Protein AF-A0A4Q3UTW7-F1 (afdb_monomer_lite)

Radius of gyration: 34.54 Å; chains: 1; bounding box: 124×55×108 Å

pLDDT: mean 86.39, std 7.94, range [43.75, 96.5]

Secondary structure (DSSP, 8-state):
-HHHHHGGGGHHHHHHHHTTS-SSSS-HHHHHHHHHHHTTTHHHHHHHHHHHHHHHHHHHHHTT--TTTTT-HHHHHHHHHHHH-S-HHHHHHHHHHHHHHHHHHHHHHHHHHHHHHHHHHHHHHHS----HHHHHHHHHHHHHHHHHTTTHHHHHHHHHHHHHHHHHHHHHHHHIIIIITTTTSSPSS----GGGS-S--HHHHHHHHHHHHHHHHHHTTTT-HHHHHTHHHHHHHHHHHHHHHHHHHTTTTTS-SS---GGGTT-S-EE-TTT--EE-GGGEEEETTTTEEEEHHHHHH--TTTTTT-TTTSHHHHHHHHHHHHS-HHHHHHHHSHHHHHHHHHHHHHHHHHHHHHHHHHHHHHH-GGGHHHHHHHHHHHHHHHHHHHHHHHHHHHHHHHHHHHHHHHHHHHHHHHHHHHHHHHHHHHHHHHHHHHHHHHHHHHHHHHHHHHHHHHS-----

Foldseek 3Di:
DLLVLLCVLCQVVLVVVLVPQDPDDDDPVVSVVVNCCSHVVVCVVVVVVVVVLVVLLVQLVVVPNDNVCSNPQLSSQLSVLVVVDVDSVVSNVCSVVVVVVVVVVVVVSQLQVQLVVVQVVVCLVVLDRPDSVVRSVVSVVVVVVCVVVVCVVVCVVVSNLSSQLSLLQVLLVVLCVPPCVVVVLADPDAQDFPLWAFPDDCLRVVLSVVLSVVLVCQLVAVPHDVSVVCSSVSSNVSSNPSNVVVSVVCSSPRRTLDDQDPVLVPDQWDAAPPPRDTDRSSQWDQQPVVNGIHGSSCVSSDPPSVSVSRVCRYPVNVVVVVCVVPDDPVLVVVLPDLVNVLVVQLVVVLVVLCVVLVVVLVVVCVVDVPCSVVSVVVSVVVSVVVSVVSSVVSNVVSVVVVVVVVVVVVVVVVVVVVVVVVVVVVVVVVVVVVVVVVVVVVVVVVVVVVVVVVVVVPPDDDDD

Sequence (464 aa):
SAVILALMTQIGEQVDFLRFLPAEGAPKWRQKVGIFLAGAGWVVVGAPKLIAGSFLAFLALSSGVSPEHASEPGYMYSVAFGYMIPNEFIALMLMAVFVVISQLKINVMNAYAGSLAWSNFFSRLTHSHPGRVVWLLFNVAIALLLMELGIYRLLEETLGIFSIIAMAWLCSISADLFINKPLGLSPPGIEFKRAHLYDINPVGVGSMLLSAVIALAAHFGAFGEMAAALAPYIALVVCLIASPAIAWATKGKYYLARKPRKQWASRTSVTCSICEHPFEPEDMAWCPAYAAPICSLCCSLDARCHDMCKPHAHFRAQTHAVASSVLPQWAIEKLQTRLGRYGMSMGIATAILGGILGLIYYFASRSAPDTSDVVGGTLLVVFFVFAVAAGIMTWFLVLAHDSRLVAEEESTRQNTLLLKEIDAHGKTDDELQRAKEKAEAANQAKSRYVVGLSHELRTPLNAV

Structure (mmCIF, N/CA/C/O backbone):
data_AF-A0A4Q3UTW7-F1
#
_entry.id   AF-A0A4Q3UTW7-F1
#
loop_
_atom_site.group_PDB
_atom_site.id
_atom_site.type_symbol
_atom_site.label_atom_id
_atom_site.label_alt_id
_atom_site.label_comp_id
_atom_site.label_asym_id
_atom_site.label_entity_id
_atom_site.label_seq_id
_atom_site.pdbx_PDB_ins_code
_atom_site.Cartn_x
_atom_site.Cartn_y
_atom_site.Cartn_z
_atom_site.occupancy
_atom_site.B_iso_or_equiv
_atom_site.auth_seq_id
_atom_site.auth_comp_id
_atom_site.auth_asym_id
_atom_site.auth_atom_id
_atom_site.pdbx_PDB_model_num
ATOM 1 N N . SER A 1 1 ? -15.527 -4.181 18.780 1.00 56.38 1 SER A N 1
ATOM 2 C CA . SER A 1 1 ? -14.225 -4.722 18.318 1.00 56.38 1 SER A CA 1
ATOM 3 C C . SER A 1 1 ? -13.722 -4.022 17.058 1.00 56.38 1 SER A C 1
ATOM 5 O O . SER A 1 1 ? -12.558 -3.643 17.040 1.00 56.38 1 SER A O 1
ATOM 7 N N . ALA A 1 2 ? -14.571 -3.801 16.043 1.00 59.66 2 ALA A N 1
ATOM 8 C CA . ALA A 1 2 ? -14.196 -3.170 14.768 1.00 59.66 2 ALA A CA 1
ATOM 9 C C . ALA A 1 2 ? -13.449 -1.829 14.917 1.00 59.66 2 ALA A C 1
ATOM 11 O O . ALA A 1 2 ? -12.419 -1.644 14.280 1.00 59.66 2 ALA A O 1
ATOM 12 N N . VAL A 1 3 ? -13.889 -0.947 15.826 1.00 65.19 3 VAL A N 1
ATOM 13 C CA . VAL A 1 3 ? -13.220 0.344 16.091 1.00 65.19 3 VAL A CA 1
ATOM 14 C C . VAL A 1 3 ? -11.781 0.158 16.592 1.00 65.19 3 VAL A C 1
ATOM 16 O O . VAL A 1 3 ? -10.864 0.787 16.078 1.00 65.19 3 VAL A O 1
ATOM 19 N N . ILE A 1 4 ? -11.549 -0.752 17.544 1.00 72.94 4 ILE A N 1
ATOM 20 C CA . ILE A 1 4 ? -10.199 -1.031 18.069 1.00 72.94 4 ILE A CA 1
ATOM 21 C C . ILE A 1 4 ? -9.314 -1.653 16.979 1.00 72.94 4 ILE A C 1
ATOM 23 O O . ILE A 1 4 ? -8.144 -1.305 16.860 1.00 72.94 4 ILE A O 1
ATOM 27 N N . LEU A 1 5 ? -9.872 -2.546 16.159 1.00 73.31 5 LEU A N 1
ATOM 28 C CA . LEU A 1 5 ? -9.140 -3.182 15.061 1.00 73.31 5 LEU A CA 1
ATOM 29 C C . LEU A 1 5 ? -8.820 -2.200 13.926 1.00 73.31 5 LEU A C 1
ATOM 31 O O . LEU A 1 5 ? -7.749 -2.292 13.334 1.00 73.31 5 LEU A O 1
ATOM 35 N N . ALA A 1 6 ? -9.683 -1.218 13.656 1.00 68.50 6 ALA A N 1
ATOM 36 C CA . ALA A 1 6 ? -9.398 -0.150 12.698 1.00 68.50 6 ALA A CA 1
ATOM 37 C C . ALA A 1 6 ? -8.159 0.672 13.106 1.00 68.50 6 ALA A C 1
ATOM 39 O O . ALA A 1 6 ? -7.335 1.020 12.254 1.00 68.50 6 ALA A O 1
ATOM 40 N N . LEU A 1 7 ? -7.975 0.904 14.412 1.00 73.31 7 LEU A N 1
ATOM 41 C CA . LEU A 1 7 ? -6.806 1.602 14.963 1.00 73.31 7 LEU A CA 1
ATOM 42 C C . LEU A 1 7 ? -5.500 0.805 14.829 1.00 73.31 7 LEU A C 1
ATOM 44 O O . LEU A 1 7 ? -4.423 1.376 14.961 1.00 73.31 7 LEU A O 1
ATOM 48 N N . MET A 1 8 ? -5.552 -0.489 14.501 1.00 74.88 8 MET A N 1
ATOM 49 C CA . MET A 1 8 ? -4.350 -1.303 14.280 1.00 74.88 8 MET A CA 1
ATOM 50 C C . MET A 1 8 ? -3.506 -0.801 13.094 1.00 74.88 8 MET A C 1
ATOM 52 O O . MET A 1 8 ? -2.302 -1.041 13.039 1.00 74.88 8 MET A O 1
ATOM 56 N N . THR A 1 9 ? -4.100 -0.041 12.168 1.00 74.44 9 THR A N 1
ATOM 57 C CA . THR A 1 9 ? -3.371 0.636 11.078 1.00 74.44 9 THR A CA 1
ATOM 58 C C . THR A 1 9 ? -2.312 1.627 11.572 1.00 74.44 9 THR A C 1
ATOM 60 O O . THR A 1 9 ? -1.331 1.866 10.867 1.00 74.44 9 THR A O 1
ATOM 63 N N . GLN A 1 10 ? -2.423 2.105 12.817 1.00 74.44 10 GLN A N 1
ATOM 64 C CA . GLN A 1 10 ? -1.425 2.963 13.467 1.00 74.44 10 GLN A CA 1
ATOM 65 C C . GLN A 1 10 ? -0.072 2.268 13.692 1.00 74.44 10 GLN A C 1
ATOM 67 O O . GLN A 1 10 ? 0.929 2.938 13.940 1.00 74.44 10 GLN A O 1
ATOM 72 N N . ILE A 1 11 ? 0.010 0.938 13.544 1.00 75.06 11 ILE A N 1
ATOM 73 C CA . ILE A 1 11 ? 1.292 0.214 13.554 1.00 75.06 11 ILE A CA 1
ATOM 74 C C . ILE A 1 11 ? 2.254 0.781 12.495 1.00 75.06 11 ILE A C 1
ATOM 76 O O . ILE A 1 11 ? 3.463 0.803 12.721 1.00 75.06 11 ILE A O 1
ATOM 80 N N . GLY A 1 12 ? 1.743 1.293 11.367 1.00 71.69 12 GLY A N 1
ATOM 81 C CA . GLY A 1 12 ? 2.574 1.941 10.347 1.00 71.69 12 GLY A CA 1
ATOM 82 C C . GLY A 1 12 ? 3.384 3.126 10.888 1.00 71.69 12 GLY A C 1
ATOM 83 O O . GLY A 1 12 ? 4.560 3.260 10.556 1.00 71.69 12 GLY A O 1
ATOM 84 N N . GLU A 1 13 ? 2.798 3.928 11.781 1.00 72.88 13 GLU A N 1
ATOM 85 C CA . GLU A 1 13 ? 3.479 5.061 12.425 1.00 72.88 13 GLU A CA 1
ATOM 86 C C . GLU A 1 13 ? 4.561 4.586 13.404 1.00 72.88 13 GLU A C 1
ATOM 88 O O . GLU A 1 13 ? 5.642 5.167 13.485 1.00 72.88 13 GLU A O 1
ATOM 93 N N . GLN A 1 14 ? 4.310 3.482 14.116 1.00 76.12 14 GLN A N 1
ATOM 94 C CA . GLN A 1 14 ? 5.282 2.894 15.046 1.00 76.12 14 GLN A CA 1
ATOM 95 C C . GLN A 1 14 ? 6.554 2.430 14.329 1.00 76.12 14 GLN A C 1
ATOM 97 O O . GLN A 1 14 ? 7.662 2.595 14.845 1.00 76.12 14 GLN A O 1
ATOM 102 N N . VAL A 1 15 ? 6.411 1.897 13.112 1.00 77.31 15 VAL A N 1
ATOM 103 C CA . VAL A 1 15 ? 7.550 1.470 12.289 1.00 77.31 15 VAL A CA 1
ATOM 104 C C . VAL A 1 15 ? 8.461 2.644 11.923 1.00 77.31 15 VAL A C 1
ATOM 106 O O . VAL A 1 15 ? 9.679 2.466 11.884 1.00 77.31 15 VAL A O 1
ATOM 109 N N . ASP A 1 16 ? 7.919 3.845 11.711 1.00 78.00 16 ASP A N 1
ATOM 110 C CA . ASP A 1 16 ? 8.741 5.028 11.436 1.00 78.00 16 ASP A CA 1
ATOM 111 C C . ASP A 1 16 ? 9.604 5.418 12.647 1.00 78.00 16 ASP A C 1
ATOM 113 O O . ASP A 1 16 ? 10.769 5.775 12.472 1.00 78.00 16 ASP A O 1
ATOM 117 N N . PHE A 1 17 ? 9.098 5.267 13.876 1.00 77.75 17 PHE A N 1
ATOM 118 C CA . PHE A 1 17 ? 9.904 5.496 15.082 1.00 77.75 17 PHE A CA 1
ATOM 119 C C . PHE A 1 17 ? 11.021 4.464 15.251 1.00 77.75 17 PHE A C 1
ATOM 121 O O . PHE A 1 17 ? 12.125 4.813 15.677 1.00 77.75 17 PHE A O 1
ATOM 128 N N . LEU A 1 18 ? 10.767 3.205 14.878 1.00 82.25 18 LEU A N 1
ATOM 129 C CA . LEU A 1 18 ? 11.770 2.138 14.944 1.00 82.25 18 LEU A CA 1
ATOM 130 C C . LEU A 1 18 ? 12.993 2.419 14.056 1.00 82.25 18 LEU A C 1
ATOM 132 O O . LEU A 1 18 ? 14.077 1.934 14.372 1.00 82.25 18 LEU A O 1
ATOM 136 N N . ARG A 1 19 ? 12.861 3.235 12.999 1.00 81.38 19 ARG A N 1
ATOM 137 C CA . ARG A 1 19 ? 13.988 3.616 12.122 1.00 81.38 19 ARG A CA 1
ATOM 138 C C . ARG A 1 19 ? 15.050 4.465 12.816 1.00 81.38 19 ARG A C 1
ATOM 140 O O . ARG A 1 19 ? 16.181 4.509 12.347 1.00 81.38 19 ARG A O 1
ATOM 147 N N . PHE A 1 20 ? 14.701 5.135 13.912 1.00 83.19 20 PHE A N 1
ATOM 148 C CA . PHE A 1 20 ? 15.641 5.961 14.672 1.00 83.19 20 PHE A CA 1
ATOM 149 C C . PHE A 1 20 ? 16.400 5.174 15.748 1.00 83.19 20 PHE A C 1
ATOM 151 O O . PHE A 1 20 ? 17.265 5.736 16.420 1.00 83.19 20 PHE A O 1
ATOM 158 N N . LEU A 1 21 ? 16.094 3.884 15.939 1.00 83.19 21 LEU A N 1
ATOM 159 C CA . LEU A 1 21 ? 16.861 3.039 16.847 1.00 83.19 21 LEU A CA 1
ATOM 160 C C . LEU A 1 21 ? 18.226 2.708 16.220 1.00 83.19 21 LEU A C 1
ATOM 162 O O . LEU A 1 21 ? 18.273 2.246 15.080 1.00 83.19 21 LEU A O 1
ATOM 166 N N . PRO A 1 22 ? 19.339 2.894 16.951 1.00 76.50 22 PRO A N 1
ATOM 167 C CA . PRO A 1 22 ? 20.664 2.593 16.428 1.00 76.50 22 PRO A CA 1
ATOM 168 C C . PRO A 1 22 ? 20.802 1.096 16.126 1.00 76.50 22 PRO A C 1
ATOM 170 O O . PRO A 1 22 ? 20.462 0.244 16.955 1.00 76.50 22 PRO A O 1
ATOM 173 N N . ALA A 1 23 ? 21.321 0.783 14.937 1.00 71.31 23 ALA A N 1
ATOM 174 C CA . ALA A 1 23 ? 21.563 -0.591 14.504 1.00 71.31 23 ALA A CA 1
ATOM 175 C C . ALA A 1 23 ? 22.698 -1.258 15.304 1.00 71.31 23 ALA A C 1
ATOM 177 O O . ALA A 1 23 ? 22.602 -2.438 15.647 1.00 71.31 23 ALA A O 1
ATOM 178 N N . GLU A 1 24 ? 23.732 -0.487 15.661 1.00 73.44 24 GLU A N 1
ATOM 179 C CA . GLU A 1 24 ? 24.951 -0.956 16.327 1.00 73.44 24 GLU A CA 1
ATOM 180 C C . GLU A 1 24 ? 25.329 -0.079 17.538 1.00 73.44 24 GLU A C 1
ATOM 182 O O . GLU A 1 24 ? 24.841 1.037 17.708 1.00 73.44 24 GLU A O 1
ATOM 187 N N . GLY A 1 25 ? 26.197 -0.594 18.418 1.00 72.38 25 GLY A N 1
ATOM 188 C CA . GLY A 1 25 ? 26.784 0.167 19.535 1.00 72.38 25 GLY A CA 1
ATOM 189 C C . GLY A 1 25 ? 26.020 0.133 20.866 1.00 72.38 25 GLY A C 1
ATOM 190 O O . GLY A 1 25 ? 26.586 0.484 21.901 1.00 72.38 25 GLY A O 1
ATOM 191 N N . ALA A 1 26 ? 24.771 -0.344 20.896 1.00 78.50 26 ALA A N 1
ATOM 192 C CA . ALA A 1 26 ? 24.019 -0.536 22.139 1.00 78.50 26 ALA A CA 1
ATOM 193 C C . ALA A 1 26 ? 24.147 -1.978 22.680 1.00 78.50 26 ALA A C 1
ATOM 195 O O . ALA A 1 26 ? 24.137 -2.937 21.905 1.00 78.50 26 ALA A O 1
ATOM 196 N N . PRO A 1 27 ? 24.202 -2.189 24.011 1.00 86.38 27 PRO A N 1
ATOM 197 C CA . PRO A 1 27 ? 24.138 -3.534 24.574 1.00 86.38 27 PRO A CA 1
ATOM 198 C C . PRO A 1 27 ? 22.805 -4.208 24.209 1.00 86.38 27 PRO A C 1
ATOM 200 O O . PRO A 1 27 ? 21.742 -3.588 24.294 1.00 86.38 27 PRO A O 1
ATOM 203 N N . LYS A 1 28 ? 22.853 -5.501 23.852 1.00 84.94 28 LYS A N 1
ATOM 204 C CA . LYS A 1 28 ? 21.721 -6.273 23.287 1.00 84.94 28 LYS A CA 1
ATOM 205 C C . LYS A 1 28 ? 20.406 -6.134 24.063 1.00 84.94 28 LYS A C 1
ATOM 207 O O . LYS A 1 28 ? 19.337 -6.135 23.462 1.00 84.94 28 LYS A O 1
ATOM 212 N N . TRP A 1 29 ? 20.456 -6.024 25.392 1.00 87.38 29 TRP A N 1
ATOM 213 C CA . TRP A 1 29 ? 19.252 -5.866 26.212 1.00 87.38 29 TRP A CA 1
ATOM 214 C C . TRP A 1 29 ? 18.600 -4.485 26.038 1.00 87.38 29 TRP A C 1
ATOM 216 O O . TRP A 1 29 ? 17.381 -4.420 25.927 1.00 87.38 29 TRP A O 1
ATOM 226 N N . ARG A 1 30 ? 19.385 -3.399 25.928 1.00 86.44 30 ARG A N 1
ATOM 227 C CA . ARG A 1 30 ? 18.859 -2.047 25.666 1.00 86.44 30 ARG A CA 1
ATOM 228 C C . ARG A 1 30 ? 18.216 -1.969 24.292 1.00 86.44 30 ARG A C 1
ATOM 230 O O . ARG A 1 30 ? 17.159 -1.370 24.161 1.00 86.44 30 ARG A O 1
ATOM 237 N N . GLN A 1 31 ? 18.815 -2.621 23.296 1.00 85.06 31 GLN A N 1
ATOM 238 C CA . GLN A 1 31 ? 18.241 -2.698 21.955 1.00 85.06 31 GLN A CA 1
ATOM 239 C C . GLN A 1 31 ? 16.907 -3.457 21.964 1.00 85.06 31 GLN A C 1
ATOM 241 O O . GLN A 1 31 ? 15.917 -2.955 21.443 1.00 85.06 31 GLN A O 1
ATOM 246 N N . LYS A 1 32 ? 16.838 -4.620 22.629 1.00 86.00 32 LYS A N 1
ATOM 247 C CA . LYS A 1 32 ? 15.587 -5.385 22.776 1.00 86.00 32 LYS A CA 1
ATOM 248 C C . LYS A 1 32 ? 14.500 -4.603 23.515 1.00 86.00 32 LYS A C 1
ATOM 250 O O . LYS A 1 32 ? 13.356 -4.610 23.077 1.00 86.00 32 LYS A O 1
ATOM 255 N N . VAL A 1 33 ? 14.854 -3.920 24.606 1.00 88.00 33 VAL A N 1
ATOM 256 C CA . VAL A 1 33 ? 13.918 -3.071 25.361 1.00 88.00 33 VAL A CA 1
ATOM 257 C C . VAL A 1 33 ? 13.462 -1.882 24.516 1.00 88.00 33 VAL A C 1
ATOM 259 O O . VAL A 1 33 ? 12.273 -1.595 24.492 1.00 88.00 33 VAL A O 1
ATOM 262 N N . GLY A 1 34 ? 14.366 -1.235 23.775 1.00 86.62 34 GLY A N 1
ATOM 263 C CA . GLY A 1 34 ? 14.030 -0.142 22.860 1.00 86.62 34 GLY A CA 1
ATOM 264 C C . GLY A 1 34 ? 13.066 -0.577 21.756 1.00 86.62 34 GLY A C 1
ATOM 265 O O . GLY A 1 34 ? 12.046 0.073 21.556 1.00 86.62 34 GLY A O 1
ATOM 266 N N . ILE A 1 35 ? 13.331 -1.717 21.106 1.00 86.50 35 ILE A N 1
ATOM 267 C CA . ILE A 1 35 ? 12.437 -2.308 20.096 1.00 86.50 35 ILE A CA 1
ATOM 268 C C . ILE A 1 35 ? 11.077 -2.652 20.712 1.00 86.50 35 ILE A C 1
ATOM 270 O O . ILE A 1 35 ? 10.043 -2.366 20.112 1.00 86.50 35 ILE A O 1
ATOM 274 N N . PHE A 1 36 ? 11.060 -3.243 21.911 1.00 87.44 36 PHE A N 1
ATOM 275 C CA . PHE A 1 36 ? 9.814 -3.558 22.602 1.00 87.44 36 PHE A CA 1
ATOM 276 C C . PHE A 1 36 ? 9.022 -2.286 22.914 1.00 87.44 36 PHE A C 1
ATOM 278 O O . PHE A 1 36 ? 7.883 -2.187 22.483 1.00 87.44 36 PHE A O 1
ATOM 285 N N . LEU A 1 37 ? 9.613 -1.296 23.589 1.00 85.25 37 LEU A N 1
ATOM 286 C CA . LEU A 1 37 ? 8.929 -0.058 23.984 1.00 85.25 37 LEU A CA 1
ATOM 287 C C . LEU A 1 37 ? 8.445 0.775 22.789 1.00 85.25 37 LEU A C 1
ATOM 289 O O . LEU A 1 37 ? 7.366 1.356 22.862 1.00 85.25 37 LEU A O 1
ATOM 293 N N . ALA A 1 38 ? 9.215 0.826 21.698 1.00 82.56 38 ALA A N 1
ATOM 294 C CA . ALA A 1 38 ? 8.828 1.543 20.482 1.00 82.56 38 ALA A CA 1
ATOM 295 C C . ALA A 1 38 ? 7.795 0.778 19.628 1.00 82.56 38 ALA A C 1
ATOM 297 O O . ALA A 1 38 ? 7.028 1.407 18.904 1.00 82.56 38 ALA A O 1
ATOM 298 N N . GLY A 1 39 ? 7.764 -0.556 19.722 1.00 83.12 39 GLY A N 1
ATOM 299 C CA . GLY A 1 39 ? 6.796 -1.426 19.051 1.00 83.12 39 GLY A CA 1
ATOM 300 C C . GLY A 1 39 ? 5.681 -1.904 19.986 1.00 83.12 39 GLY A C 1
ATOM 301 O O . GLY A 1 39 ? 4.901 -1.114 20.509 1.00 83.12 39 GLY A O 1
ATOM 302 N N . ALA A 1 40 ? 5.600 -3.220 20.215 1.00 81.31 40 ALA A N 1
ATOM 303 C CA . ALA A 1 40 ? 4.495 -3.870 20.938 1.00 81.31 40 ALA A CA 1
ATOM 304 C C . ALA A 1 40 ? 4.290 -3.391 22.393 1.00 81.31 40 ALA A C 1
ATOM 306 O O . ALA A 1 40 ? 3.188 -3.478 22.934 1.00 81.31 40 ALA A O 1
ATOM 307 N N . GLY A 1 41 ? 5.330 -2.857 23.029 1.00 84.25 41 GLY A N 1
ATOM 308 C CA . GLY A 1 41 ? 5.304 -2.299 24.378 1.00 84.25 41 GLY A CA 1
ATOM 309 C C . GLY A 1 41 ? 4.406 -1.070 24.519 1.00 84.25 41 GLY A C 1
ATOM 310 O O . GLY A 1 41 ? 3.987 -0.765 25.634 1.00 84.25 41 GLY A O 1
ATOM 311 N N . TRP A 1 42 ? 4.005 -0.427 23.416 1.00 82.62 42 TRP A N 1
ATOM 312 C CA . TRP A 1 42 ? 2.984 0.627 23.435 1.00 82.62 42 TRP A CA 1
ATOM 313 C C . TRP A 1 42 ? 1.663 0.180 24.067 1.00 82.62 42 TRP A C 1
ATOM 315 O O . TRP A 1 42 ? 0.963 1.004 24.654 1.00 82.62 42 TRP A O 1
ATOM 325 N N . VAL A 1 43 ? 1.336 -1.117 24.013 1.00 83.75 43 VAL A N 1
ATOM 326 C CA . VAL A 1 43 ? 0.146 -1.684 24.670 1.00 83.75 43 VAL A CA 1
ATOM 327 C C . VAL A 1 43 ? 0.163 -1.431 26.182 1.00 83.75 43 VAL A C 1
ATOM 329 O O . VAL A 1 43 ? -0.889 -1.170 26.763 1.00 83.75 43 VAL A O 1
ATOM 332 N N . VAL A 1 44 ? 1.345 -1.420 26.809 1.00 87.00 44 VAL A N 1
ATOM 333 C CA . VAL A 1 44 ? 1.510 -1.176 28.253 1.00 87.00 44 VAL A CA 1
ATOM 334 C C . VAL A 1 44 ? 1.056 0.233 28.642 1.00 87.00 44 VAL A C 1
ATOM 336 O O . VAL A 1 44 ? 0.527 0.423 29.731 1.00 87.00 44 VAL A O 1
ATOM 339 N N . VAL A 1 45 ? 1.213 1.215 27.750 1.00 85.69 45 VAL A N 1
ATOM 340 C CA . VAL A 1 45 ? 0.748 2.597 27.964 1.00 85.69 45 VAL A CA 1
ATOM 341 C C . VAL A 1 45 ? -0.676 2.790 27.430 1.00 85.69 45 VAL A C 1
ATOM 343 O O . VAL A 1 45 ? -1.488 3.491 28.034 1.00 85.69 45 VAL A O 1
ATOM 346 N N . GLY A 1 46 ? -1.000 2.148 26.307 1.00 85.44 46 GLY A N 1
ATOM 347 C CA . GLY A 1 46 ? -2.293 2.257 25.639 1.00 85.44 46 GLY A CA 1
ATOM 348 C C . GLY A 1 46 ? -3.448 1.669 26.449 1.00 85.44 46 GLY A C 1
ATOM 349 O O . GLY A 1 46 ? -4.492 2.308 26.554 1.00 85.44 46 GLY A O 1
ATOM 350 N N . ALA A 1 47 ? -3.267 0.496 27.064 1.00 87.81 47 ALA A N 1
ATOM 351 C CA . ALA A 1 47 ? -4.330 -0.155 27.829 1.00 87.81 47 ALA A CA 1
ATOM 352 C C . ALA A 1 47 ? -4.777 0.671 29.055 1.00 87.81 47 ALA A C 1
ATOM 354 O O . ALA A 1 47 ? -5.974 0.944 29.161 1.00 87.81 47 ALA A O 1
ATOM 355 N N . PRO A 1 48 ? -3.876 1.181 29.923 1.00 91.88 48 PRO A N 1
ATOM 356 C CA . PRO A 1 48 ? -4.260 2.108 30.987 1.00 91.88 48 PRO A CA 1
ATOM 357 C C . PRO A 1 48 ? -4.944 3.374 30.470 1.00 91.88 48 PRO A C 1
ATOM 359 O O . PRO A 1 48 ? -5.906 3.832 31.077 1.00 91.88 48 PRO A O 1
ATOM 362 N N . LYS A 1 49 ? -4.499 3.923 29.331 1.00 88.81 49 LYS A N 1
ATOM 363 C CA . LYS A 1 49 ? -5.126 5.107 28.726 1.00 88.81 49 LYS A CA 1
ATOM 364 C C . LYS A 1 49 ? -6.565 4.829 28.279 1.00 88.81 49 LYS A C 1
ATOM 366 O O . LYS A 1 49 ? -7.431 5.673 28.490 1.00 88.81 49 LYS A O 1
ATOM 371 N N . LEU A 1 50 ? -6.831 3.659 27.694 1.00 87.81 50 LEU A N 1
ATOM 372 C CA . LEU A 1 50 ? -8.187 3.242 27.317 1.00 87.81 50 LEU A CA 1
ATOM 373 C C . LEU A 1 50 ? -9.082 3.040 28.544 1.00 87.81 50 LEU A C 1
ATOM 375 O O . LEU A 1 50 ? -10.235 3.470 28.535 1.00 87.81 50 LEU A O 1
ATOM 379 N N . ILE A 1 51 ? -8.546 2.443 29.612 1.00 91.19 51 ILE A N 1
ATOM 380 C CA . ILE A 1 51 ? -9.264 2.287 30.884 1.00 91.19 51 ILE A CA 1
ATOM 381 C C . ILE A 1 51 ? -9.574 3.663 31.487 1.00 91.19 51 ILE A C 1
ATOM 383 O O . ILE A 1 51 ? -10.713 3.916 31.865 1.00 91.19 51 ILE A O 1
ATOM 387 N N . ALA A 1 52 ? -8.598 4.574 31.515 1.00 91.69 52 ALA A N 1
ATOM 388 C CA . ALA A 1 52 ? -8.782 5.935 32.009 1.00 91.69 52 ALA A CA 1
ATOM 389 C C . ALA A 1 52 ? -9.818 6.713 31.182 1.00 91.69 52 ALA A C 1
ATOM 391 O O . ALA A 1 52 ? -10.676 7.373 31.754 1.00 91.69 52 ALA A O 1
ATOM 392 N N . GLY A 1 53 ? -9.793 6.595 29.851 1.00 90.69 53 GLY A N 1
ATOM 393 C CA . GLY A 1 53 ? -10.815 7.188 28.984 1.00 90.69 53 GLY A CA 1
ATOM 394 C C . GLY A 1 53 ? -12.211 6.615 29.242 1.00 90.69 53 GLY A C 1
ATOM 395 O O . GLY A 1 53 ? -13.176 7.365 29.337 1.00 90.69 53 GLY A O 1
ATOM 396 N N . SER A 1 54 ? -12.313 5.298 29.444 1.00 91.00 54 SER A N 1
ATOM 397 C CA . SER A 1 54 ? -13.580 4.635 29.793 1.00 91.00 54 SER A CA 1
ATOM 398 C C . SER A 1 54 ? -14.104 5.098 31.157 1.00 91.00 54 SER A C 1
ATOM 400 O O . SER A 1 54 ? -15.299 5.329 31.323 1.00 91.00 54 SER A O 1
ATOM 402 N N . PHE A 1 55 ? -13.204 5.288 32.123 1.00 93.56 55 PHE A N 1
ATOM 403 C CA . PHE A 1 55 ? -13.530 5.853 33.428 1.00 93.56 55 PHE A CA 1
ATOM 404 C C . PHE A 1 55 ? -14.009 7.308 33.323 1.00 93.56 55 PHE A C 1
ATOM 406 O O . PHE A 1 55 ? -15.003 7.659 33.947 1.00 93.56 55 PHE A O 1
ATOM 413 N N . LEU A 1 56 ? -13.358 8.143 32.507 1.00 93.19 56 LEU A N 1
ATOM 414 C CA . LEU A 1 56 ? -13.781 9.528 32.271 1.00 93.19 56 LEU A CA 1
ATOM 415 C C . LEU A 1 56 ? -15.152 9.613 31.588 1.00 93.19 56 LEU A C 1
ATOM 417 O O . LEU A 1 56 ? -15.960 10.462 31.955 1.00 93.19 56 LEU A O 1
ATOM 421 N N . ALA A 1 57 ? -15.439 8.711 30.646 1.00 92.19 57 ALA A N 1
ATOM 422 C CA . ALA A 1 57 ? -16.761 8.598 30.031 1.00 92.19 57 ALA A CA 1
ATOM 423 C C . ALA A 1 57 ? -17.835 8.249 31.074 1.00 92.19 57 ALA A C 1
ATOM 425 O O . ALA A 1 57 ? -18.886 8.885 31.136 1.00 92.19 57 ALA A O 1
ATOM 426 N N . PHE A 1 58 ? -17.549 7.268 31.937 1.00 93.88 58 PHE A N 1
ATOM 427 C CA . PHE A 1 58 ? -18.432 6.903 33.044 1.00 93.88 58 PHE A CA 1
ATOM 428 C C . PHE A 1 58 ? -18.634 8.066 34.024 1.00 93.88 58 PHE A C 1
ATOM 430 O O . PHE A 1 58 ? -19.761 8.322 34.443 1.00 93.88 58 PHE A O 1
ATOM 437 N N . LEU A 1 59 ? -17.565 8.798 34.349 1.00 93.69 59 LEU A N 1
ATOM 438 C CA . LEU A 1 59 ? -17.635 9.974 35.209 1.00 93.69 59 LEU A CA 1
ATOM 439 C C . LEU A 1 59 ? -18.561 11.035 34.603 1.00 93.69 59 LEU A C 1
ATOM 441 O O . LEU A 1 59 ? -19.479 11.482 35.284 1.00 93.69 59 LEU A O 1
ATOM 445 N N . ALA A 1 60 ? -18.388 11.370 33.322 1.00 93.75 60 ALA A N 1
ATOM 446 C CA . ALA A 1 60 ? -19.239 12.334 32.627 1.00 93.75 60 ALA A CA 1
ATOM 447 C C . ALA A 1 60 ? -20.726 11.932 32.669 1.00 93.75 60 ALA A C 1
ATOM 449 O O . ALA A 1 60 ? -21.573 12.753 33.027 1.00 93.75 60 ALA A O 1
ATOM 450 N N . LEU A 1 61 ? -21.037 10.658 32.394 1.00 94.38 61 LEU A N 1
ATOM 451 C CA . LEU A 1 61 ? -22.399 10.118 32.510 1.00 94.38 61 LEU A CA 1
ATOM 452 C C . LEU A 1 61 ? -22.951 10.262 33.932 1.00 94.38 61 LEU A C 1
ATOM 454 O O . LEU A 1 61 ? -24.078 10.714 34.125 1.00 94.38 61 LEU A O 1
ATOM 458 N N . SER A 1 62 ? -22.149 9.899 34.937 1.00 93.25 62 SER A N 1
ATOM 459 C CA . SER A 1 62 ? -22.555 9.971 36.345 1.00 93.25 62 SER A CA 1
ATOM 460 C C . SER A 1 62 ? -22.784 11.405 36.832 1.00 93.25 62 SER A C 1
ATOM 462 O O . SER A 1 62 ? -23.596 11.628 37.726 1.00 93.25 62 SER A O 1
ATOM 464 N N . SER A 1 63 ? -22.117 12.381 36.210 1.00 90.62 63 SER A N 1
ATOM 465 C CA . SER A 1 63 ? -22.285 13.813 36.473 1.00 90.62 63 SER A CA 1
ATOM 466 C C . SER A 1 63 ? -23.439 14.451 35.683 1.00 90.62 63 SER A C 1
ATOM 468 O O . SER A 1 63 ? -23.615 15.665 35.750 1.00 90.62 63 SER A O 1
ATOM 470 N N . GLY A 1 64 ? -24.236 13.659 34.955 1.00 90.88 64 GLY A N 1
ATOM 471 C CA . GLY A 1 64 ? -25.438 14.125 34.256 1.00 90.88 64 GLY A CA 1
ATOM 472 C C . GLY A 1 64 ? -25.225 14.563 32.805 1.00 90.88 64 GLY A C 1
ATOM 473 O O . GLY A 1 64 ? -26.143 15.123 32.207 1.00 90.88 64 GLY A O 1
ATOM 474 N N . VAL A 1 65 ? -24.053 14.306 32.210 1.00 92.00 65 VAL A N 1
ATOM 475 C CA . VAL A 1 65 ? -23.843 14.512 30.768 1.00 92.00 65 VAL A CA 1
ATOM 476 C C . VAL A 1 65 ? -24.637 13.458 29.994 1.00 92.00 65 VAL A C 1
ATOM 478 O O . VAL A 1 65 ? -24.588 12.269 30.308 1.00 92.00 65 VAL A O 1
ATOM 481 N N . SER A 1 66 ? -25.369 13.885 28.963 1.00 91.81 66 SER A N 1
ATOM 482 C CA . SER A 1 66 ? -26.142 12.972 28.112 1.00 91.81 66 SER A CA 1
ATOM 483 C C . SER A 1 66 ? -25.246 11.906 27.455 1.00 91.81 66 SER A C 1
ATOM 485 O O . SER A 1 66 ? -24.117 12.240 27.084 1.00 91.81 66 SER A O 1
ATOM 487 N N . PRO A 1 67 ? -25.741 10.677 27.212 1.00 87.69 67 PRO A N 1
ATOM 488 C CA . PRO A 1 67 ? -24.963 9.622 26.560 1.00 87.69 67 PRO A CA 1
ATOM 489 C C . PRO A 1 67 ? -24.363 10.002 25.205 1.00 87.69 67 PRO A C 1
ATOM 491 O O . PRO A 1 67 ? -23.275 9.541 24.880 1.00 87.69 67 PRO A O 1
ATOM 494 N N . GLU A 1 68 ? -25.034 10.877 24.456 1.00 84.94 68 GLU A N 1
ATOM 495 C CA . GLU A 1 68 ? -24.569 11.372 23.155 1.00 84.94 68 GLU A CA 1
ATOM 496 C C . GLU A 1 68 ? -23.278 12.198 23.267 1.00 84.94 68 GLU A C 1
ATOM 498 O O . GLU A 1 68 ? -22.376 12.053 22.450 1.00 84.94 68 GLU A O 1
ATOM 503 N N . HIS A 1 69 ? -23.156 13.009 24.320 1.00 85.50 69 HIS A N 1
ATOM 504 C CA . HIS A 1 69 ? -22.012 13.902 24.535 1.00 85.50 69 HIS A CA 1
ATOM 505 C C . HIS A 1 69 ? -20.959 13.304 25.478 1.00 85.50 69 HIS A C 1
ATOM 507 O O . HIS A 1 69 ? -19.845 13.813 25.588 1.00 85.50 69 HIS A O 1
ATOM 513 N N . ALA A 1 70 ? -21.272 12.209 26.173 1.00 87.88 70 ALA A N 1
ATOM 514 C CA . ALA A 1 70 ? -20.371 11.613 27.156 1.00 87.88 70 ALA A CA 1
ATOM 515 C C . ALA A 1 70 ? -19.093 11.022 26.540 1.00 87.88 70 ALA A C 1
ATOM 517 O O . ALA A 1 70 ? -18.097 10.870 27.245 1.00 87.88 70 ALA A O 1
ATOM 518 N N . SER A 1 71 ? -19.098 10.707 25.238 1.00 84.81 71 SER A N 1
ATOM 519 C CA . SER A 1 71 ? -17.905 10.289 24.489 1.00 84.81 71 SER A CA 1
ATOM 520 C C . SER A 1 71 ? -17.016 11.453 24.037 1.00 84.81 71 SER A C 1
ATOM 522 O O . SER A 1 71 ? -15.907 11.221 23.553 1.00 84.81 71 SER A O 1
ATOM 524 N N . GLU A 1 72 ? -17.467 12.697 24.187 1.00 88.25 72 GLU A N 1
ATOM 525 C CA . GLU A 1 72 ? -16.724 13.865 23.731 1.00 88.25 72 GLU A CA 1
ATOM 526 C C . GLU A 1 72 ? -15.671 14.299 24.768 1.00 88.25 72 GLU A C 1
ATOM 528 O O . GLU A 1 72 ? -16.003 14.576 25.927 1.00 88.25 72 GLU A O 1
ATOM 533 N N . PRO A 1 73 ? -14.389 14.441 24.371 1.00 89.38 73 PRO A N 1
ATOM 534 C CA . PRO A 1 73 ? -13.317 14.811 25.295 1.00 89.38 73 PRO A CA 1
ATOM 535 C C . PRO A 1 73 ? -13.553 16.138 26.025 1.00 89.38 73 PRO A C 1
ATOM 537 O O . PRO A 1 73 ? -13.130 16.283 27.169 1.00 89.38 73 PRO A O 1
ATOM 540 N N . GLY A 1 74 ? -14.232 17.098 25.388 1.00 91.56 74 GLY A N 1
ATOM 541 C CA . GLY A 1 74 ? -14.535 18.395 25.996 1.00 91.56 74 GLY A CA 1
ATOM 542 C C . GLY A 1 74 ? -15.343 18.254 27.287 1.00 91.56 74 GLY A C 1
ATOM 543 O O . GLY A 1 74 ? -14.951 18.805 28.314 1.00 91.56 74 GLY A O 1
ATOM 544 N N . TYR A 1 75 ? -16.408 17.448 27.259 1.00 91.56 75 TYR A N 1
ATOM 545 C CA . TYR A 1 75 ? -17.232 17.163 28.435 1.00 91.56 75 TYR A CA 1
ATOM 546 C C . TYR A 1 75 ? -16.512 16.263 29.444 1.00 9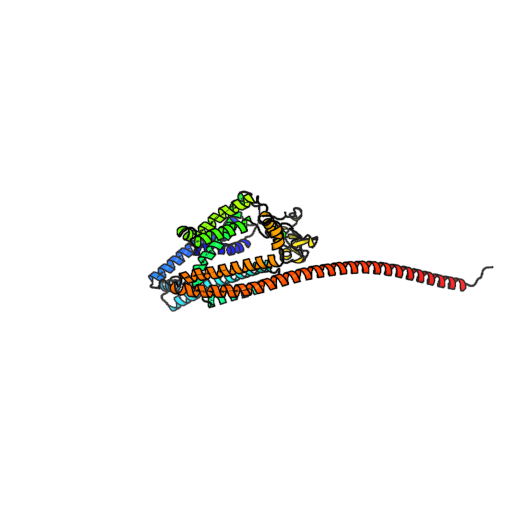1.56 75 TYR A C 1
ATOM 548 O O . TYR A 1 75 ? -16.576 16.512 30.646 1.00 91.56 75 TYR A O 1
ATOM 556 N N . MET A 1 76 ? -15.766 15.255 28.978 1.00 92.94 76 MET A N 1
ATOM 557 C CA . MET A 1 76 ? -14.986 14.385 29.870 1.00 92.94 76 MET A CA 1
ATOM 558 C C . MET A 1 76 ? -13.994 15.175 30.732 1.00 92.94 76 MET A C 1
ATOM 560 O O . MET A 1 76 ? -13.927 14.993 31.949 1.00 92.94 76 MET A O 1
ATOM 564 N N . TYR A 1 77 ? -13.205 16.048 30.100 1.00 93.88 77 TYR A N 1
ATOM 565 C CA . TYR A 1 77 ? -12.158 16.794 30.792 1.00 93.88 77 TYR A CA 1
ATOM 566 C C . TYR A 1 77 ? -12.698 18.006 31.554 1.00 93.88 77 TYR A C 1
ATOM 568 O O . TYR A 1 77 ? -12.121 18.342 32.587 1.00 93.88 77 TYR A O 1
ATOM 576 N N . SER A 1 78 ? -13.798 18.636 31.121 1.00 92.88 78 SER A N 1
ATOM 577 C CA . SER A 1 78 ? -14.421 19.720 31.897 1.00 92.88 78 SER A CA 1
ATOM 578 C C . SER A 1 78 ? -14.967 19.206 33.229 1.00 92.88 78 SER A C 1
ATOM 580 O O . SER A 1 78 ? -14.690 19.802 34.269 1.00 92.88 78 SER A O 1
ATOM 582 N N . VAL A 1 79 ? -15.643 18.051 33.215 1.00 92.50 79 VAL A N 1
ATOM 583 C CA . VAL A 1 79 ? -16.121 17.378 34.429 1.00 92.50 79 VAL A CA 1
ATOM 584 C C . VAL A 1 79 ? -14.938 16.975 35.309 1.00 92.50 79 VAL A C 1
ATOM 586 O O . VAL A 1 79 ? -14.904 17.321 36.489 1.00 92.50 79 VAL A O 1
ATOM 589 N N . ALA A 1 80 ? -13.925 16.310 34.745 1.00 93.25 80 ALA A N 1
ATOM 590 C CA . ALA A 1 80 ? -12.765 15.858 35.512 1.00 93.25 80 ALA A CA 1
ATOM 591 C C . ALA A 1 80 ? -11.997 17.011 36.181 1.00 93.25 80 ALA A C 1
ATOM 593 O O . ALA A 1 80 ? -11.686 16.933 37.370 1.00 93.25 80 ALA A O 1
ATOM 594 N N . PHE A 1 81 ? -11.719 18.098 35.452 1.00 94.38 81 PHE A N 1
ATOM 595 C CA . PHE A 1 81 ? -11.052 19.264 36.035 1.00 94.38 81 PHE A CA 1
ATOM 596 C C . PHE A 1 81 ? -11.948 20.019 37.020 1.00 94.38 81 PHE A C 1
ATOM 598 O O . PHE A 1 81 ? -11.425 20.544 38.002 1.00 94.38 81 PHE A O 1
ATOM 605 N N . GLY A 1 82 ? -13.269 20.017 36.822 1.00 91.88 82 GLY A N 1
ATOM 606 C CA . GLY A 1 82 ? -14.232 20.590 37.766 1.00 91.88 82 GLY A CA 1
ATOM 607 C C . GLY A 1 82 ? -14.225 19.904 39.137 1.00 91.88 82 GLY A C 1
ATOM 608 O O . GLY A 1 82 ? -14.364 20.574 40.155 1.00 91.88 82 GLY A O 1
ATOM 609 N N . TYR A 1 83 ? -13.970 18.591 39.197 1.00 90.38 83 TYR A N 1
ATOM 610 C CA . TYR A 1 83 ? -13.766 17.888 40.474 1.00 90.38 83 TYR A CA 1
ATOM 611 C C . TYR A 1 83 ? -12.449 18.261 41.171 1.00 90.38 83 TYR A C 1
ATOM 613 O O . TYR A 1 83 ? -12.353 18.168 42.394 1.00 90.38 83 TYR A O 1
ATOM 621 N N . MET A 1 84 ? -11.421 18.651 40.412 1.00 91.38 84 MET A N 1
ATOM 622 C CA . MET A 1 84 ? -10.086 18.948 40.946 1.00 91.38 84 MET A CA 1
ATOM 623 C C . MET A 1 84 ? -9.906 20.421 41.329 1.00 91.38 84 MET A C 1
ATOM 625 O O . MET A 1 84 ? -9.111 20.728 42.217 1.00 91.38 84 MET A O 1
ATOM 629 N N . ILE A 1 85 ? -10.591 21.334 40.634 1.00 93.38 85 ILE A N 1
ATOM 630 C CA . ILE A 1 85 ? -10.367 22.778 40.723 1.00 93.38 85 ILE A CA 1
ATOM 631 C C . ILE A 1 85 ? -11.697 23.480 41.025 1.00 93.38 85 ILE A C 1
ATOM 633 O O . ILE A 1 85 ? -12.595 23.452 40.189 1.00 93.38 85 ILE A O 1
ATOM 637 N N . PRO A 1 86 ? -11.815 24.192 42.162 1.00 88.38 86 PRO A N 1
ATOM 638 C CA . PRO A 1 86 ? -13.057 24.867 42.559 1.00 88.38 86 PRO A CA 1
ATOM 639 C C . PRO A 1 86 ? -13.505 26.011 41.633 1.00 88.38 86 PRO A C 1
ATOM 641 O O . PRO A 1 86 ? -14.618 26.508 41.765 1.00 88.38 86 PRO A O 1
ATOM 644 N N . ASN A 1 87 ? -12.630 26.484 40.741 1.00 94.12 87 ASN A N 1
ATOM 645 C CA . ASN A 1 87 ? -12.898 27.591 39.829 1.00 94.12 87 ASN A CA 1
ATOM 646 C C . ASN A 1 87 ? -13.237 27.070 38.423 1.00 94.12 87 ASN A C 1
ATOM 648 O O . ASN A 1 87 ? -12.360 26.584 37.705 1.00 94.12 87 ASN A O 1
ATOM 652 N N . GLU A 1 88 ? -14.497 27.247 38.028 1.00 91.56 88 GLU A N 1
ATOM 653 C CA . GLU A 1 88 ? -15.046 26.799 36.744 1.00 91.56 88 GLU A CA 1
ATOM 654 C C . GLU A 1 88 ? -14.296 27.377 35.536 1.00 91.56 88 GLU A C 1
ATOM 656 O O . GLU A 1 88 ? -13.968 26.649 34.600 1.00 91.56 88 GLU A O 1
ATOM 661 N N . PHE A 1 89 ? -13.932 28.662 35.576 1.00 94.19 89 PHE A N 1
ATOM 662 C CA . PHE A 1 89 ? -13.193 29.298 34.486 1.00 94.19 89 PHE A CA 1
ATOM 663 C C . PHE A 1 89 ? -11.819 28.647 34.279 1.00 94.19 89 PHE A C 1
ATOM 665 O O . PHE A 1 89 ? -11.415 28.378 33.147 1.00 94.19 89 PHE A O 1
ATOM 672 N N . ILE A 1 90 ? -11.109 28.341 35.369 1.00 93.56 90 ILE A N 1
ATOM 673 C CA . ILE A 1 90 ? -9.795 27.685 35.299 1.00 93.56 90 ILE A CA 1
ATOM 674 C C . ILE A 1 90 ? -9.939 26.244 34.793 1.00 93.56 90 ILE A C 1
ATOM 676 O O . ILE A 1 90 ? -9.144 25.816 33.955 1.00 93.56 90 ILE A O 1
ATOM 680 N N . ALA A 1 91 ? -10.956 25.509 35.251 1.00 92.88 91 ALA A N 1
ATOM 681 C CA . ALA A 1 91 ? -11.227 24.150 34.787 1.00 92.88 91 ALA A CA 1
ATOM 682 C C . ALA A 1 91 ? -11.532 24.106 33.277 1.00 92.88 91 ALA A C 1
ATOM 684 O O . ALA A 1 91 ? -10.963 23.281 32.557 1.00 92.88 91 ALA A O 1
ATOM 685 N N . LEU A 1 92 ? -12.357 25.033 32.776 1.00 93.69 92 LEU A N 1
ATOM 686 C CA . LEU A 1 92 ? -12.666 25.159 31.348 1.00 93.69 92 LEU A CA 1
ATOM 687 C C . LEU A 1 92 ? -11.439 25.557 30.520 1.00 93.69 92 LEU A C 1
ATOM 689 O O . LEU A 1 92 ? -11.212 24.985 29.454 1.00 93.69 92 LEU A O 1
ATOM 693 N N . MET A 1 93 ? -10.613 26.482 31.015 1.00 95.25 93 MET A N 1
ATOM 694 C CA . MET A 1 93 ? -9.364 26.862 30.347 1.00 95.25 93 MET A CA 1
ATOM 695 C C . MET A 1 93 ? -8.384 25.688 30.258 1.00 95.25 93 MET A C 1
ATOM 697 O O . MET A 1 93 ? -7.788 25.462 29.204 1.00 95.25 93 MET A O 1
ATOM 701 N N . LEU A 1 94 ? -8.234 24.909 31.332 1.00 94.19 94 LEU A N 1
ATOM 702 C CA . LEU A 1 94 ? -7.383 23.717 31.333 1.00 94.19 94 LEU A CA 1
ATOM 703 C C . LEU A 1 94 ? -7.917 22.634 30.401 1.00 94.19 94 LEU A C 1
ATOM 705 O O . LEU A 1 94 ? -7.131 22.043 29.662 1.00 94.19 94 LEU A O 1
ATOM 709 N N . MET A 1 95 ? -9.234 22.415 30.386 1.00 94.38 95 MET A N 1
ATOM 710 C CA . MET A 1 95 ? -9.881 21.536 29.416 1.00 94.38 95 MET A CA 1
ATOM 711 C C . MET A 1 95 ? -9.557 21.980 27.988 1.00 94.38 95 MET A C 1
ATOM 713 O O . MET A 1 95 ? -9.040 21.179 27.211 1.00 94.38 95 MET A O 1
ATOM 717 N N . ALA A 1 96 ? -9.777 23.256 27.660 1.00 94.94 96 ALA A N 1
ATOM 718 C CA . ALA A 1 96 ? -9.548 23.784 26.320 1.00 94.94 96 ALA A CA 1
ATOM 719 C C . ALA A 1 96 ? -8.084 23.622 25.891 1.00 94.94 96 ALA A C 1
ATOM 721 O O . ALA A 1 96 ? -7.808 23.083 24.820 1.00 94.94 96 ALA A O 1
ATOM 722 N N . VAL A 1 97 ? -7.134 24.012 26.747 1.00 95.75 97 VAL A N 1
ATOM 723 C CA . VAL A 1 97 ? -5.697 23.859 26.474 1.00 95.75 97 VAL A CA 1
ATOM 724 C C . VAL A 1 97 ? -5.328 22.385 26.290 1.00 95.75 97 VAL A C 1
ATOM 726 O O . VAL A 1 97 ? -4.639 22.038 25.330 1.00 95.75 97 VAL A O 1
ATOM 729 N N . PHE A 1 98 ? -5.808 21.501 27.167 1.00 93.75 98 PHE A N 1
ATOM 730 C CA . PHE A 1 98 ? -5.508 20.073 27.099 1.00 93.75 98 PHE A CA 1
ATOM 731 C C . PHE A 1 98 ? -6.055 19.424 25.821 1.00 93.75 98 PHE A C 1
ATOM 733 O O . PHE A 1 98 ? -5.334 18.680 25.145 1.00 93.75 98 PHE A O 1
ATOM 740 N N . VAL A 1 99 ? -7.307 19.725 25.466 1.00 93.56 99 VAL A N 1
ATOM 741 C CA . VAL A 1 99 ? -7.961 19.215 24.255 1.00 93.56 99 VAL A CA 1
ATOM 742 C C . VAL A 1 99 ? -7.264 19.754 23.008 1.00 93.56 99 VAL A C 1
ATOM 744 O O . VAL A 1 99 ? -6.926 18.964 22.130 1.00 93.56 99 VAL A O 1
ATOM 747 N N . VAL A 1 100 ? -6.956 21.054 22.947 1.00 95.00 100 VAL A N 1
ATOM 748 C CA . VAL A 1 100 ? -6.253 21.660 21.803 1.00 95.00 100 VAL A CA 1
ATOM 749 C C . VAL A 1 100 ? -4.872 21.039 21.610 1.00 95.00 100 VAL A C 1
ATOM 751 O O . VAL A 1 100 ? -4.541 20.642 20.494 1.00 95.00 100 VAL A O 1
ATOM 754 N N . ILE A 1 101 ? -4.075 20.888 22.673 1.00 95.50 101 ILE A N 1
ATOM 755 C CA . ILE A 1 101 ? -2.745 20.262 22.583 1.00 95.50 101 ILE A CA 1
ATOM 756 C C . ILE A 1 101 ? -2.865 18.808 22.113 1.00 95.50 101 ILE A C 1
ATOM 758 O O . ILE A 1 101 ? -2.120 18.370 21.229 1.00 95.50 101 ILE A O 1
ATOM 762 N N . SER A 1 102 ? -3.811 18.059 22.684 1.00 91.69 102 SER A N 1
ATOM 763 C CA . SER A 1 102 ? -4.038 16.657 22.329 1.00 91.69 102 SER A CA 1
ATOM 764 C C . SER A 1 102 ? -4.457 16.508 20.867 1.00 91.69 102 SER A C 1
ATOM 766 O O . SER A 1 102 ? -3.897 15.677 20.148 1.00 91.69 102 SER A O 1
ATOM 768 N N . GLN A 1 103 ? -5.389 17.345 20.407 1.00 92.25 103 GLN A N 1
ATOM 769 C CA . GLN A 1 103 ? -5.898 17.314 19.042 1.00 92.25 103 GLN A CA 1
ATOM 770 C C . GLN A 1 103 ? -4.839 17.768 18.037 1.00 92.25 103 GLN A C 1
ATOM 772 O O . GLN A 1 103 ? -4.671 17.131 16.999 1.00 92.25 103 GLN A O 1
ATOM 777 N N . LEU A 1 104 ? -4.074 18.817 18.357 1.00 92.88 104 LEU A N 1
ATOM 778 C CA . LEU A 1 104 ? -2.988 19.303 17.508 1.00 92.88 104 LEU A CA 1
ATOM 779 C C . LEU A 1 104 ? -1.926 18.219 17.314 1.00 92.88 104 LEU A C 1
ATOM 781 O O . LEU A 1 104 ? -1.518 17.965 16.183 1.00 92.88 104 LEU A O 1
ATOM 785 N N . LYS A 1 105 ? -1.532 17.519 18.386 1.00 89.81 105 LYS A N 1
ATOM 786 C CA . LYS A 1 105 ? -0.559 16.420 18.303 1.00 89.81 105 LYS A CA 1
ATOM 787 C C . LYS A 1 105 ? -1.013 15.316 17.342 1.00 89.81 105 LYS A C 1
ATOM 789 O O . LYS A 1 105 ? -0.219 14.869 16.516 1.00 89.81 105 LYS A O 1
ATOM 794 N N . ILE A 1 106 ? -2.268 14.877 17.450 1.00 86.88 106 ILE A N 1
ATOM 795 C CA . ILE A 1 106 ? -2.812 13.812 16.594 1.00 86.88 106 ILE A CA 1
ATOM 796 C C . ILE A 1 106 ? -2.999 14.301 15.155 1.00 86.88 106 ILE A C 1
ATOM 798 O O . ILE A 1 106 ? -2.588 13.618 14.221 1.00 86.88 106 ILE A O 1
ATOM 802 N N . ASN A 1 107 ? -3.537 15.505 14.958 1.00 89.56 107 ASN A N 1
ATOM 803 C CA . ASN A 1 107 ? -3.750 16.062 13.624 1.00 89.56 107 ASN A CA 1
ATOM 804 C C . ASN A 1 107 ? -2.431 16.270 12.867 1.00 89.56 107 ASN A C 1
ATOM 806 O O . ASN A 1 107 ? -2.367 15.990 11.671 1.00 89.56 107 ASN A O 1
ATOM 810 N N . VAL A 1 108 ? -1.364 16.701 13.553 1.00 90.12 108 VAL A N 1
ATOM 811 C CA . VAL A 1 108 ? -0.023 16.810 12.956 1.00 90.12 108 VAL A CA 1
ATOM 812 C C . VAL A 1 108 ? 0.496 15.438 12.525 1.00 90.12 108 VAL A C 1
ATOM 814 O O . VAL A 1 108 ? 1.031 15.320 11.423 1.00 90.12 108 VAL A O 1
ATOM 817 N N . MET A 1 109 ? 0.306 14.398 13.345 1.00 86.19 109 MET A N 1
ATOM 818 C CA . MET A 1 109 ? 0.718 13.036 12.988 1.00 86.19 109 MET A CA 1
ATOM 819 C C . MET A 1 109 ? -0.051 12.513 11.768 1.00 86.19 109 MET A C 1
ATOM 821 O O . MET A 1 109 ? 0.567 12.062 10.804 1.00 86.19 109 MET A O 1
ATOM 825 N N . ASN A 1 110 ? -1.377 12.677 11.750 1.00 85.56 110 ASN A N 1
ATOM 826 C CA . ASN A 1 110 ? -2.228 12.273 10.627 1.00 85.56 110 ASN A CA 1
ATOM 827 C C . ASN A 1 110 ? -1.852 13.006 9.327 1.00 85.56 110 ASN A C 1
ATOM 829 O O . ASN A 1 110 ? -1.797 12.396 8.257 1.00 85.56 110 ASN A O 1
ATOM 833 N N . ALA A 1 111 ? -1.559 14.310 9.404 1.00 89.06 111 ALA A N 1
ATOM 834 C CA . ALA A 1 111 ? -1.116 15.094 8.251 1.00 89.06 111 ALA A CA 1
ATOM 835 C C . ALA A 1 111 ? 0.259 14.637 7.742 1.00 89.06 111 ALA A C 1
ATOM 837 O O . ALA A 1 111 ? 0.465 14.508 6.531 1.00 89.06 111 ALA A O 1
ATOM 838 N N . TYR A 1 112 ? 1.187 14.353 8.658 1.00 87.00 112 TYR A N 1
ATOM 839 C CA . TYR A 1 112 ? 2.509 13.834 8.327 1.00 87.00 112 TYR A CA 1
ATOM 840 C C . TYR A 1 112 ? 2.420 12.468 7.632 1.00 87.00 112 TYR A C 1
ATOM 842 O O . TYR A 1 112 ? 2.903 12.332 6.502 1.00 87.00 112 TYR A O 1
ATOM 850 N N . ALA A 1 113 ? 1.754 11.493 8.258 1.00 85.25 113 ALA A N 1
ATOM 851 C CA . ALA A 1 113 ? 1.609 10.136 7.736 1.00 85.25 113 ALA A CA 1
ATOM 852 C C . ALA A 1 113 ? 0.881 10.125 6.381 1.00 85.25 113 ALA A C 1
ATOM 854 O O . ALA A 1 113 ? 1.357 9.502 5.427 1.00 85.25 113 ALA A O 1
ATOM 855 N N . GLY A 1 114 ? -0.209 10.894 6.260 1.00 85.62 114 GLY A N 1
ATOM 856 C CA . GLY A 1 114 ? -0.941 11.060 5.004 1.00 85.62 114 GLY A CA 1
ATOM 857 C C . GLY A 1 114 ? -0.064 11.630 3.889 1.00 85.62 114 GLY A C 1
ATOM 858 O O . GLY A 1 114 ? -0.012 11.070 2.794 1.00 85.62 114 GLY A O 1
ATOM 859 N N . SER A 1 115 ? 0.704 12.691 4.165 1.00 87.94 115 SER A N 1
ATOM 860 C CA . SER A 1 115 ? 1.594 13.299 3.162 1.00 87.94 115 SER A CA 1
ATOM 861 C C . SER A 1 115 ? 2.660 12.326 2.639 1.00 87.94 115 SER A C 1
ATOM 863 O O . SER A 1 115 ? 2.970 12.323 1.445 1.00 87.94 115 SER A O 1
ATOM 865 N N . LEU A 1 116 ? 3.200 11.465 3.511 1.00 85.31 116 LEU A N 1
ATOM 866 C CA . LEU A 1 116 ? 4.188 10.455 3.138 1.00 85.31 116 LEU A CA 1
ATOM 867 C C . LEU A 1 116 ? 3.556 9.345 2.291 1.00 85.31 116 LEU A C 1
ATOM 869 O O . LEU A 1 116 ? 4.136 8.938 1.282 1.00 85.31 116 LEU A O 1
ATOM 873 N N . ALA A 1 117 ? 2.362 8.885 2.675 1.00 83.00 117 ALA A N 1
ATOM 874 C CA . ALA A 1 117 ? 1.616 7.874 1.935 1.00 83.00 117 ALA A CA 1
ATOM 875 C C . ALA A 1 117 ? 1.289 8.349 0.511 1.00 83.00 117 ALA A C 1
ATOM 877 O O . ALA A 1 117 ? 1.603 7.643 -0.451 1.00 83.00 117 ALA A O 1
ATOM 878 N N . TRP A 1 118 ? 0.755 9.567 0.364 1.00 85.44 118 TRP A N 1
ATOM 879 C CA . TRP A 1 118 ? 0.473 10.162 -0.944 1.00 85.44 118 TRP A CA 1
ATOM 880 C C . TRP A 1 118 ? 1.735 10.315 -1.795 1.00 85.44 118 TRP A C 1
ATOM 882 O O . TRP A 1 118 ? 1.743 9.897 -2.952 1.00 85.44 118 TRP A O 1
ATOM 892 N N . SER A 1 119 ? 2.826 10.826 -1.215 1.00 83.88 119 SER A N 1
ATOM 893 C CA . SER A 1 119 ? 4.099 10.989 -1.928 1.00 83.88 119 SER A CA 1
ATOM 894 C C . SER A 1 119 ? 4.652 9.659 -2.443 1.00 83.88 119 SER A C 1
ATOM 896 O O . SER A 1 119 ? 5.096 9.561 -3.589 1.00 83.88 119 SER A O 1
ATOM 898 N N . ASN A 1 120 ? 4.587 8.603 -1.629 1.00 81.19 120 ASN A N 1
ATOM 899 C CA . ASN A 1 120 ? 5.042 7.266 -2.012 1.00 81.19 120 ASN A CA 1
ATOM 900 C C . ASN A 1 120 ? 4.133 6.612 -3.060 1.00 81.19 120 ASN A C 1
ATOM 902 O O . ASN A 1 120 ? 4.625 5.946 -3.970 1.00 81.19 120 ASN A O 1
ATOM 906 N N . PHE A 1 121 ? 2.816 6.789 -2.942 1.00 81.75 121 PHE A N 1
ATOM 907 C CA . PHE A 1 121 ? 1.856 6.250 -3.902 1.00 81.75 121 PHE A CA 1
ATOM 908 C C . PHE A 1 121 ? 2.021 6.907 -5.274 1.00 81.75 121 PHE A C 1
ATOM 910 O O . PHE A 1 121 ? 2.236 6.221 -6.275 1.00 81.75 121 PHE A O 1
ATOM 917 N N . PHE A 1 122 ? 1.994 8.240 -5.317 1.00 79.19 122 PHE A N 1
ATOM 918 C CA . PHE A 1 122 ? 2.075 8.967 -6.576 1.00 79.19 122 PHE A CA 1
ATOM 919 C C . PHE A 1 122 ? 3.463 8.903 -7.202 1.00 79.19 122 PHE A C 1
ATOM 921 O O . PHE A 1 122 ? 3.542 8.721 -8.407 1.00 79.19 122 PHE A O 1
ATOM 928 N N . SER A 1 123 ? 4.554 8.901 -6.430 1.00 74.44 123 SER A N 1
ATOM 929 C CA . SER A 1 123 ? 5.890 8.703 -7.023 1.00 74.44 123 SER A CA 1
ATOM 930 C C . SER A 1 123 ? 6.044 7.363 -7.745 1.00 74.44 123 SER A C 1
ATOM 932 O O . SER A 1 123 ? 6.781 7.283 -8.725 1.00 74.44 123 SER A O 1
ATOM 934 N N . ARG A 1 124 ? 5.319 6.319 -7.320 1.00 74.50 124 ARG A N 1
ATOM 935 C CA . ARG A 1 124 ? 5.259 5.040 -8.044 1.00 74.50 124 ARG A CA 1
ATOM 936 C C . ARG A 1 124 ? 4.349 5.086 -9.266 1.00 74.50 124 ARG A C 1
ATOM 938 O O . ARG A 1 124 ? 4.633 4.391 -10.233 1.00 74.50 124 ARG A O 1
ATOM 945 N N . LEU A 1 125 ? 3.265 5.857 -9.206 1.00 75.50 125 LEU A N 1
ATOM 946 C CA . LEU A 1 125 ? 2.256 5.919 -10.263 1.00 75.50 125 LEU A CA 1
ATOM 947 C C . LEU A 1 125 ? 2.649 6.863 -11.407 1.00 75.50 125 LEU A C 1
ATOM 949 O O . LEU A 1 125 ? 2.436 6.540 -12.571 1.00 75.50 125 LEU A O 1
ATOM 953 N N . THR A 1 126 ? 3.196 8.034 -11.083 1.00 75.19 126 THR A N 1
ATOM 954 C CA . THR A 1 126 ? 3.497 9.109 -12.040 1.00 75.19 126 THR A CA 1
ATOM 955 C C . THR A 1 126 ? 4.984 9.250 -12.337 1.00 75.19 126 THR A C 1
ATOM 957 O O . THR A 1 126 ? 5.347 10.066 -13.180 1.00 75.19 126 THR A O 1
ATOM 960 N N . HIS A 1 127 ? 5.850 8.505 -11.637 1.00 76.19 127 HIS A N 1
ATOM 961 C CA . HIS A 1 127 ? 7.309 8.661 -11.696 1.00 76.19 127 HIS A CA 1
ATOM 962 C C . HIS A 1 127 ? 7.780 10.103 -11.416 1.00 76.19 127 HIS A C 1
ATOM 964 O O . HIS A 1 127 ? 8.849 10.520 -11.857 1.00 76.19 127 HIS A O 1
ATOM 970 N N . SER A 1 128 ? 6.988 10.877 -10.665 1.00 73.81 128 SER A N 1
ATOM 971 C CA . SER A 1 128 ? 7.285 12.264 -10.302 1.00 73.81 128 SER A CA 1
ATOM 972 C C . SER A 1 128 ? 7.178 12.474 -8.793 1.00 73.81 128 SER A C 1
ATOM 974 O O . SER A 1 128 ? 6.362 11.854 -8.114 1.00 73.81 128 SER A O 1
ATOM 976 N N . HIS A 1 129 ? 8.023 13.349 -8.245 1.00 76.56 129 HIS A N 1
ATOM 977 C CA . HIS A 1 129 ? 8.075 13.602 -6.806 1.00 76.56 129 HIS A CA 1
ATOM 978 C C . HIS A 1 129 ? 8.053 15.115 -6.513 1.00 76.56 129 HIS A C 1
ATOM 980 O O . HIS A 1 129 ? 9.106 15.701 -6.255 1.00 76.56 129 HIS A O 1
ATOM 986 N N . PRO A 1 130 ? 6.869 15.767 -6.524 1.00 73.94 130 PRO A N 1
ATOM 987 C CA . PRO A 1 130 ? 6.721 17.227 -6.400 1.00 73.94 130 PRO A CA 1
ATOM 988 C C . PRO A 1 130 ? 7.027 17.799 -4.996 1.00 73.94 130 PRO A C 1
ATOM 990 O O . PRO A 1 130 ? 6.748 18.961 -4.717 1.00 73.94 130 PRO A O 1
ATOM 993 N N . GLY A 1 131 ? 7.628 17.004 -4.106 1.00 77.19 131 GLY A N 1
ATOM 994 C CA . GLY A 1 131 ? 7.976 17.396 -2.741 1.00 77.19 131 GLY A CA 1
ATOM 995 C C . GLY A 1 131 ? 6.847 17.159 -1.733 1.00 77.19 131 GLY A C 1
ATOM 996 O O . GLY A 1 131 ? 5.666 17.123 -2.067 1.00 77.19 131 GLY A O 1
ATOM 997 N N . ARG A 1 132 ? 7.218 16.982 -0.457 1.00 83.81 132 ARG A N 1
ATOM 998 C CA . ARG A 1 132 ? 6.286 16.591 0.619 1.00 83.81 132 ARG A CA 1
ATOM 999 C C . ARG A 1 132 ? 5.220 17.653 0.918 1.00 83.81 132 ARG A C 1
ATOM 1001 O O . ARG A 1 132 ? 4.102 17.301 1.275 1.00 83.81 132 ARG A O 1
ATOM 1008 N N . VAL A 1 133 ? 5.557 18.936 0.768 1.00 88.75 133 VAL A N 1
ATOM 1009 C CA . VAL A 1 133 ? 4.664 20.061 1.106 1.00 88.75 133 VAL A CA 1
ATOM 1010 C C . VAL A 1 133 ? 3.377 20.024 0.282 1.00 88.75 133 VAL A C 1
ATOM 1012 O O . VAL A 1 133 ? 2.299 20.219 0.834 1.00 88.75 133 VAL A O 1
ATOM 1015 N N . VAL A 1 134 ? 3.476 19.700 -1.010 1.00 88.62 134 VAL A N 1
ATOM 1016 C CA . VAL A 1 134 ? 2.312 19.589 -1.903 1.00 88.62 134 VAL A CA 1
ATOM 1017 C C . VAL A 1 134 ? 1.338 18.528 -1.388 1.00 88.62 134 VAL A C 1
ATOM 1019 O O . VAL A 1 134 ? 0.139 18.778 -1.291 1.00 88.62 134 VAL A O 1
ATOM 1022 N N . TRP A 1 135 ? 1.858 17.371 -0.976 1.00 89.62 135 TRP A N 1
ATOM 1023 C CA . TRP A 1 135 ? 1.047 16.276 -0.443 1.00 89.62 135 TRP A CA 1
ATOM 1024 C C . TRP A 1 135 ? 0.457 16.568 0.935 1.00 89.62 135 TRP A C 1
ATOM 1026 O O . TRP A 1 135 ? -0.634 16.092 1.239 1.00 89.62 135 TRP A O 1
ATOM 1036 N N . LEU A 1 136 ? 1.139 17.370 1.756 1.00 90.38 136 LEU A N 1
ATOM 1037 C CA . LEU A 1 136 ? 0.591 17.846 3.025 1.00 90.38 136 LEU A CA 1
ATOM 1038 C C . LEU A 1 136 ? -0.614 18.761 2.785 1.00 90.38 136 LEU A C 1
ATOM 1040 O O . LEU A 1 136 ? -1.671 18.522 3.365 1.00 90.38 136 LEU A O 1
ATOM 1044 N N . LEU A 1 137 ? -0.478 19.759 1.904 1.00 90.31 137 LEU A N 1
ATOM 1045 C CA . LEU A 1 137 ? -1.578 20.667 1.558 1.00 90.31 137 LEU A CA 1
ATOM 1046 C C . LEU A 1 137 ? -2.764 19.902 0.962 1.00 90.31 137 LEU A C 1
ATOM 1048 O O . LEU A 1 137 ? -3.899 20.116 1.376 1.00 90.31 137 LEU A O 1
ATOM 1052 N N . PHE A 1 138 ? -2.493 18.964 0.053 1.00 86.38 138 PHE A N 1
ATOM 1053 C CA . PHE A 1 138 ? -3.508 18.094 -0.539 1.00 86.38 138 PHE A CA 1
ATOM 1054 C C . PHE A 1 138 ? -4.266 17.274 0.516 1.00 86.38 138 PHE A C 1
ATOM 1056 O O . PHE A 1 138 ? -5.496 17.272 0.535 1.00 86.38 138 PHE A O 1
ATOM 1063 N N . ASN A 1 139 ? -3.543 16.616 1.427 1.00 88.31 139 ASN A N 1
ATOM 1064 C CA . ASN A 1 139 ? -4.146 15.787 2.468 1.00 88.31 139 ASN A CA 1
ATOM 1065 C C . ASN A 1 139 ? -5.007 16.611 3.438 1.00 88.31 139 ASN A C 1
ATOM 1067 O O . ASN A 1 139 ? -6.115 16.201 3.775 1.00 88.31 139 ASN A O 1
ATOM 1071 N N . VAL A 1 140 ? -4.514 17.780 3.864 1.00 90.62 140 VAL A N 1
ATOM 1072 C CA . VAL A 1 140 ? -5.256 18.686 4.756 1.00 90.62 140 VAL A CA 1
ATOM 1073 C C . VAL A 1 140 ? -6.491 19.258 4.058 1.00 90.62 140 VAL A C 1
ATOM 1075 O O . VAL A 1 140 ? -7.550 19.309 4.676 1.00 90.62 140 VAL A O 1
ATOM 1078 N N . ALA A 1 141 ? -6.394 19.628 2.778 1.00 88.56 141 ALA A N 1
ATOM 1079 C CA . ALA A 1 141 ? -7.526 20.145 2.010 1.00 88.56 141 ALA A CA 1
ATOM 1080 C C . ALA A 1 141 ? -8.648 19.106 1.860 1.00 88.56 141 ALA A C 1
ATOM 1082 O O . ALA A 1 141 ? -9.811 19.431 2.083 1.00 88.56 141 ALA A O 1
ATOM 1083 N N . ILE A 1 142 ? -8.309 17.849 1.545 1.00 85.94 142 ILE A N 1
ATOM 1084 C CA . ILE A 1 142 ? -9.301 16.763 1.480 1.00 85.94 142 ILE A CA 1
ATOM 1085 C C . ILE A 1 142 ? -9.911 16.506 2.856 1.00 85.94 142 ILE A C 1
ATOM 1087 O O . ILE A 1 142 ? -11.126 16.372 2.960 1.00 85.94 142 ILE A O 1
ATOM 1091 N N . ALA A 1 143 ? -9.097 16.456 3.913 1.00 85.69 143 ALA A N 1
ATOM 1092 C CA . ALA A 1 143 ? -9.610 16.261 5.265 1.00 85.69 143 ALA A CA 1
ATOM 1093 C C . ALA A 1 143 ? -10.588 17.378 5.667 1.00 85.69 143 ALA A C 1
ATOM 1095 O O . ALA A 1 143 ? -11.660 17.081 6.188 1.00 85.69 143 ALA A O 1
ATOM 1096 N N . LEU A 1 144 ? -10.255 18.643 5.379 1.00 85.81 144 LEU A N 1
ATOM 1097 C CA . LEU A 1 144 ? -11.125 19.794 5.638 1.00 85.81 144 LEU A CA 1
ATOM 1098 C C . LEU A 1 144 ? -12.439 19.688 4.860 1.00 85.81 144 LEU A C 1
ATOM 1100 O O . LEU A 1 144 ? -13.505 19.782 5.460 1.00 85.81 144 LEU A O 1
ATOM 1104 N N . LEU A 1 145 ? -12.361 19.410 3.557 1.00 83.94 145 LEU A N 1
ATOM 1105 C CA . LEU A 1 145 ? -13.534 19.242 2.702 1.00 83.94 145 LEU A CA 1
ATOM 1106 C C . LEU A 1 145 ? -14.460 18.134 3.225 1.00 83.94 145 LEU A C 1
ATOM 1108 O O . LEU A 1 145 ? -15.666 18.328 3.325 1.00 83.94 145 LEU A O 1
ATOM 1112 N N . LEU A 1 146 ? -13.907 16.974 3.592 1.00 80.94 146 LEU A N 1
ATOM 1113 C CA . LEU A 1 146 ? -14.693 15.859 4.129 1.00 80.94 146 LEU A CA 1
ATOM 1114 C C . LEU A 1 146 ? -15.350 16.200 5.476 1.00 80.94 146 LEU A C 1
ATOM 1116 O O . LEU A 1 146 ? -16.475 15.764 5.731 1.00 80.94 146 LEU A O 1
ATOM 1120 N N . MET A 1 147 ? -14.676 16.984 6.324 1.00 80.31 147 MET A N 1
ATOM 1121 C CA . MET A 1 147 ? -15.249 17.469 7.583 1.00 80.31 147 MET A CA 1
ATOM 1122 C C . MET A 1 147 ? -16.389 18.468 7.345 1.00 80.31 147 MET A C 1
ATOM 1124 O O . MET A 1 147 ? -17.426 18.348 7.995 1.00 80.31 147 MET A O 1
ATOM 1128 N N . GLU A 1 148 ? -16.241 19.401 6.397 1.00 79.81 148 GLU A N 1
ATOM 1129 C CA . GLU A 1 148 ? -17.294 20.366 6.034 1.00 79.81 148 GLU A CA 1
ATOM 1130 C C . GLU A 1 148 ? -18.529 19.691 5.422 1.00 79.81 148 GLU A C 1
ATOM 1132 O O . GLU A 1 148 ? -19.654 20.132 5.644 1.00 79.81 148 GLU A O 1
ATOM 1137 N N . LEU A 1 149 ? -18.338 18.574 4.715 1.00 75.94 149 LEU A N 1
ATOM 1138 C CA . LEU A 1 149 ? -19.425 17.761 4.158 1.00 75.94 149 LEU A CA 1
ATOM 1139 C C . LEU A 1 149 ? -20.149 16.888 5.203 1.00 75.94 149 LEU A C 1
ATOM 1141 O O . LEU A 1 149 ? -21.078 16.162 4.851 1.00 75.94 149 LEU A O 1
ATOM 1145 N N . GLY A 1 150 ? -19.752 16.936 6.481 1.00 71.31 150 GLY A N 1
ATOM 1146 C CA . GLY A 1 150 ? -20.480 16.275 7.568 1.00 71.31 150 GLY A CA 1
ATOM 1147 C C . GLY A 1 150 ? -20.357 14.746 7.588 1.00 71.31 150 GLY A C 1
ATOM 1148 O O . GLY A 1 150 ? -21.279 14.058 8.026 1.00 71.31 150 GLY A O 1
ATOM 1149 N N . ILE A 1 151 ? -19.217 14.192 7.155 1.00 72.81 151 ILE A N 1
ATOM 1150 C CA . ILE A 1 151 ? -19.011 12.737 7.003 1.00 72.81 151 ILE A CA 1
ATOM 1151 C C . ILE A 1 151 ? -19.012 11.929 8.321 1.00 72.81 151 ILE A C 1
ATOM 1153 O O . ILE A 1 151 ? -18.898 10.706 8.291 1.00 72.81 151 ILE A O 1
ATOM 1157 N N . TYR A 1 152 ? -19.167 12.570 9.484 1.00 65.50 152 TYR A N 1
ATOM 1158 C CA . TYR A 1 152 ? -19.096 11.931 10.807 1.00 65.50 152 TYR A CA 1
ATOM 1159 C C . TYR A 1 152 ? -20.022 10.717 10.971 1.00 65.50 152 TYR A C 1
ATOM 1161 O O . TYR A 1 152 ? -19.592 9.701 11.510 1.00 65.50 152 TYR A O 1
ATOM 1169 N N . ARG A 1 153 ? -21.257 10.770 10.453 1.00 62.00 153 ARG A N 1
ATOM 1170 C CA . ARG A 1 153 ? -22.189 9.625 10.518 1.00 62.00 153 ARG A CA 1
ATOM 1171 C C . ARG A 1 153 ? -21.799 8.492 9.565 1.00 62.00 153 ARG A C 1
ATOM 1173 O O . ARG A 1 153 ? -21.953 7.325 9.897 1.00 62.00 153 ARG A O 1
ATOM 1180 N N . LEU A 1 154 ? -21.238 8.839 8.407 1.00 62.44 154 LEU A N 1
ATOM 1181 C CA . LEU A 1 154 ? -20.735 7.869 7.432 1.00 62.44 154 LEU A CA 1
ATOM 1182 C C . LEU A 1 154 ? -19.467 7.165 7.935 1.00 62.44 154 LEU A C 1
ATOM 1184 O O . LEU A 1 154 ? -19.220 6.012 7.588 1.00 62.44 154 LEU A O 1
ATOM 1188 N N . LEU A 1 155 ? -18.653 7.848 8.748 1.00 66.69 155 LEU A N 1
ATOM 1189 C CA . LEU A 1 155 ? -17.432 7.292 9.327 1.00 66.69 155 LEU A CA 1
ATOM 1190 C C . LEU A 1 155 ? -17.728 6.067 10.200 1.00 66.69 155 LEU A C 1
ATOM 1192 O O . LEU A 1 155 ? -17.036 5.067 10.060 1.00 66.69 155 LEU A O 1
ATOM 1196 N N . GLU A 1 156 ? -18.760 6.091 11.046 1.00 65.00 156 GLU A N 1
ATOM 1197 C CA . GLU A 1 156 ? -19.049 4.963 11.946 1.00 65.00 156 GLU A CA 1
ATOM 1198 C C . GLU A 1 156 ? -19.436 3.682 11.188 1.00 65.00 156 GLU A C 1
ATOM 1200 O O . GLU A 1 156 ? -18.895 2.608 11.466 1.00 65.00 156 GLU A O 1
ATOM 1205 N N . GLU A 1 157 ? -20.277 3.794 10.157 1.00 65.31 157 GLU A N 1
ATOM 1206 C CA . GLU A 1 157 ? -20.657 2.647 9.323 1.00 65.31 157 GLU A CA 1
ATOM 1207 C C . GLU A 1 157 ? -19.520 2.181 8.396 1.00 65.31 157 GLU A C 1
ATOM 1209 O O . GLU A 1 157 ? -19.311 0.979 8.200 1.00 65.31 157 GLU A O 1
ATOM 1214 N N . THR A 1 158 ? -18.715 3.107 7.864 1.00 72.31 158 THR A N 1
ATOM 1215 C CA . THR A 1 158 ? -17.574 2.758 6.996 1.00 72.31 158 THR A CA 1
ATOM 1216 C C . THR A 1 158 ? -16.371 2.215 7.767 1.00 72.31 158 THR A C 1
ATOM 1218 O O . THR A 1 158 ? -15.590 1.445 7.200 1.00 72.31 158 THR A O 1
ATOM 1221 N N . LEU A 1 159 ? -16.237 2.523 9.065 1.00 76.56 159 LEU A N 1
ATOM 1222 C CA . LEU A 1 159 ? -15.180 1.991 9.934 1.00 76.56 159 LEU A CA 1
ATOM 1223 C C . LEU A 1 159 ? -15.216 0.459 10.013 1.00 76.56 159 LEU A C 1
ATOM 1225 O O . LEU A 1 159 ? -14.157 -0.171 10.088 1.00 76.56 159 LEU A O 1
ATOM 1229 N N . GLY A 1 160 ? -16.403 -0.153 9.940 1.00 79.44 160 GLY A N 1
ATOM 1230 C CA . GLY A 1 160 ? -16.553 -1.608 9.865 1.00 79.44 160 GLY A CA 1
ATOM 1231 C C . GLY A 1 160 ? -15.857 -2.194 8.633 1.00 79.44 160 GLY A C 1
ATOM 1232 O O . GLY A 1 160 ? -14.969 -3.040 8.762 1.00 79.44 160 GLY A O 1
ATOM 1233 N N . ILE A 1 161 ? -16.185 -1.673 7.450 1.00 84.94 161 ILE A N 1
ATOM 1234 C CA . ILE A 1 161 ? -15.587 -2.072 6.164 1.00 84.94 161 ILE A CA 1
ATOM 1235 C C . ILE A 1 161 ? -14.083 -1.777 6.143 1.00 84.94 161 ILE A C 1
ATOM 1237 O O . ILE A 1 161 ? -13.281 -2.634 5.762 1.00 84.94 161 ILE A O 1
ATOM 1241 N N . PHE A 1 162 ? -13.682 -0.591 6.603 1.00 85.56 162 PHE A N 1
ATOM 1242 C CA . PHE A 1 162 ? -12.277 -0.202 6.691 1.00 85.56 162 PHE A CA 1
ATOM 1243 C C . PHE A 1 162 ? -11.479 -1.163 7.579 1.00 85.56 162 PHE A C 1
ATOM 1245 O O . PHE A 1 162 ? -10.394 -1.594 7.187 1.00 85.56 162 PHE A O 1
ATOM 1252 N N . SER A 1 163 ? -12.028 -1.565 8.732 1.00 87.38 163 SER A N 1
ATOM 1253 C CA . SER A 1 163 ? -11.368 -2.513 9.636 1.00 87.38 163 SER A CA 1
ATOM 1254 C C . SER A 1 163 ? -11.116 -3.871 8.972 1.00 87.38 163 SER A C 1
ATOM 1256 O O . SER A 1 163 ? -10.059 -4.462 9.178 1.00 87.38 163 SER A O 1
ATOM 1258 N N . ILE A 1 164 ? -12.033 -4.338 8.117 1.00 90.94 164 ILE A N 1
ATOM 1259 C CA . ILE A 1 164 ? -11.884 -5.596 7.375 1.00 90.94 164 ILE A CA 1
ATOM 1260 C C . ILE A 1 164 ? -10.728 -5.500 6.376 1.00 90.94 164 ILE A C 1
ATOM 1262 O O . ILE A 1 164 ? -9.864 -6.378 6.348 1.00 90.94 164 ILE A O 1
ATOM 1266 N N . ILE A 1 165 ? -10.681 -4.423 5.587 1.00 90.62 165 ILE A N 1
ATOM 1267 C CA . ILE A 1 165 ? -9.622 -4.208 4.590 1.00 90.62 165 ILE A CA 1
ATOM 1268 C C . ILE A 1 165 ? -8.263 -4.049 5.282 1.00 90.62 165 ILE A C 1
ATOM 1270 O O . ILE A 1 165 ? -7.282 -4.686 4.890 1.00 90.62 165 ILE A O 1
ATOM 1274 N N . ALA A 1 166 ? -8.213 -3.248 6.349 1.00 89.81 166 ALA A N 1
ATOM 1275 C CA . ALA A 1 166 ? -7.023 -3.075 7.170 1.00 89.81 166 ALA A CA 1
ATOM 1276 C C . ALA A 1 166 ? -6.533 -4.408 7.754 1.00 89.81 166 ALA A C 1
ATOM 1278 O O . ALA A 1 166 ? -5.329 -4.677 7.741 1.00 89.81 166 ALA A O 1
ATOM 1279 N N . MET A 1 167 ? -7.449 -5.261 8.228 1.00 91.00 167 MET A N 1
ATOM 1280 C CA . MET A 1 167 ? -7.100 -6.577 8.766 1.00 91.00 167 MET A CA 1
ATOM 1281 C C . MET A 1 167 ? -6.582 -7.513 7.695 1.00 91.00 167 MET A C 1
ATOM 1283 O O . MET A 1 167 ? -5.532 -8.119 7.899 1.00 91.00 167 MET A O 1
ATOM 1287 N N . ALA A 1 168 ? -7.236 -7.587 6.540 1.00 94.19 168 ALA A N 1
ATOM 1288 C CA . ALA A 1 168 ? -6.742 -8.388 5.431 1.00 94.19 168 ALA A CA 1
ATOM 1289 C C . ALA A 1 168 ? -5.299 -7.996 5.054 1.00 94.19 168 ALA A C 1
ATOM 1291 O O . ALA A 1 168 ? -4.432 -8.858 4.893 1.00 94.19 168 ALA A O 1
ATOM 1292 N N . TRP A 1 169 ? -5.007 -6.695 4.998 1.00 92.69 169 TRP A N 1
ATOM 1293 C CA . TRP A 1 169 ? -3.675 -6.186 4.673 1.00 92.69 169 TRP A CA 1
ATOM 1294 C C . TRP A 1 169 ? -2.624 -6.496 5.751 1.00 92.69 169 TRP A C 1
ATOM 1296 O O . TRP A 1 169 ? -1.613 -7.146 5.464 1.00 92.69 169 TRP A O 1
ATOM 1306 N N . LEU A 1 170 ? -2.861 -6.081 7.000 1.00 91.19 170 LEU A N 1
ATOM 1307 C CA . LEU A 1 170 ? -1.900 -6.259 8.095 1.00 91.19 170 LEU A CA 1
ATOM 1308 C C . LEU A 1 170 ? -1.671 -7.735 8.427 1.00 91.19 170 LEU A C 1
ATOM 1310 O O . LEU A 1 170 ? -0.543 -8.139 8.718 1.00 91.19 170 LEU A O 1
ATOM 1314 N N . CYS A 1 171 ? -2.712 -8.562 8.345 1.00 93.00 171 CYS A N 1
ATOM 1315 C CA . CYS A 1 171 ? -2.602 -9.990 8.623 1.00 93.00 171 CYS A CA 1
ATOM 1316 C C . CYS A 1 171 ? -1.890 -10.734 7.494 1.00 93.00 171 CYS A C 1
ATOM 1318 O O . CYS A 1 171 ? -1.181 -11.691 7.778 1.00 93.00 171 CYS A O 1
ATOM 1320 N N . SER A 1 172 ? -2.016 -10.293 6.237 1.00 94.19 172 SER A N 1
ATOM 1321 C CA . SER A 1 172 ? -1.251 -10.865 5.120 1.00 94.19 172 SER A CA 1
ATOM 1322 C C . SER A 1 172 ? 0.256 -10.644 5.302 1.00 94.19 172 SER A C 1
ATOM 1324 O O . SER A 1 172 ? 1.039 -11.593 5.209 1.00 94.19 172 SER A O 1
ATOM 1326 N N . ILE A 1 173 ? 0.655 -9.416 5.666 1.00 92.44 173 ILE A N 1
ATOM 1327 C CA . ILE A 1 173 ? 2.050 -9.090 6.007 1.00 92.44 173 ILE A CA 1
ATOM 1328 C C . ILE A 1 173 ? 2.505 -9.903 7.222 1.00 92.44 173 ILE A C 1
ATOM 1330 O O . ILE A 1 173 ? 3.577 -10.506 7.204 1.00 92.44 173 ILE A O 1
ATOM 1334 N N . SER A 1 174 ? 1.686 -9.950 8.273 1.00 92.19 174 SER A N 1
ATOM 1335 C CA . SER A 1 174 ? 2.024 -10.679 9.500 1.00 92.19 174 SER A CA 1
ATOM 1336 C C . SER A 1 174 ? 2.190 -12.177 9.239 1.00 92.19 174 SER A C 1
ATOM 1338 O O . SER A 1 174 ? 3.151 -12.775 9.713 1.00 92.19 174 SER A O 1
ATOM 1340 N N . ALA A 1 175 ? 1.309 -12.779 8.437 1.00 94.75 175 ALA A N 1
ATOM 1341 C CA . ALA A 1 175 ? 1.416 -14.177 8.034 1.00 94.75 175 ALA A CA 1
ATOM 1342 C C . ALA A 1 175 ? 2.731 -14.445 7.287 1.00 94.75 175 ALA A C 1
ATOM 1344 O O . ALA A 1 175 ? 3.402 -15.445 7.537 1.00 94.75 175 ALA A O 1
ATOM 1345 N N . ASP A 1 176 ? 3.150 -13.530 6.413 1.00 92.88 176 ASP A N 1
ATOM 1346 C CA . ASP A 1 176 ? 4.416 -13.675 5.703 1.00 92.88 176 ASP A CA 1
ATOM 1347 C C . ASP A 1 176 ? 5.631 -13.645 6.645 1.00 92.88 176 ASP A C 1
ATOM 1349 O O . ASP A 1 176 ? 6.520 -14.500 6.575 1.00 92.88 176 ASP A O 1
ATOM 1353 N N . LEU A 1 177 ? 5.642 -12.688 7.576 1.00 91.31 177 LEU A N 1
ATOM 1354 C CA . LEU A 1 177 ? 6.749 -12.489 8.509 1.00 91.31 177 LEU A CA 1
ATOM 1355 C C . LEU A 1 177 ? 6.830 -13.576 9.590 1.00 91.31 177 LEU A C 1
ATOM 1357 O O . LEU A 1 177 ? 7.930 -14.028 9.905 1.00 91.31 177 LEU A O 1
ATOM 1361 N N . PHE A 1 178 ? 5.694 -13.993 10.156 1.00 92.31 178 PHE A N 1
ATOM 1362 C CA . PHE A 1 178 ? 5.649 -14.925 11.287 1.00 92.31 178 PHE A CA 1
ATOM 1363 C C . PHE A 1 178 ? 5.467 -16.391 10.884 1.00 92.31 178 PHE A C 1
ATOM 1365 O O . PHE A 1 178 ? 5.817 -17.265 11.672 1.00 92.31 178 PHE A O 1
ATOM 1372 N N . ILE A 1 179 ? 4.943 -16.679 9.687 1.00 94.31 179 ILE A N 1
ATOM 1373 C CA . ILE A 1 179 ? 4.695 -18.054 9.225 1.00 94.31 179 ILE A CA 1
ATOM 1374 C C . ILE A 1 179 ? 5.598 -18.390 8.035 1.00 94.31 179 ILE A C 1
ATOM 1376 O O . ILE A 1 179 ? 6.432 -19.291 8.136 1.00 94.31 179 ILE A O 1
ATOM 1380 N N . ASN A 1 180 ? 5.505 -17.652 6.924 1.00 94.12 180 ASN A N 1
ATOM 1381 C CA . ASN A 1 180 ? 6.217 -18.028 5.692 1.00 94.12 180 ASN A CA 1
ATOM 1382 C C . ASN A 1 180 ? 7.740 -17.955 5.838 1.00 94.12 180 ASN A C 1
ATOM 1384 O O . ASN A 1 180 ? 8.443 -18.835 5.338 1.00 94.12 180 ASN A O 1
ATOM 1388 N N . LYS A 1 181 ? 8.263 -16.923 6.512 1.00 92.50 181 LYS A N 1
ATOM 1389 C CA . LYS A 1 181 ? 9.709 -16.782 6.744 1.00 92.50 181 LYS A CA 1
ATOM 1390 C C . LYS A 1 181 ? 10.274 -17.898 7.634 1.00 92.50 181 LYS A C 1
ATOM 1392 O O . LYS A 1 181 ? 11.212 -18.553 7.180 1.00 92.50 181 LYS A O 1
ATOM 1397 N N . PRO A 1 182 ? 9.735 -18.184 8.837 1.00 92.75 182 PRO A N 1
ATOM 1398 C CA . PRO A 1 182 ? 10.234 -19.290 9.661 1.00 92.75 182 PRO A CA 1
ATOM 1399 C C . PRO A 1 182 ? 10.094 -20.670 9.009 1.00 92.75 182 PRO A C 1
ATOM 1401 O O . PRO A 1 182 ? 10.964 -21.515 9.199 1.00 92.75 182 PRO A O 1
ATOM 1404 N N . LEU A 1 183 ? 9.046 -20.889 8.206 1.00 92.00 183 LEU A N 1
ATOM 1405 C CA . LEU A 1 183 ? 8.853 -22.136 7.454 1.00 92.00 183 LEU A CA 1
ATOM 1406 C C . LEU A 1 183 ? 9.744 -22.253 6.202 1.00 92.00 183 LEU A C 1
ATOM 1408 O O . LEU A 1 183 ? 9.701 -23.272 5.516 1.00 92.00 183 LEU A O 1
ATOM 1412 N N . GLY A 1 184 ? 10.529 -21.224 5.869 1.00 89.62 184 GLY A N 1
ATOM 1413 C CA . GLY A 1 184 ? 11.396 -21.213 4.686 1.00 89.62 184 GLY A CA 1
ATOM 1414 C C . GLY A 1 184 ? 10.661 -21.046 3.349 1.00 89.62 184 GLY A C 1
ATOM 1415 O O . GLY A 1 184 ? 11.268 -21.232 2.296 1.00 89.62 184 GLY A O 1
ATOM 1416 N N . LEU A 1 185 ? 9.373 -20.683 3.368 1.00 89.00 185 LEU A N 1
ATOM 1417 C CA . LEU A 1 185 ? 8.581 -20.378 2.167 1.00 89.00 185 LEU A CA 1
ATOM 1418 C C . LEU A 1 185 ? 8.925 -18.995 1.586 1.00 89.00 185 LEU A C 1
ATOM 1420 O O . LEU A 1 185 ? 8.850 -18.799 0.373 1.00 89.00 185 LEU A O 1
ATOM 1424 N N . SER A 1 186 ? 9.326 -18.051 2.445 1.00 89.88 186 SER A N 1
ATOM 1425 C CA . SER A 1 186 ? 9.875 -16.744 2.062 1.00 89.88 186 SER A CA 1
ATOM 1426 C C . SER A 1 186 ? 11.402 -16.741 2.203 1.00 89.88 186 SER A C 1
ATOM 1428 O O . SER A 1 186 ? 11.921 -17.255 3.195 1.00 89.88 186 SER A O 1
ATOM 1430 N N . PRO A 1 187 ? 12.144 -16.057 1.309 1.00 87.12 187 PRO A N 1
ATOM 1431 C CA . PRO A 1 187 ? 13.576 -15.840 1.486 1.00 87.12 187 PRO A CA 1
ATOM 1432 C C . PRO A 1 187 ? 13.894 -15.038 2.768 1.00 87.12 187 PRO A C 1
ATOM 1434 O O . PRO A 1 187 ? 13.052 -14.250 3.231 1.00 87.12 187 PRO A O 1
ATOM 1437 N N . PRO A 1 188 ? 15.108 -15.216 3.331 1.00 83.69 188 PRO A N 1
ATOM 1438 C CA . PRO A 1 188 ? 15.576 -14.454 4.484 1.00 83.69 188 PRO A CA 1
ATOM 1439 C C . PRO A 1 188 ? 15.835 -12.990 4.105 1.00 83.69 188 PRO A C 1
ATOM 1441 O O . PRO A 1 188 ? 16.285 -12.693 2.999 1.00 83.69 188 PRO A O 1
ATOM 1444 N N . GLY A 1 189 ? 15.567 -12.079 5.042 1.00 84.06 189 GLY A N 1
ATOM 1445 C CA . GLY A 1 189 ? 15.635 -10.632 4.813 1.00 84.06 189 GLY A CA 1
ATOM 1446 C C . GLY A 1 189 ? 14.385 -10.061 4.134 1.00 84.06 189 GLY A C 1
ATOM 1447 O O . GLY A 1 189 ? 13.472 -10.795 3.747 1.00 84.06 189 GLY A O 1
ATOM 1448 N N . ILE A 1 190 ? 14.321 -8.733 4.036 1.00 84.75 190 ILE A N 1
ATOM 1449 C CA . ILE A 1 190 ? 13.262 -7.999 3.333 1.00 84.75 190 ILE A CA 1
ATOM 1450 C C . ILE A 1 190 ? 13.933 -7.232 2.199 1.00 84.75 190 ILE A C 1
ATOM 1452 O O . ILE A 1 190 ? 14.789 -6.389 2.438 1.00 84.75 190 ILE A O 1
ATOM 1456 N N . GLU A 1 191 ? 13.562 -7.556 0.966 1.00 87.94 191 GLU A N 1
ATOM 1457 C CA . GLU A 1 191 ? 14.045 -6.851 -0.217 1.00 87.94 191 GLU A CA 1
ATOM 1458 C C . GLU A 1 191 ? 13.087 -5.699 -0.531 1.00 87.94 191 GLU A C 1
ATOM 1460 O O . GLU A 1 191 ? 11.874 -5.900 -0.591 1.00 87.94 191 GLU A O 1
ATOM 1465 N N . PHE A 1 192 ? 13.623 -4.494 -0.716 1.00 85.25 192 PHE A N 1
ATOM 1466 C CA . PHE A 1 192 ? 12.839 -3.278 -0.967 1.00 85.25 192 PHE A CA 1
ATOM 1467 C C . PHE A 1 192 ? 13.089 -2.695 -2.363 1.00 85.25 192 PHE A C 1
ATOM 1469 O O . PHE A 1 192 ? 12.315 -1.863 -2.845 1.00 85.25 192 PHE A O 1
ATOM 1476 N N . LYS A 1 193 ? 14.151 -3.134 -3.050 1.00 87.44 193 LYS A N 1
ATOM 1477 C CA . LYS A 1 193 ? 14.511 -2.620 -4.375 1.00 87.44 193 LYS A CA 1
ATOM 1478 C C . LYS A 1 193 ? 13.483 -3.031 -5.426 1.00 87.44 193 LYS A C 1
ATOM 1480 O O . LYS A 1 193 ? 13.347 -4.214 -5.740 1.00 87.44 193 LYS A O 1
ATOM 1485 N N . ARG A 1 194 ? 12.862 -2.047 -6.091 1.00 85.81 194 ARG A N 1
ATOM 1486 C CA . ARG A 1 194 ? 11.911 -2.258 -7.206 1.00 85.81 194 ARG A CA 1
ATOM 1487 C C . ARG A 1 194 ? 12.442 -3.223 -8.271 1.00 85.81 194 ARG A C 1
ATOM 1489 O O . ARG A 1 194 ? 11.693 -4.060 -8.769 1.00 85.81 194 ARG A O 1
ATOM 1496 N N . ALA A 1 195 ? 13.728 -3.126 -8.603 1.00 88.19 195 ALA A N 1
ATOM 1497 C CA . ALA A 1 195 ? 14.359 -3.955 -9.628 1.00 88.19 195 ALA A CA 1
ATOM 1498 C C . ALA A 1 195 ? 14.451 -5.450 -9.257 1.00 88.19 195 ALA A C 1
ATOM 1500 O O . ALA A 1 195 ? 14.730 -6.278 -10.121 1.00 88.19 195 ALA A O 1
ATOM 1501 N N . HIS A 1 196 ? 14.308 -5.801 -7.974 1.00 89.69 196 HIS A N 1
ATOM 1502 C CA . HIS A 1 196 ? 14.429 -7.175 -7.467 1.00 89.69 196 HIS A CA 1
ATOM 1503 C C . HIS A 1 196 ? 13.076 -7.808 -7.158 1.00 89.69 196 HIS A C 1
ATOM 1505 O O . HIS A 1 196 ? 13.002 -9.020 -6.966 1.00 89.69 196 HIS A O 1
ATOM 1511 N N . LEU A 1 197 ? 12.017 -7.005 -7.136 1.00 90.75 197 LEU A N 1
ATOM 1512 C CA . LEU A 1 197 ? 10.679 -7.421 -6.759 1.00 90.75 197 LEU A CA 1
ATOM 1513 C C . LEU A 1 197 ? 9.797 -7.602 -7.993 1.00 90.75 197 LEU A C 1
ATOM 1515 O O . LEU A 1 197 ? 9.926 -6.887 -8.992 1.00 90.75 197 LEU A O 1
ATOM 1519 N N . TYR A 1 198 ? 8.876 -8.555 -7.904 1.00 91.25 198 TYR A N 1
ATOM 1520 C CA . TYR A 1 198 ? 7.757 -8.643 -8.836 1.00 91.25 198 TYR A CA 1
ATOM 1521 C C . TYR A 1 198 ? 6.813 -7.458 -8.633 1.00 91.25 198 TYR A C 1
ATOM 1523 O O . TYR A 1 198 ? 6.664 -6.983 -7.508 1.00 91.25 198 TYR A O 1
ATOM 1531 N N . ASP A 1 199 ? 6.173 -6.993 -9.707 1.00 88.38 199 ASP A N 1
ATOM 1532 C CA . ASP A 1 199 ? 5.173 -5.921 -9.603 1.00 88.38 199 ASP A CA 1
ATOM 1533 C C . ASP A 1 199 ? 3.962 -6.382 -8.787 1.00 88.38 199 ASP A C 1
ATOM 1535 O O . ASP A 1 199 ? 3.444 -5.635 -7.957 1.00 88.38 199 ASP A O 1
ATOM 1539 N N . ILE A 1 200 ? 3.549 -7.639 -8.975 1.00 90.12 200 ILE A N 1
ATOM 1540 C CA . ILE A 1 200 ? 2.512 -8.286 -8.172 1.00 90.12 200 ILE A CA 1
ATOM 1541 C C . ILE A 1 200 ? 3.079 -9.550 -7.535 1.00 90.12 200 ILE A C 1
ATOM 1543 O O . ILE A 1 200 ? 3.466 -10.497 -8.224 1.00 90.12 200 ILE A O 1
ATOM 1547 N N . ASN A 1 201 ? 3.062 -9.596 -6.204 1.00 91.94 201 ASN A N 1
ATOM 1548 C CA . ASN A 1 201 ? 3.288 -10.826 -5.456 1.00 91.94 201 ASN A CA 1
ATOM 1549 C C . ASN A 1 201 ? 1.928 -11.480 -5.123 1.00 91.94 201 ASN A C 1
ATOM 1551 O O . ASN A 1 201 ? 1.200 -10.937 -4.283 1.00 91.94 201 ASN A O 1
ATOM 1555 N N . PRO A 1 202 ? 1.578 -12.637 -5.726 1.00 91.19 202 PRO A N 1
ATOM 1556 C CA . PRO A 1 202 ? 0.313 -13.320 -5.466 1.00 91.19 202 PRO A CA 1
ATOM 1557 C C . PRO A 1 202 ? 0.183 -13.801 -4.017 1.00 91.19 202 PRO A C 1
ATOM 1559 O O . PRO A 1 202 ? -0.937 -13.929 -3.540 1.00 91.19 202 PRO A O 1
ATOM 1562 N N . VAL A 1 203 ? 1.289 -14.021 -3.295 1.00 93.06 203 VAL A N 1
ATOM 1563 C CA . VAL A 1 203 ? 1.240 -14.422 -1.880 1.00 93.06 203 VAL A CA 1
ATOM 1564 C C . VAL A 1 203 ? 0.607 -13.321 -1.031 1.00 93.06 203 VAL A C 1
ATOM 1566 O O . VAL A 1 203 ? -0.366 -13.571 -0.326 1.00 93.06 203 VAL A O 1
ATOM 1569 N N . GLY A 1 204 ? 1.120 -12.091 -1.133 1.00 92.62 204 GLY A N 1
ATOM 1570 C CA . GLY A 1 204 ? 0.601 -10.947 -0.380 1.00 92.62 204 GLY A CA 1
ATOM 1571 C C . GLY A 1 204 ? -0.737 -10.450 -0.928 1.00 92.62 204 GLY A C 1
ATOM 1572 O O . GLY A 1 204 ? -1.748 -10.460 -0.231 1.00 92.62 204 GLY A O 1
ATOM 1573 N N . VAL A 1 205 ? -0.766 -10.066 -2.209 1.00 93.56 205 VAL A N 1
ATOM 1574 C CA . VAL A 1 205 ? -1.963 -9.468 -2.829 1.00 93.56 205 VAL A CA 1
ATOM 1575 C C . VAL A 1 205 ? -3.109 -10.475 -2.908 1.00 93.56 205 VAL A C 1
ATOM 1577 O O . VAL A 1 205 ? -4.250 -10.119 -2.629 1.00 93.56 205 VAL A O 1
ATOM 1580 N N . GLY A 1 206 ? -2.819 -11.735 -3.242 1.00 93.81 206 GLY A N 1
ATOM 1581 C CA . GLY A 1 206 ? -3.835 -12.779 -3.351 1.00 93.81 206 GLY A CA 1
ATOM 1582 C C . GLY A 1 206 ? -4.446 -13.148 -2.002 1.00 93.81 206 GLY A C 1
ATOM 1583 O O . GLY A 1 206 ? -5.667 -13.239 -1.907 1.00 93.81 206 GLY A O 1
ATOM 1584 N N . SER A 1 207 ? -3.635 -13.294 -0.946 1.00 95.88 207 SER A N 1
ATOM 1585 C CA . SER A 1 207 ? -4.165 -13.570 0.399 1.00 95.88 207 SER A CA 1
ATOM 1586 C C . SER A 1 207 ? -4.977 -12.399 0.953 1.00 95.88 207 SER A C 1
ATOM 1588 O O . SER A 1 207 ? -6.061 -12.622 1.488 1.00 95.88 207 SER A O 1
ATOM 1590 N N . MET A 1 208 ? -4.506 -11.161 0.760 1.00 96.06 208 MET A N 1
ATOM 1591 C CA . MET A 1 208 ? -5.235 -9.953 1.150 1.00 96.06 208 MET A CA 1
ATOM 1592 C C . MET A 1 208 ? -6.578 -9.850 0.419 1.00 96.06 208 MET A C 1
ATOM 1594 O O . MET A 1 208 ? -7.601 -9.622 1.057 1.00 96.06 208 MET A O 1
ATOM 1598 N N . LEU A 1 209 ? -6.595 -10.045 -0.905 1.00 95.62 209 LEU A N 1
ATOM 1599 C CA . LEU A 1 209 ? -7.823 -9.978 -1.700 1.00 95.62 209 LEU A CA 1
ATOM 1600 C C . LEU A 1 209 ? -8.815 -11.068 -1.282 1.00 95.62 209 LEU A C 1
ATOM 1602 O O . LEU A 1 209 ? -9.981 -10.769 -1.042 1.00 95.62 209 LEU A O 1
ATOM 1606 N N . LEU A 1 210 ? -8.355 -12.317 -1.157 1.00 96.44 210 LEU A N 1
ATOM 1607 C CA . LEU A 1 210 ? -9.200 -13.442 -0.756 1.00 96.44 210 LEU A CA 1
ATOM 1608 C C . LEU A 1 210 ? -9.813 -13.218 0.633 1.00 96.44 210 LEU A C 1
ATOM 1610 O O . LEU A 1 210 ? -11.011 -13.417 0.823 1.00 96.44 210 LEU A O 1
ATOM 1614 N N . SER A 1 211 ? -8.999 -12.760 1.583 1.00 96.50 211 SER A N 1
ATOM 1615 C CA . SER A 1 211 ? -9.436 -12.422 2.937 1.00 96.50 211 SER A CA 1
ATOM 1616 C C . SER A 1 211 ? -10.456 -11.288 2.951 1.00 96.50 211 SER A C 1
ATOM 1618 O O . SER A 1 211 ? -11.531 -11.447 3.530 1.00 96.50 211 SER A O 1
ATOM 1620 N N . ALA A 1 212 ? -10.169 -10.183 2.257 1.00 95.38 212 ALA A N 1
ATOM 1621 C CA . ALA A 1 212 ? -11.078 -9.049 2.174 1.00 95.38 212 ALA A CA 1
ATOM 1622 C C . ALA A 1 212 ? -12.420 -9.449 1.545 1.00 95.38 212 ALA A C 1
ATOM 1624 O O . ALA A 1 212 ? -13.463 -9.101 2.085 1.00 95.38 212 ALA A O 1
ATOM 1625 N N . VAL A 1 213 ? -12.413 -10.221 0.453 1.00 95.38 213 VAL A N 1
ATOM 1626 C CA . VAL A 1 213 ? -13.643 -10.672 -0.221 1.00 95.38 213 VAL A CA 1
ATOM 1627 C C . VAL A 1 213 ? -14.486 -11.562 0.691 1.00 95.38 213 VAL A C 1
ATOM 1629 O O . VAL A 1 213 ? -15.679 -11.308 0.844 1.00 95.38 213 VAL A O 1
ATOM 1632 N N . ILE A 1 214 ? -13.888 -12.573 1.327 1.00 96.12 214 ILE A N 1
ATOM 1633 C CA . ILE A 1 214 ? -14.625 -13.492 2.210 1.00 96.12 214 ILE A CA 1
ATOM 1634 C C . ILE A 1 214 ? -15.173 -12.748 3.433 1.00 96.12 214 ILE A C 1
ATOM 1636 O O . ILE A 1 214 ? -16.333 -12.933 3.803 1.00 96.12 214 ILE A O 1
ATOM 1640 N N . ALA A 1 215 ? -14.368 -11.882 4.048 1.00 94.81 215 ALA A N 1
ATOM 1641 C CA . ALA A 1 215 ? -14.783 -11.124 5.221 1.00 94.81 215 ALA A CA 1
ATOM 1642 C C . ALA A 1 215 ? -15.836 -10.056 4.893 1.00 94.81 215 ALA A C 1
ATOM 1644 O O . ALA A 1 215 ? -16.765 -9.870 5.674 1.00 94.81 215 ALA A O 1
ATOM 1645 N N . LEU A 1 216 ? -15.755 -9.393 3.734 1.00 92.62 216 LEU A N 1
ATOM 1646 C CA . LEU A 1 216 ? -16.803 -8.476 3.278 1.00 92.62 216 LEU A CA 1
ATOM 1647 C C . LEU A 1 216 ? -18.098 -9.226 2.961 1.00 92.62 216 LEU A C 1
ATOM 1649 O O . LEU A 1 216 ? -19.165 -8.786 3.376 1.00 92.62 216 LEU A O 1
ATOM 1653 N N . ALA A 1 217 ? -18.021 -10.388 2.308 1.00 93.00 217 ALA A N 1
ATOM 1654 C CA . ALA A 1 217 ? -19.195 -11.232 2.090 1.00 93.00 217 ALA A CA 1
ATOM 1655 C C . ALA A 1 217 ? -19.850 -11.643 3.422 1.00 93.00 217 ALA A C 1
ATOM 1657 O O . ALA A 1 217 ? -21.071 -11.575 3.558 1.00 93.00 217 ALA A O 1
ATOM 1658 N N . ALA A 1 218 ? -19.045 -11.994 4.433 1.00 93.44 218 ALA A N 1
ATOM 1659 C CA . ALA A 1 218 ? -19.537 -12.247 5.785 1.00 93.44 218 ALA A CA 1
ATOM 1660 C C . ALA A 1 218 ? -20.189 -11.007 6.406 1.00 93.44 218 ALA A C 1
ATOM 1662 O O . ALA A 1 218 ? -21.288 -11.114 6.941 1.00 93.44 218 ALA A O 1
ATOM 1663 N N . HIS A 1 219 ? -19.558 -9.837 6.286 1.00 89.69 219 HIS A N 1
ATOM 1664 C CA . HIS A 1 219 ? -20.067 -8.569 6.812 1.00 89.69 219 HIS A CA 1
ATOM 1665 C C . HIS A 1 219 ? -21.437 -8.186 6.235 1.00 89.69 219 HIS A C 1
ATOM 1667 O O . HIS A 1 219 ? -22.301 -7.717 6.972 1.00 89.69 219 HIS A O 1
ATOM 1673 N N . PHE A 1 220 ? -21.667 -8.455 4.946 1.00 88.56 220 PHE A N 1
ATOM 1674 C CA . PHE A 1 220 ? -22.967 -8.252 4.295 1.00 88.56 220 PHE A CA 1
ATOM 1675 C C . PHE A 1 220 ? -23.974 -9.391 4.536 1.00 88.56 220 PHE A C 1
ATOM 1677 O O . PHE A 1 220 ? -25.061 -9.381 3.965 1.00 88.56 220 PHE A O 1
ATOM 1684 N N . GLY A 1 221 ? -23.650 -10.360 5.398 1.00 86.81 221 GLY A N 1
ATOM 1685 C CA . GLY A 1 221 ? -24.590 -11.379 5.867 1.00 86.81 221 GLY A CA 1
ATOM 1686 C C . GLY A 1 221 ? -24.661 -12.653 5.023 1.00 86.81 221 GLY A C 1
ATOM 1687 O O . GLY A 1 221 ? -25.510 -13.496 5.301 1.00 86.81 221 GLY A O 1
ATOM 1688 N N . ALA A 1 222 ? -23.759 -12.862 4.053 1.00 90.38 222 ALA A N 1
ATOM 1689 C CA . ALA A 1 222 ? -23.773 -14.063 3.203 1.00 90.38 222 ALA A CA 1
ATOM 1690 C C . ALA A 1 222 ? -23.632 -15.383 3.992 1.00 90.38 222 ALA A C 1
ATOM 1692 O O . ALA A 1 222 ? -24.062 -16.434 3.524 1.00 90.38 222 ALA A O 1
ATOM 1693 N N . PHE A 1 223 ? -23.047 -15.326 5.194 1.00 90.75 223 PHE A N 1
ATOM 1694 C CA . PHE A 1 223 ? -22.813 -16.476 6.077 1.00 90.75 223 PHE A CA 1
ATOM 1695 C C . PHE A 1 223 ? -23.579 -16.377 7.415 1.00 90.75 223 PHE A C 1
ATOM 1697 O O . PHE A 1 223 ? -23.234 -17.062 8.377 1.00 90.75 223 PHE A O 1
ATOM 1704 N N . GLY A 1 224 ? -24.606 -15.520 7.488 1.00 91.44 224 GLY A N 1
ATOM 1705 C CA . GLY A 1 224 ? -25.421 -15.293 8.687 1.00 91.44 224 GLY A CA 1
ATOM 1706 C C . GLY A 1 224 ? -24.882 -14.217 9.642 1.00 91.44 224 GLY A C 1
ATOM 1707 O O . GLY A 1 224 ? -23.779 -13.693 9.480 1.00 91.44 224 GLY A O 1
ATOM 1708 N N . GLU A 1 225 ? -25.677 -13.884 10.663 1.00 90.19 225 GLU A N 1
ATOM 1709 C CA . GLU A 1 225 ? -25.420 -12.751 11.571 1.00 90.19 225 GLU A CA 1
ATOM 1710 C C . GLU A 1 225 ? -24.159 -12.925 12.425 1.00 90.19 225 GLU A C 1
ATOM 1712 O O . GLU A 1 225 ? -23.391 -11.982 12.614 1.00 90.19 225 GLU A O 1
ATOM 1717 N N . MET A 1 226 ? -23.895 -14.149 12.895 1.00 91.00 226 MET A N 1
ATOM 1718 C CA . MET A 1 226 ? -22.700 -14.435 13.693 1.00 91.00 226 MET A CA 1
ATOM 1719 C C . MET A 1 226 ? -21.416 -14.197 12.884 1.00 91.00 226 MET A C 1
ATOM 1721 O O . MET A 1 226 ? -20.455 -13.614 13.384 1.00 91.00 226 MET A O 1
ATOM 1725 N N . ALA A 1 227 ? -21.401 -14.605 11.611 1.00 90.38 227 ALA A N 1
ATOM 1726 C CA . ALA A 1 227 ? -20.264 -14.375 10.728 1.00 90.38 227 ALA A CA 1
ATOM 1727 C C . ALA A 1 227 ? -20.089 -12.883 10.402 1.00 90.38 227 ALA A C 1
ATOM 1729 O O . ALA A 1 227 ? -18.956 -12.407 10.347 1.00 90.38 227 ALA A O 1
ATOM 1730 N N . ALA A 1 228 ? -21.189 -12.136 10.258 1.00 88.44 228 ALA A N 1
ATOM 1731 C CA . ALA A 1 228 ? -21.145 -10.688 10.065 1.00 88.44 228 ALA A CA 1
ATOM 1732 C C . ALA A 1 228 ? -20.502 -9.965 11.259 1.00 88.44 228 ALA A C 1
ATOM 1734 O O . ALA A 1 228 ? -19.632 -9.110 11.068 1.00 88.44 228 ALA A O 1
ATOM 1735 N N . ALA A 1 229 ? -20.852 -10.362 12.488 1.00 88.12 229 ALA A N 1
ATOM 1736 C CA . ALA A 1 229 ? -20.252 -9.820 13.709 1.00 88.12 229 ALA A CA 1
ATOM 1737 C C . ALA A 1 229 ? -18.757 -10.173 13.851 1.00 88.12 229 ALA A C 1
ATOM 1739 O O . ALA A 1 229 ? -17.974 -9.394 14.404 1.00 88.12 229 ALA A O 1
ATOM 1740 N N . LEU A 1 230 ? -18.345 -11.333 13.328 1.00 90.88 230 LEU A N 1
ATOM 1741 C CA . LEU A 1 230 ? -16.969 -11.831 13.387 1.00 90.88 230 LEU A CA 1
ATOM 1742 C C . LEU A 1 230 ? -16.139 -11.539 12.126 1.00 90.88 230 LEU A C 1
ATOM 1744 O O . LEU A 1 230 ? -15.003 -12.004 12.031 1.00 90.88 230 LEU A O 1
ATOM 1748 N N . ALA A 1 231 ? -16.647 -10.744 11.180 1.00 91.44 231 ALA A N 1
ATOM 1749 C CA . ALA A 1 231 ? -16.006 -10.512 9.884 1.00 91.44 231 ALA A CA 1
ATOM 1750 C C . ALA A 1 231 ? -14.518 -10.086 9.959 1.00 91.44 231 ALA A C 1
ATOM 1752 O O . ALA A 1 231 ? -13.703 -10.684 9.251 1.00 91.44 231 ALA A O 1
ATOM 1753 N N . PRO A 1 232 ? -14.089 -9.158 10.842 1.00 90.31 232 PRO A N 1
ATOM 1754 C CA . PRO A 1 232 ? -12.665 -8.831 10.984 1.00 90.31 232 PRO A CA 1
ATOM 1755 C C . PRO A 1 232 ? -11.796 -10.010 11.461 1.00 90.31 232 PRO A C 1
ATOM 1757 O O . PRO A 1 232 ? -10.640 -10.135 11.059 1.00 90.31 232 PRO A O 1
ATOM 1760 N N . TYR A 1 233 ? -12.344 -10.905 12.290 1.00 91.56 233 TYR A N 1
ATOM 1761 C CA . TYR A 1 233 ? -11.646 -12.116 12.736 1.00 91.56 233 TYR A CA 1
ATOM 1762 C C . TYR A 1 233 ? -11.579 -13.167 11.627 1.00 91.56 233 TYR A C 1
ATOM 1764 O O . TYR A 1 233 ? -10.562 -13.845 11.486 1.00 91.56 233 TYR A O 1
ATOM 1772 N N . ILE A 1 234 ? -12.623 -13.265 10.799 1.00 94.25 234 ILE A N 1
ATOM 1773 C CA . ILE A 1 234 ? -12.599 -14.086 9.583 1.00 94.25 234 ILE A CA 1
ATOM 1774 C C . ILE A 1 234 ? -11.477 -13.595 8.662 1.00 94.25 234 ILE A C 1
ATOM 1776 O O . ILE A 1 234 ? -10.691 -14.413 8.188 1.00 94.25 234 ILE A O 1
ATOM 1780 N N . ALA A 1 235 ? -11.329 -12.277 8.478 1.00 94.25 235 ALA A N 1
ATOM 1781 C CA . ALA A 1 235 ? -10.247 -11.710 7.672 1.00 94.25 235 ALA A CA 1
ATOM 1782 C C . ALA A 1 235 ? -8.855 -12.142 8.179 1.00 94.25 235 ALA A C 1
ATOM 1784 O O . ALA A 1 235 ? -8.007 -12.589 7.398 1.00 94.25 235 ALA A O 1
ATOM 1785 N N . LEU A 1 236 ? -8.634 -12.070 9.497 1.00 93.50 236 LEU A N 1
ATOM 1786 C CA . LEU A 1 236 ? -7.408 -12.544 10.146 1.00 93.50 236 LEU A CA 1
ATOM 1787 C C . LEU A 1 236 ? -7.153 -14.029 9.847 1.00 93.50 236 LEU A C 1
ATOM 1789 O O . LEU A 1 236 ? -6.091 -14.375 9.327 1.00 93.50 236 LEU A O 1
ATOM 1793 N N . VAL A 1 237 ? -8.122 -14.899 10.148 1.00 95.38 237 VAL A N 1
ATOM 1794 C CA . VAL A 1 237 ? -7.979 -16.357 9.987 1.00 95.38 237 VAL A CA 1
ATOM 1795 C C . VAL A 1 237 ? -7.721 -16.725 8.527 1.00 95.38 237 VAL A C 1
ATOM 1797 O O . VAL A 1 237 ? -6.804 -17.495 8.240 1.00 95.38 237 VAL A O 1
ATOM 1800 N N . VAL A 1 238 ? -8.470 -16.132 7.594 1.00 96.50 238 VAL A N 1
ATOM 1801 C CA . VAL A 1 238 ? -8.282 -16.377 6.160 1.00 96.50 238 VAL A CA 1
ATOM 1802 C C . VAL A 1 238 ? -6.884 -15.952 5.719 1.00 96.50 238 VAL A C 1
ATOM 1804 O O . VAL A 1 238 ? -6.241 -16.710 5.002 1.00 96.50 238 VAL A O 1
ATOM 1807 N N . CYS A 1 239 ? -6.358 -14.808 6.169 1.00 95.50 239 CYS A N 1
ATOM 1808 C CA . CYS A 1 239 ? -4.994 -14.389 5.823 1.00 95.50 239 CYS A CA 1
ATOM 1809 C C . CYS A 1 239 ? -3.921 -15.349 6.347 1.00 95.50 239 CYS A C 1
ATOM 1811 O O . CYS A 1 239 ? -2.997 -15.692 5.603 1.00 95.50 239 CYS A O 1
ATOM 1813 N N . LEU A 1 240 ? -4.053 -15.800 7.600 1.00 95.38 240 LEU A N 1
ATOM 1814 C CA . LEU A 1 240 ? -3.104 -16.726 8.228 1.00 95.38 240 LEU A CA 1
ATOM 1815 C C . LEU A 1 240 ? -3.064 -18.097 7.536 1.00 95.38 240 LEU A C 1
ATOM 1817 O O . LEU A 1 240 ? -2.056 -18.789 7.638 1.00 95.38 240 LEU A O 1
ATOM 1821 N N . ILE A 1 241 ? -4.121 -18.475 6.812 1.00 96.44 241 ILE A N 1
ATOM 1822 C CA . ILE A 1 241 ? -4.186 -19.722 6.035 1.00 96.44 241 ILE A CA 1
ATOM 1823 C C . ILE A 1 241 ? -3.798 -19.480 4.571 1.00 96.44 241 ILE A C 1
ATOM 1825 O O . ILE A 1 241 ? -2.960 -20.190 4.015 1.00 96.44 241 ILE A O 1
ATOM 1829 N N . ALA A 1 242 ? -4.390 -18.469 3.936 1.00 96.38 242 ALA A N 1
ATOM 1830 C CA . ALA A 1 242 ? -4.234 -18.195 2.513 1.00 96.38 242 ALA A CA 1
ATOM 1831 C C . ALA A 1 242 ? -2.804 -17.786 2.153 1.00 96.38 242 ALA A C 1
ATOM 1833 O O . ALA A 1 242 ? -2.294 -18.231 1.128 1.00 96.38 242 ALA A O 1
ATOM 1834 N N . SER A 1 243 ? -2.139 -16.969 2.979 1.00 96.00 243 SER A N 1
ATOM 1835 C CA . SER A 1 243 ? -0.765 -16.538 2.690 1.00 96.00 243 SER A CA 1
ATOM 1836 C C . SER A 1 243 ? 0.206 -17.733 2.655 1.00 96.00 243 SER A C 1
ATOM 1838 O O . SER A 1 243 ? 0.823 -17.941 1.605 1.00 96.00 243 SER A O 1
ATOM 1840 N N . PRO A 1 244 ? 0.277 -18.606 3.683 1.00 95.19 244 PRO A N 1
ATOM 1841 C CA . PRO A 1 244 ? 1.088 -19.823 3.607 1.00 95.19 244 PRO A CA 1
ATOM 1842 C C . PRO A 1 244 ? 0.664 -20.794 2.510 1.00 95.19 244 PRO A C 1
ATOM 1844 O O . PRO A 1 244 ? 1.527 -21.347 1.829 1.00 95.19 244 PRO A O 1
ATOM 1847 N N . ALA A 1 245 ? -0.640 -20.977 2.281 1.00 95.56 245 ALA A N 1
ATOM 1848 C CA . ALA A 1 245 ? -1.130 -21.870 1.232 1.00 95.56 245 ALA A CA 1
ATOM 1849 C C . ALA A 1 245 ? -0.680 -21.414 -0.167 1.00 95.56 245 ALA A C 1
ATOM 1851 O O . ALA A 1 245 ? -0.189 -22.224 -0.956 1.00 95.56 245 ALA A O 1
ATOM 1852 N N . ILE A 1 246 ? -0.781 -20.114 -0.464 1.00 94.69 246 ILE A N 1
ATOM 1853 C CA . ILE A 1 246 ? -0.333 -19.548 -1.742 1.00 94.69 246 ILE A CA 1
ATOM 1854 C C . ILE A 1 246 ? 1.199 -19.573 -1.831 1.00 94.69 246 ILE A C 1
ATOM 1856 O O . ILE A 1 246 ? 1.743 -19.910 -2.885 1.00 94.69 246 ILE A O 1
ATOM 1860 N N . ALA A 1 247 ? 1.919 -19.263 -0.748 1.00 93.94 247 ALA A N 1
ATOM 1861 C CA . ALA A 1 247 ? 3.383 -19.327 -0.722 1.00 93.94 247 ALA A CA 1
ATOM 1862 C C . ALA A 1 247 ? 3.898 -20.750 -0.990 1.00 93.94 247 ALA A C 1
ATOM 1864 O O . ALA A 1 247 ? 4.822 -20.940 -1.786 1.00 93.94 247 ALA A O 1
ATOM 1865 N N . TRP A 1 248 ? 3.252 -21.751 -0.388 1.00 94.38 248 TRP A N 1
ATOM 1866 C CA . TRP A 1 248 ? 3.533 -23.165 -0.611 1.00 94.38 248 TRP A CA 1
ATOM 1867 C C . TRP A 1 248 ? 3.198 -23.598 -2.043 1.00 94.38 248 TRP A C 1
ATOM 1869 O O . TRP A 1 248 ? 4.057 -24.155 -2.729 1.00 94.38 248 TRP A O 1
ATOM 1879 N N . ALA A 1 249 ? 2.005 -23.257 -2.542 1.00 93.44 249 ALA A N 1
ATOM 1880 C CA . ALA A 1 249 ? 1.583 -23.572 -3.909 1.00 93.44 249 ALA A CA 1
ATOM 1881 C C . ALA A 1 249 ? 2.507 -22.944 -4.970 1.00 93.44 249 ALA A C 1
ATOM 1883 O O . ALA A 1 249 ? 2.807 -23.555 -5.995 1.00 93.44 249 ALA A O 1
ATOM 1884 N N . THR A 1 250 ? 3.008 -21.734 -4.709 1.00 91.19 250 THR A N 1
ATOM 1885 C CA . THR A 1 250 ? 3.930 -21.019 -5.606 1.00 91.19 250 THR A CA 1
ATOM 1886 C C . THR A 1 250 ? 5.408 -21.325 -5.355 1.00 91.19 250 THR A C 1
ATOM 1888 O O . THR A 1 250 ? 6.265 -20.810 -6.081 1.00 91.19 250 THR A O 1
ATOM 1891 N N . LYS A 1 251 ? 5.729 -22.154 -4.350 1.00 88.62 251 LYS A N 1
ATOM 1892 C CA . LYS A 1 251 ? 7.097 -22.512 -3.933 1.00 88.62 251 LYS A CA 1
ATOM 1893 C C . LYS A 1 251 ? 8.008 -21.292 -3.722 1.00 88.62 251 LYS A C 1
ATOM 1895 O O . LYS A 1 251 ? 9.189 -21.328 -4.064 1.00 88.62 251 LYS A O 1
ATOM 1900 N N . GLY A 1 252 ? 7.446 -20.177 -3.251 1.00 82.25 252 GLY A N 1
ATOM 1901 C CA . GLY A 1 252 ? 8.185 -18.928 -3.033 1.00 82.25 252 GLY A CA 1
ATOM 1902 C C . GLY A 1 252 ? 8.760 -18.261 -4.298 1.00 82.25 252 GLY A C 1
ATOM 1903 O O . GLY A 1 252 ? 9.624 -17.387 -4.202 1.00 82.25 252 GLY A O 1
ATOM 1904 N N . LYS A 1 253 ? 8.294 -18.624 -5.503 1.00 86.94 253 LYS A N 1
ATOM 1905 C CA . LYS A 1 253 ? 8.841 -18.105 -6.775 1.00 86.94 253 LYS A CA 1
ATOM 1906 C C . LYS A 1 253 ? 8.701 -16.583 -6.938 1.00 86.94 253 LYS A C 1
ATOM 1908 O O . LYS A 1 253 ? 9.513 -15.963 -7.622 1.00 86.94 253 LYS A O 1
ATOM 1913 N N . TYR A 1 254 ? 7.682 -15.987 -6.322 1.00 88.75 254 TYR A N 1
ATOM 1914 C CA . TYR A 1 254 ? 7.302 -14.586 -6.535 1.00 88.75 254 TYR A CA 1
ATOM 1915 C C . TYR A 1 254 ? 7.890 -13.594 -5.516 1.00 88.75 254 TYR A C 1
ATOM 1917 O O . TYR A 1 254 ? 7.535 -12.418 -5.544 1.00 88.75 254 TYR A O 1
ATOM 1925 N N . TYR A 1 255 ? 8.802 -14.023 -4.635 1.00 89.06 255 TYR A N 1
ATOM 1926 C CA . TYR A 1 255 ? 9.454 -13.103 -3.690 1.00 89.06 255 TYR A CA 1
ATOM 1927 C C . TYR A 1 255 ? 10.599 -12.303 -4.317 1.00 89.06 255 TYR A C 1
ATOM 1929 O O . TYR A 1 255 ? 10.746 -11.120 -4.027 1.00 89.06 255 TYR A O 1
ATOM 1937 N N . LEU A 1 256 ? 11.415 -12.930 -5.170 1.00 90.44 256 LEU A N 1
ATOM 1938 C CA . LEU A 1 256 ? 12.579 -12.296 -5.793 1.00 90.44 256 LEU A CA 1
ATOM 1939 C C . LEU A 1 256 ? 12.600 -12.578 -7.293 1.00 90.44 256 LEU A C 1
ATOM 1941 O O . LEU A 1 256 ? 12.722 -13.726 -7.718 1.00 90.44 256 LEU A O 1
ATOM 1945 N N . ALA A 1 257 ? 12.515 -11.520 -8.094 1.00 88.94 257 ALA A N 1
ATOM 1946 C CA . ALA A 1 257 ? 12.639 -11.584 -9.548 1.00 88.94 257 ALA A CA 1
ATOM 1947 C C . ALA A 1 257 ? 14.093 -11.814 -9.983 1.00 88.94 257 ALA A C 1
ATOM 1949 O O . ALA A 1 257 ? 14.355 -12.477 -10.985 1.00 88.94 257 ALA A O 1
ATOM 1950 N N . ARG A 1 258 ? 15.052 -11.283 -9.215 1.00 87.69 258 ARG A N 1
ATOM 1951 C CA . ARG A 1 258 ? 16.488 -11.495 -9.426 1.00 87.69 258 ARG A CA 1
ATOM 1952 C C . ARG A 1 258 ? 17.248 -11.464 -8.105 1.00 87.69 258 ARG A C 1
ATOM 1954 O O . ARG A 1 258 ? 16.790 -10.884 -7.126 1.00 87.69 258 ARG A O 1
ATOM 1961 N N . LYS A 1 259 ? 18.429 -12.083 -8.090 1.00 84.81 259 LYS A N 1
ATOM 1962 C CA . LYS A 1 259 ? 19.311 -12.107 -6.916 1.00 84.81 259 LYS A CA 1
ATOM 1963 C C . LYS A 1 259 ? 20.248 -10.891 -6.911 1.00 84.81 259 LYS A C 1
ATOM 1965 O O . LYS A 1 259 ? 20.701 -10.483 -7.985 1.00 84.81 259 LYS A O 1
ATOM 1970 N N . PRO A 1 260 ? 20.580 -10.333 -5.734 1.00 82.19 260 PRO A N 1
ATOM 1971 C CA . PRO A 1 260 ? 21.568 -9.265 -5.625 1.00 82.19 260 PRO A CA 1
ATOM 1972 C C . PRO A 1 260 ? 22.954 -9.731 -6.096 1.00 82.19 260 PRO A C 1
ATOM 1974 O O . PRO A 1 260 ? 23.310 -10.911 -6.008 1.00 82.19 260 PRO A O 1
ATOM 1977 N N . ARG A 1 261 ? 23.759 -8.790 -6.605 1.00 81.94 261 ARG A N 1
ATOM 1978 C CA . ARG A 1 261 ? 25.125 -9.068 -7.066 1.00 81.94 261 ARG A CA 1
ATOM 1979 C C . ARG A 1 261 ? 26.041 -9.320 -5.870 1.00 81.94 261 ARG A C 1
ATOM 1981 O O . ARG A 1 261 ? 26.356 -8.396 -5.130 1.00 81.94 261 ARG A O 1
ATOM 1988 N N . LYS A 1 262 ? 26.543 -10.552 -5.735 1.00 80.06 262 LYS A N 1
ATOM 1989 C CA . LYS A 1 262 ? 27.463 -10.941 -4.648 1.00 80.06 262 LYS A CA 1
ATOM 1990 C C . LYS A 1 262 ? 28.716 -10.059 -4.563 1.00 80.06 262 LYS A C 1
ATOM 1992 O O . LYS A 1 262 ? 29.178 -9.773 -3.471 1.00 80.06 262 LYS A O 1
ATOM 1997 N N . GLN A 1 263 ? 29.226 -9.588 -5.702 1.00 82.06 263 GLN A N 1
ATOM 1998 C CA . GLN A 1 263 ? 30.424 -8.738 -5.782 1.00 82.06 263 GLN A CA 1
ATOM 1999 C C . GLN A 1 263 ? 30.268 -7.368 -5.105 1.00 82.06 263 GLN A C 1
ATOM 2001 O O . GLN A 1 263 ? 31.262 -6.695 -4.856 1.00 82.06 263 GLN A O 1
ATOM 2006 N N . TRP A 1 264 ? 29.037 -6.918 -4.854 1.00 83.62 264 TRP A N 1
ATOM 2007 C CA . TRP A 1 264 ? 28.784 -5.630 -4.207 1.00 83.62 264 TRP A CA 1
ATOM 2008 C C . TRP A 1 264 ? 28.674 -5.747 -2.689 1.00 83.62 264 TRP A C 1
ATOM 2010 O O . TRP A 1 264 ? 28.838 -4.746 -2.008 1.00 83.62 264 TRP A O 1
ATOM 2020 N N . ALA A 1 265 ? 28.480 -6.957 -2.156 1.00 77.50 265 ALA A N 1
ATOM 2021 C CA . ALA A 1 265 ? 28.346 -7.184 -0.718 1.00 77.50 265 ALA A CA 1
ATOM 2022 C C . ALA A 1 265 ? 29.619 -6.836 0.077 1.00 77.50 265 ALA A C 1
ATOM 2024 O O . ALA A 1 265 ? 29.538 -6.609 1.275 1.00 77.50 265 ALA A O 1
ATOM 2025 N N . SER A 1 266 ? 30.787 -6.795 -0.573 1.00 82.00 266 SER A N 1
ATOM 2026 C CA . SER A 1 266 ? 32.066 -6.439 0.056 1.00 82.00 266 SER A CA 1
ATOM 2027 C C . SER A 1 266 ? 32.461 -4.970 -0.125 1.00 82.00 266 SER A C 1
ATOM 2029 O O . SER A 1 266 ? 33.558 -4.589 0.277 1.00 82.00 266 SER A O 1
ATOM 2031 N N . ARG A 1 267 ? 31.637 -4.153 -0.794 1.00 86.75 267 ARG A N 1
ATOM 2032 C CA . ARG A 1 267 ? 31.914 -2.722 -0.988 1.00 86.75 267 ARG A CA 1
ATOM 2033 C C . ARG A 1 267 ? 31.273 -1.911 0.131 1.00 86.75 267 ARG A C 1
ATOM 2035 O O . ARG A 1 267 ? 30.233 -2.292 0.644 1.00 86.75 267 ARG A O 1
ATOM 2042 N N . THR A 1 268 ? 31.876 -0.783 0.482 1.00 87.44 268 THR A N 1
ATOM 2043 C CA . THR A 1 268 ? 31.297 0.170 1.441 1.00 87.44 268 THR A CA 1
ATOM 2044 C C . THR A 1 268 ? 30.328 1.129 0.761 1.00 87.44 268 THR A C 1
ATOM 2046 O O . THR A 1 268 ? 29.287 1.452 1.318 1.00 87.44 268 THR A O 1
ATOM 2049 N N . SER A 1 269 ? 30.631 1.545 -0.469 1.00 92.06 269 SER A N 1
ATOM 2050 C CA . SER A 1 269 ? 29.759 2.407 -1.259 1.00 92.06 269 SER A CA 1
ATOM 2051 C C . SER A 1 269 ? 29.843 2.114 -2.757 1.00 92.06 269 SER A C 1
ATOM 2053 O O . SER A 1 269 ? 30.820 1.553 -3.270 1.00 92.06 269 SER A O 1
ATOM 2055 N N . VAL A 1 270 ? 28.778 2.479 -3.469 1.00 92.69 270 VAL A N 1
ATOM 2056 C CA . VAL A 1 270 ? 28.690 2.460 -4.930 1.00 92.69 270 VAL A CA 1
ATOM 2057 C C . VAL A 1 270 ? 28.058 3.773 -5.383 1.00 92.69 270 VAL A C 1
ATOM 2059 O O . VAL A 1 270 ? 27.033 4.193 -4.853 1.00 92.69 270 VAL A O 1
ATOM 2062 N N . THR A 1 271 ? 28.660 4.422 -6.374 1.00 94.31 271 THR A N 1
ATOM 2063 C CA . THR A 1 271 ? 28.155 5.681 -6.933 1.00 94.31 271 THR A CA 1
ATOM 2064 C C . THR A 1 271 ? 27.021 5.428 -7.923 1.00 94.31 271 THR A C 1
ATOM 2066 O O . THR A 1 271 ? 27.119 4.546 -8.782 1.00 94.31 271 THR A O 1
ATOM 2069 N N . CYS A 1 272 ? 25.935 6.192 -7.806 1.00 94.62 272 CYS A N 1
ATOM 2070 C CA . CYS A 1 272 ? 24.831 6.173 -8.764 1.00 94.62 272 CYS A CA 1
ATOM 2071 C C . CYS A 1 272 ? 25.222 6.883 -10.066 1.00 94.62 272 CYS A C 1
ATOM 2073 O O . CYS A 1 272 ? 25.726 7.995 -10.031 1.00 94.62 272 CYS A O 1
ATOM 2075 N N . SER A 1 273 ? 24.930 6.280 -11.216 1.00 93.25 273 SER A N 1
ATOM 2076 C CA . SER A 1 273 ? 25.203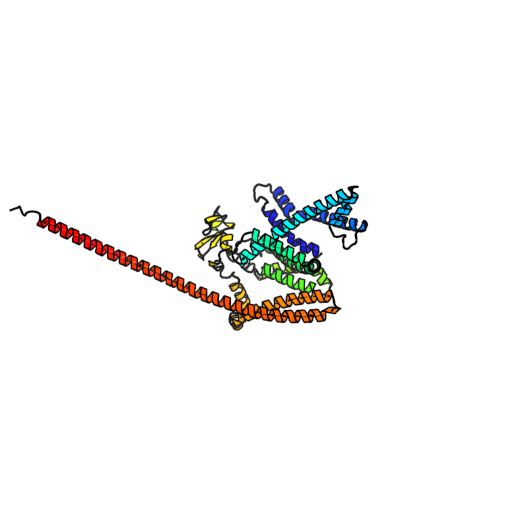 6.874 -12.538 1.00 93.25 273 SER A CA 1
ATOM 2077 C C . SER A 1 273 ? 24.319 8.068 -12.912 1.00 93.25 273 SER A C 1
ATOM 2079 O O . SER A 1 273 ? 24.653 8.778 -13.850 1.00 93.25 273 SER A O 1
ATOM 2081 N N . ILE A 1 274 ? 23.195 8.282 -12.218 1.00 91.00 274 ILE A N 1
ATOM 2082 C CA . ILE A 1 274 ? 22.243 9.360 -12.539 1.00 91.00 274 ILE A CA 1
ATOM 2083 C C . ILE A 1 274 ? 22.424 10.565 -11.620 1.00 91.00 274 ILE A C 1
ATOM 2085 O O . ILE A 1 274 ? 22.514 11.687 -12.096 1.00 91.00 274 ILE A O 1
ATOM 2089 N N . CYS A 1 275 ? 22.432 10.344 -10.303 1.00 93.31 275 CYS A N 1
ATOM 2090 C CA . CYS A 1 275 ? 22.564 11.429 -9.328 1.00 93.31 275 CYS A CA 1
ATOM 2091 C C . CYS A 1 275 ? 23.987 11.600 -8.790 1.00 93.31 275 CYS A C 1
ATOM 2093 O O . CYS A 1 275 ? 24.196 12.459 -7.945 1.00 93.31 275 CYS A O 1
ATOM 2095 N N . GLU A 1 276 ? 24.935 10.759 -9.214 1.00 94.31 276 GLU A N 1
ATOM 2096 C CA . GLU A 1 276 ? 26.369 10.850 -8.888 1.00 94.31 276 GLU A CA 1
ATOM 2097 C C . GLU A 1 276 ? 26.725 10.787 -7.391 1.00 94.31 276 GLU A C 1
ATOM 2099 O O . GLU A 1 276 ? 27.888 10.894 -7.009 1.00 94.31 276 GLU A O 1
ATOM 2104 N N . HIS A 1 277 ? 25.748 10.520 -6.524 1.00 94.56 277 HIS A N 1
ATOM 2105 C CA . HIS A 1 277 ? 25.969 10.350 -5.096 1.00 94.56 277 HIS A CA 1
ATOM 2106 C C . HIS A 1 277 ? 26.391 8.911 -4.739 1.00 94.56 277 HIS A C 1
ATOM 2108 O O . HIS A 1 277 ? 25.942 7.952 -5.385 1.00 94.56 277 HIS A O 1
ATOM 2114 N N . PRO A 1 278 ? 27.244 8.739 -3.709 1.00 94.06 278 PRO A N 1
ATOM 2115 C CA . PRO A 1 278 ? 27.595 7.432 -3.169 1.00 94.06 278 PRO A CA 1
ATOM 2116 C C . PRO A 1 278 ? 26.477 6.900 -2.263 1.00 94.06 278 PRO A C 1
ATOM 2118 O O . PRO A 1 278 ? 25.999 7.609 -1.381 1.00 94.06 278 PRO A O 1
ATOM 2121 N N . PHE A 1 279 ? 26.104 5.636 -2.450 1.00 93.56 279 PHE A N 1
ATOM 2122 C CA . PHE A 1 279 ? 25.134 4.933 -1.606 1.00 93.56 279 PHE A CA 1
ATOM 2123 C C . PHE A 1 279 ? 25.681 3.589 -1.143 1.00 93.56 279 PHE A C 1
ATOM 2125 O O . PHE A 1 279 ? 26.617 3.043 -1.735 1.00 93.56 279 PHE A O 1
ATOM 2132 N N . GLU A 1 280 ? 25.065 3.037 -0.105 1.00 90.50 280 GLU A N 1
ATOM 2133 C CA . GLU A 1 280 ? 25.361 1.692 0.366 1.00 90.50 280 GLU A CA 1
ATOM 2134 C C . GLU A 1 280 ? 24.968 0.648 -0.696 1.00 90.50 280 GLU A C 1
ATOM 2136 O O . GLU A 1 280 ? 23.984 0.826 -1.423 1.00 90.50 280 GLU A O 1
ATOM 2141 N N . PRO A 1 281 ? 25.700 -0.474 -0.826 1.00 88.69 281 PRO A N 1
ATOM 2142 C CA . PRO A 1 281 ? 25.388 -1.501 -1.821 1.00 88.69 281 PRO A CA 1
ATOM 2143 C C . PRO A 1 281 ? 23.972 -2.078 -1.718 1.00 88.69 281 PRO A C 1
ATOM 2145 O O . PRO A 1 281 ? 23.431 -2.577 -2.711 1.00 88.69 281 PRO A O 1
ATOM 2148 N N . GLU A 1 282 ? 23.376 -2.041 -0.526 1.00 85.94 282 GLU A N 1
ATOM 2149 C CA . GLU A 1 282 ? 22.012 -2.501 -0.287 1.00 85.94 282 GLU A CA 1
ATOM 2150 C C . GLU A 1 282 ? 20.957 -1.631 -0.974 1.00 85.94 282 GLU A C 1
ATOM 2152 O O . GLU A 1 282 ? 19.983 -2.188 -1.484 1.00 85.94 282 GLU A O 1
ATOM 2157 N N . ASP A 1 283 ? 21.219 -0.335 -1.137 1.00 89.50 283 ASP A N 1
ATOM 2158 C CA . ASP A 1 283 ? 20.373 0.623 -1.857 1.00 89.50 283 ASP A CA 1
ATOM 2159 C C . ASP A 1 283 ? 20.609 0.642 -3.370 1.00 89.50 283 ASP A C 1
ATOM 2161 O O . ASP A 1 283 ? 19.931 1.357 -4.114 1.00 89.50 283 ASP A O 1
ATOM 2165 N N . MET A 1 284 ? 21.565 -0.148 -3.854 1.00 91.75 284 MET A N 1
ATOM 2166 C CA . MET A 1 284 ? 22.042 -0.073 -5.228 1.00 91.75 284 MET A CA 1
ATOM 2167 C C . MET A 1 284 ? 21.553 -1.250 -6.073 1.00 91.75 284 MET A C 1
ATOM 2169 O O . MET A 1 284 ? 21.467 -2.407 -5.646 1.00 91.75 284 MET A O 1
ATOM 2173 N N . ALA A 1 285 ? 21.249 -0.948 -7.331 1.00 91.44 285 ALA A N 1
ATOM 2174 C CA . ALA A 1 285 ? 20.815 -1.893 -8.345 1.00 91.44 285 ALA A CA 1
ATOM 2175 C C . ALA A 1 285 ? 21.655 -1.722 -9.615 1.00 91.44 285 ALA A C 1
ATOM 2177 O O . ALA A 1 285 ? 22.108 -0.634 -9.945 1.00 91.44 285 ALA A O 1
ATOM 2178 N N . TRP A 1 286 ? 21.861 -2.803 -10.367 1.00 91.00 286 TRP A N 1
ATOM 2179 C CA . TRP A 1 286 ? 22.409 -2.693 -11.719 1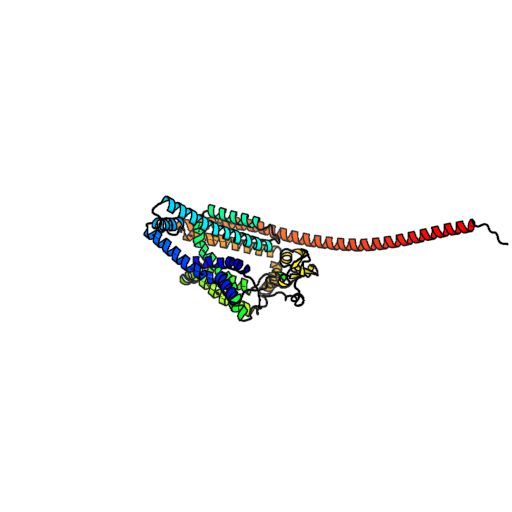.00 91.00 286 TRP A CA 1
ATOM 2180 C C . TRP A 1 286 ? 21.280 -2.473 -12.724 1.00 91.00 286 TRP A C 1
ATOM 2182 O O . TRP A 1 286 ? 20.339 -3.284 -12.760 1.00 91.00 286 TRP A O 1
ATOM 2192 N N . CYS A 1 287 ? 21.388 -1.423 -13.541 1.00 91.31 287 CYS A N 1
ATOM 2193 C CA . CYS A 1 287 ? 20.459 -1.145 -14.630 1.00 91.31 287 CYS A CA 1
ATOM 2194 C C . CYS A 1 287 ? 21.046 -1.624 -15.970 1.00 91.31 287 CYS A C 1
ATOM 2196 O O . CYS A 1 287 ? 22.076 -1.100 -16.396 1.00 91.31 287 CYS A O 1
ATOM 2198 N N . PRO A 1 288 ? 20.413 -2.592 -16.660 1.00 89.62 288 PRO A N 1
ATOM 2199 C CA . PRO A 1 288 ? 20.850 -3.019 -17.989 1.00 89.62 288 PRO A CA 1
ATOM 2200 C C . PRO A 1 288 ? 20.746 -1.922 -19.054 1.00 89.62 288 PRO A C 1
ATOM 2202 O O . PRO A 1 288 ? 21.581 -1.899 -19.946 1.00 89.62 288 PRO A O 1
ATOM 2205 N N . ALA A 1 289 ? 19.772 -1.010 -18.943 1.00 88.25 289 ALA A N 1
ATOM 2206 C CA . ALA A 1 289 ? 19.555 0.052 -19.929 1.00 88.25 289 ALA A CA 1
ATOM 2207 C C . ALA A 1 289 ? 20.713 1.065 -19.974 1.00 88.25 289 ALA A C 1
ATOM 2209 O O . ALA A 1 289 ? 21.114 1.490 -21.048 1.00 88.25 289 ALA A O 1
ATOM 2210 N N . TYR A 1 290 ? 21.290 1.399 -18.814 1.00 89.12 290 TYR A N 1
ATOM 2211 C CA . TYR A 1 290 ? 22.457 2.290 -18.714 1.00 89.12 290 TYR A CA 1
ATOM 2212 C C . TYR A 1 290 ? 23.788 1.547 -18.639 1.00 89.12 290 TYR A C 1
ATOM 2214 O O . TYR A 1 290 ? 24.834 2.182 -18.578 1.00 89.12 290 TYR A O 1
ATOM 2222 N N . ALA A 1 291 ? 23.753 0.214 -18.556 1.00 90.81 291 ALA A N 1
ATOM 2223 C CA . ALA A 1 291 ? 24.911 -0.613 -18.232 1.00 90.81 291 ALA A CA 1
ATOM 2224 C C . ALA A 1 291 ? 25.719 -0.074 -17.027 1.00 90.81 291 ALA A C 1
ATOM 2226 O O . ALA A 1 291 ? 26.949 -0.106 -17.030 1.00 90.81 291 ALA A O 1
ATOM 2227 N N . ALA A 1 292 ? 25.024 0.418 -15.991 1.00 91.69 292 ALA A N 1
ATOM 2228 C CA . ALA A 1 292 ? 25.640 1.094 -14.850 1.00 91.69 292 ALA A CA 1
ATOM 2229 C C . ALA A 1 292 ? 24.874 0.874 -13.523 1.00 91.69 292 ALA A C 1
ATOM 2231 O O . ALA A 1 292 ? 23.698 0.478 -13.532 1.00 91.69 292 ALA A O 1
ATOM 2232 N N . PRO A 1 293 ? 25.517 1.110 -12.358 1.00 92.69 293 PRO A N 1
ATOM 2233 C CA . PRO A 1 293 ? 24.848 1.128 -11.061 1.00 92.69 293 PRO A CA 1
ATOM 2234 C C . PRO A 1 293 ? 23.899 2.325 -10.928 1.00 92.69 293 PRO A C 1
ATOM 2236 O O . PRO A 1 293 ? 24.211 3.441 -11.345 1.00 92.69 293 PRO A O 1
ATOM 2239 N N . ILE A 1 294 ? 22.748 2.097 -10.307 1.00 93.75 294 ILE A N 1
ATOM 2240 C CA . ILE A 1 294 ? 21.717 3.100 -10.039 1.00 93.75 294 ILE A CA 1
ATOM 2241 C C . ILE A 1 294 ? 21.191 2.905 -8.614 1.00 93.75 294 ILE A C 1
ATOM 2243 O O . ILE A 1 294 ? 21.041 1.765 -8.164 1.00 93.75 294 ILE A O 1
ATOM 2247 N N . CYS A 1 295 ? 20.913 3.993 -7.896 1.00 92.56 295 CYS A N 1
ATOM 2248 C CA . CYS A 1 295 ? 20.287 3.903 -6.578 1.00 92.56 295 CYS A CA 1
ATOM 2249 C C . CYS A 1 295 ? 18.799 3.545 -6.690 1.00 92.56 295 CYS A C 1
ATOM 2251 O O . CYS A 1 295 ? 18.164 3.743 -7.731 1.00 92.56 295 CYS A O 1
ATOM 2253 N N . SER A 1 296 ? 18.236 3.012 -5.609 1.00 89.19 296 SER A N 1
ATOM 2254 C CA . SER A 1 296 ? 16.841 2.571 -5.521 1.00 89.19 296 SER A CA 1
ATOM 2255 C C . SER A 1 296 ? 15.842 3.673 -5.902 1.00 89.19 296 SER A C 1
ATOM 2257 O O . SER A 1 296 ? 14.872 3.390 -6.608 1.00 89.19 296 SER A O 1
ATOM 2259 N N . LEU A 1 297 ? 16.114 4.923 -5.510 1.00 87.81 297 LEU A N 1
ATOM 2260 C CA . LEU A 1 297 ? 15.284 6.089 -5.822 1.00 87.81 297 LEU A CA 1
ATOM 2261 C C . LEU A 1 297 ? 15.361 6.487 -7.301 1.00 87.81 297 LEU A C 1
ATOM 2263 O O . LEU A 1 297 ? 14.334 6.635 -7.953 1.00 87.81 297 LEU A O 1
ATOM 2267 N N . CYS A 1 298 ? 16.560 6.618 -7.872 1.00 89.19 298 CYS A N 1
ATOM 2268 C CA . CYS A 1 298 ? 16.682 6.893 -9.306 1.00 89.19 298 CYS A CA 1
ATOM 2269 C C . CYS A 1 298 ? 16.054 5.758 -10.130 1.00 89.19 298 CYS A C 1
ATOM 2271 O O . CYS A 1 298 ? 15.373 6.022 -11.111 1.00 89.19 298 CYS A O 1
ATOM 2273 N N . CYS A 1 299 ? 16.194 4.503 -9.693 1.00 89.19 299 CYS A N 1
ATOM 2274 C CA . CYS A 1 299 ? 15.553 3.355 -10.333 1.00 89.19 299 CYS A CA 1
ATOM 2275 C C . CYS A 1 299 ? 14.016 3.394 -10.263 1.00 89.19 299 CYS A C 1
ATOM 2277 O O . CYS A 1 299 ? 13.358 2.853 -11.151 1.00 89.19 299 CYS A O 1
ATOM 2279 N N . SER A 1 300 ? 13.418 3.967 -9.212 1.00 84.12 300 SER A N 1
ATOM 2280 C CA . SER A 1 300 ? 11.957 4.073 -9.110 1.00 84.12 300 SER A CA 1
ATOM 2281 C C . SER A 1 300 ? 11.394 5.214 -9.961 1.00 84.12 300 SER A C 1
ATOM 2283 O O . SER A 1 300 ? 10.302 5.064 -10.513 1.00 84.12 300 SER A O 1
ATOM 2285 N N . LEU A 1 301 ? 12.151 6.305 -10.099 1.00 83.81 301 LEU A N 1
ATOM 2286 C CA . LEU A 1 301 ? 11.786 7.482 -10.891 1.00 83.81 301 LEU A CA 1
ATOM 2287 C C . LEU A 1 301 ? 12.058 7.314 -12.391 1.00 83.81 301 LEU A C 1
ATOM 2289 O O . LEU A 1 301 ? 11.445 7.995 -13.207 1.00 83.81 301 LEU A O 1
ATOM 2293 N N . ASP A 1 302 ? 12.963 6.417 -12.779 1.00 83.25 302 ASP A N 1
ATOM 2294 C CA . ASP A 1 302 ? 13.329 6.260 -14.182 1.00 83.25 302 ASP A CA 1
ATOM 2295 C C . ASP A 1 302 ? 12.339 5.386 -14.965 1.00 83.25 302 ASP A C 1
ATOM 2297 O O . ASP A 1 302 ? 12.296 4.160 -14.818 1.00 83.25 302 ASP A O 1
ATOM 2301 N N . ALA A 1 303 ? 11.567 6.024 -15.843 1.00 78.25 303 ALA A N 1
ATOM 2302 C CA . ALA A 1 303 ? 10.624 5.353 -16.732 1.00 78.25 303 ALA A CA 1
ATOM 2303 C C . ALA A 1 303 ? 11.269 4.811 -18.026 1.00 78.25 303 ALA A C 1
ATOM 2305 O O . ALA A 1 303 ? 10.700 3.920 -18.654 1.00 78.25 303 ALA A O 1
ATOM 2306 N N . ARG A 1 304 ? 12.465 5.287 -18.415 1.00 80.56 304 ARG A N 1
ATOM 2307 C CA . ARG A 1 304 ? 13.088 4.969 -19.720 1.00 80.56 304 ARG A CA 1
ATOM 2308 C C . ARG A 1 304 ? 13.542 3.517 -19.827 1.00 80.56 304 ARG A C 1
ATOM 2310 O O . ARG A 1 304 ? 13.638 2.968 -20.917 1.00 80.56 304 ARG A O 1
ATOM 2317 N N . CYS A 1 305 ? 13.841 2.883 -18.694 1.00 83.25 305 CYS A N 1
ATOM 2318 C CA . CYS A 1 305 ? 14.360 1.518 -18.674 1.00 83.25 305 CYS A CA 1
ATOM 2319 C C . CYS A 1 305 ? 13.297 0.435 -18.927 1.00 83.25 305 CYS A C 1
ATOM 2321 O O . CYS A 1 305 ? 13.676 -0.725 -19.080 1.00 83.25 305 CYS A O 1
ATOM 2323 N N . HIS A 1 306 ? 11.999 0.781 -18.909 1.00 82.44 306 HIS A N 1
ATOM 2324 C CA . HIS A 1 306 ? 10.858 -0.131 -19.105 1.00 82.44 306 HIS A CA 1
ATOM 2325 C C . HIS A 1 306 ? 10.980 -1.486 -18.377 1.00 82.44 306 HIS A C 1
ATOM 2327 O O . HIS A 1 306 ? 10.626 -2.533 -18.916 1.00 82.44 306 HIS A O 1
ATOM 2333 N N . ASP A 1 307 ? 11.524 -1.479 -17.154 1.00 84.81 307 ASP A N 1
ATOM 2334 C CA . ASP A 1 307 ? 11.747 -2.680 -16.341 1.00 84.81 307 ASP A CA 1
ATOM 2335 C C . ASP A 1 307 ? 12.550 -3.799 -17.056 1.00 84.81 307 ASP A C 1
ATOM 2337 O O . ASP A 1 307 ? 12.451 -4.976 -16.699 1.00 84.81 307 ASP A O 1
ATOM 2341 N N . MET A 1 308 ? 13.450 -3.441 -17.989 1.00 85.69 308 MET A N 1
ATOM 2342 C CA . MET A 1 308 ? 14.380 -4.368 -18.672 1.00 85.69 308 MET A CA 1
ATOM 2343 C C . MET A 1 308 ? 15.190 -5.246 -17.708 1.00 85.69 308 MET A C 1
ATOM 2345 O O . MET A 1 308 ? 15.678 -6.318 -18.061 1.00 85.69 308 MET A O 1
ATOM 2349 N N . CYS A 1 309 ? 15.354 -4.789 -16.468 1.00 87.38 309 CYS A N 1
ATOM 2350 C CA . CYS A 1 309 ? 16.010 -5.536 -15.410 1.00 87.38 309 CYS A CA 1
ATOM 2351 C C . CYS A 1 309 ? 15.255 -6.795 -14.942 1.00 87.38 309 CYS A C 1
ATOM 2353 O O . CYS A 1 309 ? 15.881 -7.635 -14.287 1.00 87.38 309 CYS A O 1
ATOM 2355 N N . LYS A 1 310 ? 13.954 -6.921 -15.250 1.00 89.31 310 LYS A N 1
ATOM 2356 C CA . LYS A 1 310 ? 13.059 -7.974 -14.749 1.00 89.31 310 LYS A CA 1
ATOM 2357 C C . LYS A 1 310 ? 11.970 -8.393 -15.776 1.00 89.31 310 LYS A C 1
ATOM 2359 O O . LYS A 1 310 ? 10.773 -8.255 -15.523 1.00 89.31 310 LYS A O 1
ATOM 2364 N N . PRO A 1 311 ? 12.349 -9.006 -16.915 1.00 85.25 311 PRO A N 1
ATOM 2365 C CA . PRO A 1 311 ? 11.456 -9.239 -18.064 1.00 85.25 311 PRO A CA 1
ATOM 2366 C C . PRO A 1 311 ? 10.253 -10.161 -17.800 1.00 85.25 311 PRO A C 1
ATOM 2368 O O . PRO A 1 311 ? 9.266 -10.103 -18.517 1.00 85.25 311 PRO A O 1
ATOM 2371 N N . HIS A 1 312 ? 10.291 -11.014 -16.776 1.00 86.25 312 HIS A N 1
ATOM 2372 C CA . HIS A 1 312 ? 9.164 -11.898 -16.431 1.00 86.25 312 HIS A CA 1
ATOM 2373 C C . HIS A 1 312 ? 8.343 -11.404 -15.236 1.00 86.25 312 HIS A C 1
ATOM 2375 O O . HIS A 1 312 ? 7.364 -12.042 -14.852 1.00 86.25 312 HIS A O 1
ATOM 2381 N N . ALA A 1 313 ? 8.769 -10.305 -14.612 1.00 85.94 313 ALA A N 1
ATOM 2382 C CA . ALA A 1 313 ? 8.246 -9.851 -13.332 1.00 85.94 313 ALA A CA 1
ATOM 2383 C C . ALA A 1 313 ? 7.454 -8.542 -13.424 1.00 85.94 313 ALA A C 1
ATOM 2385 O O . ALA A 1 313 ? 6.924 -8.089 -12.411 1.00 85.94 313 ALA A O 1
ATOM 2386 N N . HIS A 1 314 ? 7.385 -7.947 -14.617 1.00 85.56 314 HIS A N 1
ATOM 2387 C CA . HIS A 1 314 ? 6.589 -6.755 -14.864 1.00 85.56 314 HIS A CA 1
ATOM 2388 C C . HIS A 1 314 ? 5.101 -7.098 -15.038 1.00 85.56 314 HIS A C 1
ATOM 2390 O O . HIS A 1 314 ? 4.749 -8.183 -15.518 1.00 85.56 314 HIS A O 1
ATOM 2396 N N . PHE A 1 315 ? 4.224 -6.149 -14.708 1.00 83.06 315 PHE A N 1
ATOM 2397 C CA . PHE A 1 315 ? 2.768 -6.318 -14.686 1.00 83.06 315 PHE A CA 1
ATOM 2398 C C . PHE A 1 315 ? 2.211 -6.977 -15.958 1.00 83.06 315 PHE A C 1
ATOM 2400 O O . PHE A 1 315 ? 1.478 -7.959 -15.877 1.00 83.06 315 PHE A O 1
ATOM 2407 N N . ARG A 1 316 ? 2.605 -6.492 -17.146 1.00 82.31 316 ARG A N 1
ATOM 2408 C CA . ARG A 1 316 ? 2.142 -7.032 -18.441 1.00 82.31 316 ARG A CA 1
ATOM 2409 C C . ARG A 1 316 ? 2.545 -8.497 -18.670 1.00 82.31 316 ARG A C 1
ATOM 2411 O O . ARG A 1 316 ? 1.746 -9.255 -19.207 1.00 82.31 316 ARG A O 1
ATOM 2418 N N . ALA A 1 317 ? 3.746 -8.914 -18.263 1.00 84.50 317 ALA A N 1
ATOM 2419 C CA . ALA A 1 317 ? 4.164 -10.313 -18.377 1.00 84.50 317 ALA A CA 1
ATOM 2420 C C . ALA A 1 317 ? 3.386 -11.203 -17.403 1.00 84.50 317 ALA A C 1
ATOM 2422 O O . ALA A 1 317 ? 2.974 -12.302 -17.769 1.00 84.50 317 ALA A O 1
ATOM 2423 N N . GLN A 1 318 ? 3.144 -10.719 -16.181 1.00 87.50 318 GLN A N 1
ATOM 2424 C CA . GLN A 1 318 ? 2.394 -11.469 -15.175 1.00 87.50 318 GLN A CA 1
ATOM 2425 C C . GLN A 1 318 ? 0.922 -11.643 -15.567 1.00 87.50 318 GLN A C 1
ATOM 2427 O O . GLN A 1 318 ? 0.403 -12.757 -15.495 1.00 87.50 318 GLN A O 1
ATOM 2432 N N . THR A 1 319 ? 0.257 -10.580 -16.027 1.00 84.88 319 THR A N 1
ATOM 2433 C CA . THR A 1 319 ? -1.140 -10.659 -16.480 1.00 84.88 319 THR A CA 1
ATOM 2434 C C . THR A 1 319 ? -1.279 -11.537 -17.714 1.00 84.88 319 THR A C 1
ATOM 2436 O O . THR A 1 319 ? -2.196 -12.351 -17.771 1.00 84.88 319 THR A O 1
ATOM 2439 N N . HIS A 1 320 ? -0.336 -11.456 -18.657 1.00 84.69 320 HIS A N 1
ATOM 2440 C CA . HIS A 1 320 ? -0.301 -12.358 -19.804 1.00 84.69 320 HIS A CA 1
ATOM 2441 C C . HIS A 1 320 ? -0.116 -13.822 -19.381 1.00 84.69 320 HIS A C 1
ATOM 2443 O O . HIS A 1 320 ? -0.826 -14.689 -19.881 1.00 84.69 320 HIS A O 1
ATOM 2449 N N . ALA A 1 321 ? 0.794 -14.110 -18.444 1.00 85.38 321 ALA A N 1
ATOM 2450 C CA . ALA A 1 321 ? 1.023 -15.469 -17.953 1.00 85.38 321 ALA A CA 1
ATOM 2451 C C . ALA A 1 321 ? -0.240 -16.071 -17.312 1.00 85.38 321 ALA A C 1
ATOM 2453 O O . ALA A 1 321 ? -0.603 -17.203 -17.627 1.00 85.38 321 ALA A O 1
ATOM 2454 N N . VAL A 1 322 ? -0.948 -15.302 -16.478 1.00 85.06 322 VAL A N 1
ATOM 2455 C CA . VAL A 1 322 ? -2.215 -15.740 -15.863 1.00 85.06 322 VAL A CA 1
ATOM 2456 C C . VAL A 1 322 ? -3.324 -15.881 -16.908 1.00 85.06 322 VAL A C 1
ATOM 2458 O O . VAL A 1 322 ? -4.041 -16.879 -16.916 1.00 85.06 322 VAL A O 1
ATOM 2461 N N . ALA A 1 323 ? -3.448 -14.923 -17.830 1.00 83.81 323 ALA A N 1
ATOM 2462 C CA . ALA A 1 323 ? -4.420 -15.010 -18.916 1.00 83.81 323 ALA A CA 1
ATOM 2463 C C . ALA A 1 323 ? -4.181 -16.268 -19.764 1.00 83.81 323 ALA A C 1
ATOM 2465 O O . ALA A 1 323 ? -5.128 -16.984 -20.055 1.00 83.81 323 ALA A O 1
ATOM 2466 N N . SER A 1 324 ? -2.923 -16.593 -20.072 1.00 86.44 324 SER A N 1
ATOM 2467 C CA . SER A 1 324 ? -2.555 -17.790 -20.839 1.00 86.44 324 SER A CA 1
ATOM 2468 C C . SER A 1 324 ? -2.809 -19.116 -20.123 1.00 86.44 324 SER A C 1
ATOM 2470 O O . SER A 1 324 ? -2.916 -20.139 -20.792 1.00 86.44 324 SER A O 1
ATOM 2472 N N . SER A 1 325 ? -2.923 -19.123 -18.789 1.00 86.50 325 SER A N 1
ATOM 2473 C CA . SER A 1 325 ? -3.247 -20.343 -18.041 1.00 86.50 325 SER A CA 1
ATOM 2474 C C . SER A 1 325 ? -4.748 -20.571 -17.863 1.00 86.50 325 SER A C 1
ATOM 2476 O O . SER A 1 325 ? -5.145 -21.692 -17.562 1.00 86.50 325 SER A O 1
ATOM 2478 N N . VAL A 1 326 ? -5.577 -19.531 -18.013 1.00 88.12 326 VAL A N 1
ATOM 2479 C CA . VAL A 1 326 ? -7.036 -19.598 -17.789 1.00 88.12 326 VAL A CA 1
ATOM 2480 C C . VAL A 1 326 ? -7.834 -19.477 -19.089 1.00 88.12 326 VAL A C 1
ATOM 2482 O O . VAL A 1 326 ? -8.875 -20.114 -19.234 1.00 88.12 326 VAL A O 1
ATOM 2485 N N . LEU A 1 327 ? -7.372 -18.659 -20.036 1.00 86.75 327 LEU A N 1
ATOM 2486 C CA . LEU A 1 327 ? -8.092 -18.319 -21.260 1.00 86.75 327 LEU A CA 1
ATOM 2487 C C . LEU A 1 327 ? -7.447 -18.969 -22.496 1.00 86.75 327 LEU A C 1
ATOM 2489 O O . LEU A 1 327 ? -6.221 -19.044 -22.590 1.00 86.75 327 LEU A O 1
ATOM 2493 N N . PRO A 1 328 ? -8.252 -19.386 -23.489 1.00 88.81 328 PRO A N 1
ATOM 2494 C CA . PRO A 1 328 ? -7.739 -19.853 -24.774 1.00 88.81 328 PRO A CA 1
ATOM 2495 C C . PRO A 1 328 ? -7.110 -18.701 -25.579 1.00 88.81 328 PRO A C 1
ATOM 2497 O O . PRO A 1 328 ? -7.512 -17.543 -25.446 1.00 88.81 328 PRO A O 1
ATOM 2500 N N . GLN A 1 329 ? -6.159 -19.016 -26.468 1.00 87.00 329 GLN A N 1
ATOM 2501 C CA . GLN A 1 329 ? -5.388 -18.013 -27.227 1.00 87.00 329 GLN A CA 1
ATOM 2502 C C . GLN A 1 329 ? -6.264 -17.022 -28.011 1.00 87.00 329 GLN A C 1
ATOM 2504 O O . GLN A 1 329 ? -6.009 -15.822 -27.958 1.00 87.00 329 GLN A O 1
ATOM 2509 N N . TRP A 1 330 ? -7.359 -17.482 -28.629 1.00 87.94 330 TRP A N 1
ATOM 2510 C CA . TRP A 1 330 ? -8.283 -16.606 -29.363 1.00 87.94 330 TRP A CA 1
ATOM 2511 C C . TRP A 1 330 ? -8.888 -15.498 -28.482 1.00 87.94 330 TRP A C 1
ATOM 2513 O O . TRP A 1 330 ? -9.148 -14.389 -28.954 1.00 87.94 330 TRP A O 1
ATOM 2523 N N . ALA A 1 331 ? -9.125 -15.780 -27.196 1.00 86.38 331 ALA A N 1
ATOM 2524 C CA . ALA A 1 331 ? -9.693 -14.814 -26.261 1.00 86.38 331 ALA A CA 1
ATOM 2525 C C . ALA A 1 331 ? -8.642 -13.779 -25.850 1.00 86.38 331 ALA A C 1
ATOM 2527 O O . ALA A 1 331 ? -8.957 -12.596 -25.737 1.00 86.38 331 ALA A O 1
ATOM 2528 N N . ILE A 1 332 ? -7.389 -14.209 -25.685 1.00 85.69 332 ILE A N 1
ATOM 2529 C CA . ILE A 1 332 ? -6.256 -13.331 -25.371 1.00 85.69 332 ILE A CA 1
ATOM 2530 C C . ILE A 1 332 ? -6.000 -12.368 -26.529 1.00 85.69 332 ILE A C 1
ATOM 2532 O O . ILE A 1 332 ? -5.902 -11.162 -26.305 1.00 85.69 332 ILE A O 1
ATOM 2536 N N . GLU A 1 333 ? -5.964 -12.876 -27.760 1.00 86.06 333 GLU A N 1
ATOM 2537 C CA . GLU A 1 333 ? -5.813 -12.054 -28.963 1.00 86.06 333 GLU A CA 1
ATOM 2538 C C . GLU A 1 333 ? -6.9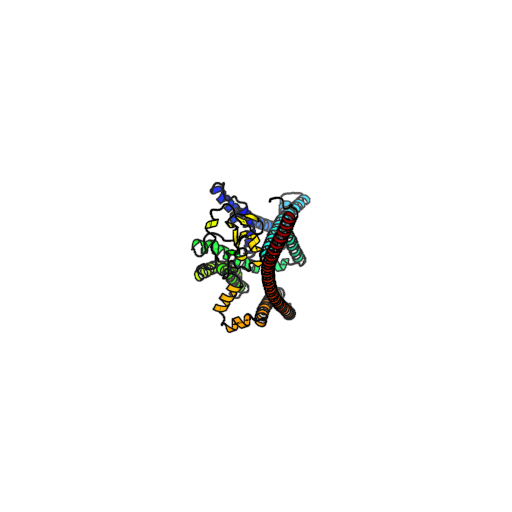37 -11.018 -29.065 1.00 86.06 333 GLU A C 1
ATOM 2540 O O . GLU A 1 333 ? -6.665 -9.827 -29.236 1.00 86.06 333 GLU A O 1
ATOM 2545 N N . LYS A 1 334 ? -8.198 -11.429 -28.848 1.00 87.75 334 LYS A N 1
ATOM 2546 C CA . LYS A 1 334 ? -9.334 -10.495 -28.806 1.00 87.75 334 LYS A CA 1
ATOM 2547 C C . LYS A 1 334 ? -9.208 -9.452 -27.696 1.00 87.75 334 LYS A C 1
ATOM 2549 O O . LYS A 1 334 ? -9.474 -8.279 -27.959 1.00 87.75 334 LYS A O 1
ATOM 2554 N N . LEU A 1 335 ? -8.794 -9.836 -26.489 1.00 85.38 335 LEU A N 1
ATOM 2555 C CA . LEU A 1 335 ? -8.618 -8.919 -25.354 1.00 85.38 335 LEU A CA 1
ATOM 2556 C C . LEU A 1 335 ? -7.497 -7.897 -25.582 1.00 85.38 335 LEU A C 1
ATOM 2558 O O . LEU A 1 335 ? -7.584 -6.776 -25.082 1.00 85.38 335 LEU A O 1
ATOM 2562 N N . GLN A 1 336 ? -6.470 -8.252 -26.358 1.00 84.50 336 GLN A N 1
ATOM 2563 C CA . GLN A 1 336 ? -5.376 -7.343 -26.712 1.00 84.50 336 GLN A CA 1
ATOM 2564 C C . GLN A 1 336 ? -5.762 -6.323 -27.794 1.00 84.50 336 GLN A C 1
ATOM 2566 O O . GLN A 1 336 ? -5.122 -5.274 -27.901 1.00 84.50 336 GLN A O 1
ATOM 2571 N N . THR A 1 3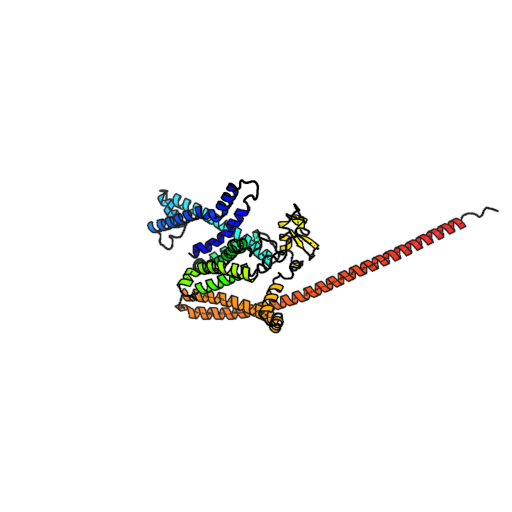37 ? -6.828 -6.571 -28.565 1.00 87.69 337 THR A N 1
ATOM 2572 C CA . THR A 1 337 ? -7.336 -5.586 -29.532 1.00 87.69 337 THR A CA 1
ATOM 2573 C C . THR A 1 337 ? -7.796 -4.290 -28.851 1.00 87.69 337 THR A C 1
ATOM 2575 O O . THR A 1 337 ? -8.034 -4.235 -27.642 1.00 87.69 337 THR A O 1
ATOM 2578 N N . ARG A 1 338 ? -7.968 -3.217 -29.637 1.00 85.56 338 ARG A N 1
ATOM 2579 C CA . ARG A 1 338 ? -8.542 -1.943 -29.157 1.00 85.56 338 ARG A CA 1
ATOM 2580 C C . ARG A 1 338 ? -9.900 -2.140 -28.480 1.00 85.56 338 ARG A C 1
ATOM 2582 O O . ARG A 1 338 ? -10.118 -1.643 -27.380 1.00 85.56 338 ARG A O 1
ATOM 2589 N N . LEU A 1 339 ? -10.772 -2.923 -29.117 1.00 87.75 339 LEU A N 1
ATOM 2590 C CA . LEU A 1 339 ? -12.105 -3.264 -28.612 1.00 87.75 339 LEU A CA 1
ATOM 2591 C C . LEU A 1 339 ? -12.035 -4.093 -27.326 1.00 87.75 339 LEU A C 1
ATOM 2593 O O . LEU A 1 339 ? -12.803 -3.845 -26.402 1.00 87.75 339 LEU A O 1
ATOM 2597 N N . GLY A 1 340 ? -11.092 -5.034 -27.237 1.00 87.25 340 GLY A N 1
ATOM 2598 C CA . GLY A 1 340 ? -10.871 -5.835 -26.033 1.00 87.25 340 GLY A CA 1
ATOM 2599 C C . GLY A 1 340 ? -10.425 -4.997 -24.834 1.00 87.25 340 GLY A C 1
ATOM 2600 O O . GLY A 1 340 ? -11.028 -5.080 -23.762 1.00 87.25 340 GLY A O 1
ATOM 2601 N N . ARG A 1 341 ? -9.425 -4.125 -25.027 1.00 86.81 341 ARG A N 1
ATOM 2602 C CA . ARG A 1 341 ? -8.940 -3.201 -23.986 1.00 86.81 341 ARG A CA 1
ATOM 2603 C C . ARG A 1 341 ? -10.019 -2.216 -23.548 1.00 86.81 341 ARG A C 1
ATOM 2605 O O . ARG A 1 341 ? -10.159 -1.972 -22.349 1.00 86.81 341 ARG A O 1
ATOM 2612 N N . TYR A 1 342 ? -10.809 -1.702 -24.491 1.00 89.12 342 TYR A N 1
ATOM 2613 C CA . TYR A 1 342 ? -11.977 -0.878 -24.193 1.00 89.12 342 TYR A CA 1
ATOM 2614 C C . TYR A 1 342 ? -13.014 -1.639 -23.360 1.00 89.12 342 TYR A C 1
ATOM 2616 O O . TYR A 1 342 ? -13.397 -1.174 -22.292 1.00 89.12 342 TYR A O 1
ATOM 2624 N N . GLY A 1 343 ? -13.417 -2.836 -23.793 1.00 91.19 343 GLY A N 1
ATOM 2625 C CA . GLY A 1 343 ? -14.414 -3.638 -23.082 1.00 91.19 343 GLY A CA 1
ATOM 2626 C C . GLY A 1 343 ? -13.976 -3.995 -21.662 1.00 91.19 343 GLY A C 1
ATOM 2627 O O . GLY A 1 343 ? -14.763 -3.880 -20.727 1.00 91.19 343 GLY A O 1
ATOM 2628 N N . MET A 1 344 ? -12.702 -4.352 -21.476 1.00 89.94 344 MET A N 1
ATOM 2629 C CA . MET A 1 344 ? -12.145 -4.658 -20.157 1.00 89.94 344 MET A CA 1
ATOM 2630 C C . MET A 1 344 ? -12.118 -3.429 -19.242 1.00 89.94 344 MET A C 1
ATOM 2632 O O . MET A 1 344 ? -12.572 -3.501 -18.103 1.00 89.94 344 MET A O 1
ATOM 2636 N N . SER A 1 345 ? -11.615 -2.292 -19.728 1.00 88.50 345 SER A N 1
ATOM 2637 C CA . SER A 1 345 ? -11.555 -1.060 -18.927 1.00 88.50 345 SER A CA 1
ATOM 2638 C C . SER A 1 345 ? -12.949 -0.508 -18.602 1.00 88.50 345 SER A C 1
ATOM 2640 O O . SER A 1 345 ? -13.186 -0.087 -17.472 1.00 88.50 345 SER A O 1
ATOM 2642 N N . MET A 1 346 ? -13.892 -0.588 -19.543 1.00 91.75 346 MET A N 1
ATOM 2643 C CA . MET A 1 346 ? -15.295 -0.222 -19.337 1.00 91.75 346 MET A CA 1
ATOM 2644 C C . MET A 1 346 ? -15.991 -1.150 -18.332 1.00 91.75 346 MET A C 1
ATOM 2646 O O . MET A 1 346 ? -16.678 -0.679 -17.427 1.00 91.75 346 MET A O 1
ATOM 2650 N N . GLY A 1 347 ? -15.775 -2.465 -18.438 1.00 92.88 347 GLY A N 1
ATOM 2651 C CA . GLY A 1 347 ? -16.302 -3.446 -17.486 1.00 92.88 347 GLY A CA 1
ATOM 2652 C C . GLY A 1 347 ? -15.799 -3.204 -16.063 1.00 92.88 347 GLY A C 1
ATOM 2653 O O . GLY A 1 347 ? -16.583 -3.217 -15.120 1.00 92.88 347 GLY A O 1
ATOM 2654 N N . ILE A 1 348 ? -14.508 -2.897 -15.902 1.00 90.88 348 ILE A N 1
ATOM 2655 C CA . ILE A 1 348 ? -13.933 -2.556 -14.593 1.00 90.88 348 ILE A CA 1
ATOM 2656 C C . ILE A 1 348 ? -14.532 -1.249 -14.056 1.00 90.88 348 ILE A C 1
ATOM 2658 O O . ILE A 1 348 ? -14.968 -1.207 -12.908 1.00 90.88 348 ILE A O 1
ATOM 2662 N N . ALA A 1 349 ? -14.588 -0.191 -14.870 1.00 89.25 349 ALA A N 1
ATOM 2663 C CA . ALA A 1 349 ? -15.118 1.105 -14.444 1.00 89.25 349 ALA A CA 1
ATOM 2664 C C . ALA A 1 349 ? -16.596 1.018 -14.023 1.00 89.25 349 ALA A C 1
ATOM 2666 O O . ALA A 1 349 ? -16.974 1.540 -12.975 1.00 89.25 349 ALA A O 1
ATOM 2667 N N . THR A 1 350 ? -17.419 0.313 -14.803 1.00 92.62 350 THR A N 1
ATOM 2668 C CA . THR A 1 350 ? -18.841 0.099 -14.492 1.00 92.62 350 THR A CA 1
ATOM 2669 C C . THR A 1 350 ? -19.045 -0.805 -13.282 1.00 92.62 350 THR A C 1
ATOM 2671 O O . THR A 1 350 ? -19.921 -0.517 -12.472 1.00 92.62 350 THR A O 1
ATOM 2674 N N . ALA A 1 351 ? -18.219 -1.839 -13.092 1.00 92.81 351 ALA A N 1
ATOM 2675 C CA . ALA A 1 351 ? -18.264 -2.672 -11.891 1.00 92.81 351 ALA A CA 1
ATOM 2676 C C . ALA A 1 351 ? -17.908 -1.878 -10.624 1.00 92.81 351 ALA A C 1
ATOM 2678 O O . ALA A 1 351 ? -18.584 -2.020 -9.608 1.00 92.81 351 ALA A O 1
ATOM 2679 N N . ILE A 1 352 ? -16.892 -1.009 -10.683 1.00 88.62 352 ILE A N 1
ATOM 2680 C CA . ILE A 1 352 ? -16.522 -0.130 -9.561 1.00 88.62 352 ILE A CA 1
ATOM 2681 C C . ILE A 1 352 ? -17.653 0.858 -9.265 1.00 88.62 352 ILE A C 1
ATOM 2683 O O . ILE A 1 352 ? -18.082 0.967 -8.118 1.00 88.62 352 ILE A O 1
ATOM 2687 N N . LEU A 1 353 ? -18.167 1.544 -10.290 1.00 91.12 353 LEU A N 1
ATOM 2688 C CA . LEU A 1 353 ? -19.268 2.496 -10.144 1.00 91.12 353 LEU A CA 1
ATOM 2689 C C . LEU A 1 353 ? -20.519 1.821 -9.564 1.00 91.12 353 LEU A C 1
ATOM 2691 O O . LEU A 1 353 ? -21.104 2.324 -8.608 1.00 91.12 353 LEU A O 1
ATOM 2695 N N . GLY A 1 354 ? -20.900 0.664 -10.108 1.00 92.88 354 GLY A N 1
ATOM 2696 C CA . GLY A 1 354 ? -22.039 -0.121 -9.637 1.00 92.88 354 GLY A CA 1
ATOM 2697 C C . GLY A 1 354 ? -21.839 -0.640 -8.215 1.00 92.88 354 GLY A C 1
ATOM 2698 O O . GLY A 1 354 ? -22.766 -0.579 -7.415 1.00 92.88 354 GLY A O 1
ATOM 2699 N N . GLY A 1 355 ? -20.626 -1.073 -7.866 1.00 89.31 355 GLY A N 1
ATOM 2700 C CA . GLY A 1 355 ? -20.282 -1.488 -6.507 1.00 89.31 355 GLY A CA 1
ATOM 2701 C C . GLY A 1 355 ? -20.398 -0.346 -5.496 1.00 89.31 355 GLY A C 1
ATOM 2702 O O . GLY A 1 355 ? -20.994 -0.529 -4.438 1.00 89.31 355 GLY A O 1
ATOM 2703 N N . ILE A 1 356 ? -19.892 0.846 -5.832 1.00 85.44 356 ILE A N 1
ATOM 2704 C CA . ILE A 1 356 ? -19.985 2.038 -4.972 1.00 85.44 356 ILE A CA 1
ATOM 2705 C C . ILE A 1 356 ? -21.445 2.471 -4.803 1.00 85.44 356 ILE A C 1
ATOM 2707 O O . ILE A 1 356 ? -21.898 2.663 -3.678 1.00 85.44 356 ILE A O 1
ATOM 2711 N N . LEU A 1 357 ? -22.201 2.601 -5.897 1.00 89.19 357 LEU A N 1
ATOM 2712 C CA . LEU A 1 357 ? -23.606 3.019 -5.831 1.00 89.19 357 LEU A CA 1
ATOM 2713 C C . LEU A 1 357 ? -24.487 1.961 -5.156 1.00 89.19 357 LEU A C 1
ATOM 2715 O O . LEU A 1 357 ? -25.387 2.315 -4.401 1.00 89.19 357 LEU A O 1
ATOM 2719 N N . GLY A 1 358 ? -24.202 0.675 -5.366 1.00 89.00 358 GLY A N 1
ATOM 2720 C CA . GLY A 1 358 ? -24.870 -0.426 -4.675 1.00 89.00 358 GLY A CA 1
ATOM 2721 C C . GLY A 1 358 ? -24.594 -0.419 -3.172 1.00 89.00 358 GLY A C 1
ATOM 2722 O O . GLY A 1 358 ? -25.508 -0.633 -2.379 1.00 89.00 358 GLY A O 1
ATOM 2723 N N . LEU A 1 359 ? -23.363 -0.094 -2.770 1.00 83.25 359 LEU A N 1
ATOM 2724 C CA . LEU A 1 359 ? -23.015 0.096 -1.364 1.00 83.25 359 LEU A CA 1
ATOM 2725 C C . LEU A 1 359 ? -23.771 1.286 -0.755 1.00 83.25 359 LEU A C 1
ATOM 2727 O O . LEU A 1 359 ? -24.317 1.170 0.339 1.00 83.25 359 LEU A O 1
ATOM 2731 N N . ILE A 1 360 ? -23.850 2.409 -1.474 1.00 84.06 360 ILE A N 1
ATOM 2732 C CA . ILE A 1 360 ? -24.615 3.590 -1.044 1.00 84.06 360 ILE A CA 1
ATOM 2733 C C . ILE A 1 360 ? -26.100 3.247 -0.901 1.00 84.06 360 ILE A C 1
ATOM 2735 O O . ILE A 1 360 ? -26.707 3.597 0.107 1.00 84.06 360 ILE A O 1
ATOM 2739 N N . TYR A 1 361 ? -26.676 2.536 -1.873 1.00 86.38 361 TYR A N 1
ATOM 2740 C CA . TYR A 1 361 ? -28.063 2.078 -1.816 1.00 86.38 361 TYR A CA 1
ATOM 2741 C C . TYR A 1 361 ? -28.312 1.198 -0.590 1.00 86.38 361 TYR A C 1
ATOM 2743 O O . TYR A 1 361 ? -29.279 1.409 0.138 1.00 86.38 361 TYR A O 1
ATOM 2751 N N . TYR A 1 362 ? -27.411 0.249 -0.329 1.00 84.38 362 TYR A N 1
ATOM 2752 C CA . TYR A 1 362 ? -27.507 -0.635 0.826 1.00 84.38 362 TYR A CA 1
ATOM 2753 C C . TYR A 1 362 ? -27.545 0.151 2.143 1.00 84.38 362 TYR A C 1
ATOM 2755 O O . TYR A 1 362 ? -28.449 -0.067 2.950 1.00 84.38 362 TYR A O 1
ATOM 2763 N N . PHE A 1 363 ? -26.634 1.111 2.332 1.00 80.94 363 PHE A N 1
ATOM 2764 C CA . PHE A 1 363 ? -26.636 1.965 3.523 1.00 80.94 363 PHE A CA 1
ATOM 2765 C C . PHE A 1 363 ? -27.897 2.832 3.611 1.00 80.94 363 PHE A C 1
ATOM 2767 O O . PHE A 1 363 ? -28.595 2.803 4.623 1.00 80.94 363 PHE A O 1
ATOM 2774 N N . ALA A 1 364 ? -28.261 3.520 2.525 1.00 82.81 364 ALA A N 1
ATOM 2775 C CA . ALA A 1 364 ? -29.436 4.387 2.495 1.00 82.81 364 ALA A CA 1
ATOM 2776 C C . ALA A 1 364 ? -30.741 3.627 2.796 1.00 82.81 364 ALA A C 1
ATOM 2778 O O . ALA A 1 364 ? -31.576 4.118 3.556 1.00 82.81 364 ALA A O 1
ATOM 2779 N N . SER A 1 365 ? -30.890 2.409 2.262 1.00 83.94 365 SER A N 1
ATOM 2780 C CA . SER A 1 365 ? -32.071 1.562 2.479 1.00 83.94 365 SER A CA 1
ATOM 2781 C C . SER A 1 365 ? -32.243 1.125 3.937 1.00 83.94 365 SER A C 1
ATOM 2783 O O . SER A 1 365 ? -33.369 0.942 4.394 1.00 83.94 365 SER A O 1
ATOM 2785 N N . ARG A 1 366 ? -31.139 0.992 4.686 1.00 80.88 366 ARG A N 1
ATOM 2786 C CA . ARG A 1 366 ? -31.176 0.678 6.120 1.00 80.88 366 ARG A CA 1
ATOM 2787 C C . ARG A 1 366 ? -31.466 1.899 6.978 1.00 80.88 366 ARG A C 1
ATOM 2789 O O . ARG A 1 366 ? -32.167 1.769 7.976 1.00 80.88 366 ARG A O 1
ATOM 2796 N N . SER A 1 367 ? -30.937 3.064 6.610 1.00 79.88 367 SER A N 1
ATOM 2797 C CA . SER A 1 367 ? -31.152 4.293 7.380 1.00 79.88 367 SER A CA 1
ATOM 2798 C C . SER A 1 367 ? -32.571 4.850 7.225 1.00 79.88 367 SER A C 1
ATOM 2800 O O . SER A 1 367 ? -33.114 5.390 8.184 1.00 79.88 367 SER A O 1
ATOM 2802 N N . ALA A 1 368 ? -33.168 4.737 6.033 1.00 80.75 368 ALA A N 1
ATOM 2803 C CA . ALA A 1 368 ? -34.507 5.249 5.738 1.00 80.75 368 ALA A CA 1
ATOM 2804 C C . ALA A 1 368 ? -35.274 4.279 4.812 1.00 80.75 368 ALA A C 1
ATOM 2806 O O . ALA A 1 368 ? -35.282 4.460 3.592 1.00 80.75 368 ALA A O 1
ATOM 2807 N N . PRO A 1 369 ? -35.933 3.247 5.374 1.00 83.62 369 PRO A N 1
ATOM 2808 C CA . PRO A 1 369 ? -36.611 2.214 4.587 1.00 83.62 369 PRO A CA 1
ATOM 2809 C C . PRO A 1 369 ? -37.710 2.769 3.671 1.00 83.62 369 PRO A C 1
ATOM 2811 O O . PRO A 1 369 ? -37.849 2.321 2.533 1.00 83.62 369 PRO A O 1
ATOM 2814 N N . ASP A 1 370 ? -38.438 3.789 4.134 1.00 85.75 370 ASP A N 1
ATOM 2815 C CA . ASP A 1 370 ? -39.601 4.360 3.440 1.00 85.75 370 ASP A CA 1
ATOM 2816 C C . ASP A 1 370 ? -39.250 5.093 2.134 1.00 85.75 370 ASP A C 1
ATOM 2818 O O . ASP A 1 370 ? -40.108 5.275 1.272 1.00 85.75 370 ASP A O 1
ATOM 2822 N N . THR A 1 371 ? -37.995 5.522 1.959 1.00 84.94 371 THR A N 1
ATOM 2823 C CA . THR A 1 371 ? -37.524 6.216 0.745 1.00 84.94 371 THR A CA 1
ATOM 2824 C C . THR A 1 371 ? -36.647 5.338 -0.146 1.00 84.94 371 THR A C 1
ATOM 2826 O O . THR A 1 371 ? -36.155 5.809 -1.176 1.00 84.94 371 THR A O 1
ATOM 2829 N N . SER A 1 372 ? -36.468 4.063 0.215 1.00 84.56 372 SER A N 1
ATOM 2830 C CA . SER A 1 372 ? -35.559 3.133 -0.463 1.00 84.56 372 SER A CA 1
ATOM 2831 C C . SER A 1 372 ? -35.825 3.023 -1.967 1.00 84.56 372 SER A C 1
ATOM 2833 O O . SER A 1 372 ? -34.885 3.150 -2.749 1.00 84.56 372 SER A O 1
ATOM 2835 N N . ASP A 1 373 ? -37.083 2.914 -2.396 1.00 85.50 373 ASP A N 1
ATOM 2836 C CA . ASP A 1 373 ? -37.441 2.817 -3.818 1.00 85.50 373 ASP A CA 1
ATOM 2837 C C . ASP A 1 373 ? -37.052 4.071 -4.618 1.00 85.50 373 ASP A C 1
ATOM 2839 O O . ASP A 1 373 ? -36.503 3.981 -5.720 1.00 85.50 373 ASP A O 1
ATOM 2843 N N . VAL A 1 374 ? -37.281 5.260 -4.050 1.00 86.38 374 VAL A N 1
ATOM 2844 C CA . VAL A 1 374 ? -36.944 6.543 -4.690 1.00 86.38 374 VAL A CA 1
ATOM 2845 C C . VAL A 1 374 ? -35.429 6.717 -4.780 1.00 86.38 374 VAL A C 1
ATOM 2847 O O . VAL A 1 374 ? -34.903 7.131 -5.819 1.00 86.38 374 VAL A O 1
ATOM 2850 N N . VAL A 1 375 ? -34.712 6.366 -3.709 1.00 87.06 375 VAL A N 1
ATOM 2851 C CA . VAL A 1 375 ? -33.245 6.397 -3.674 1.00 87.06 375 VAL A CA 1
ATOM 2852 C C . VAL A 1 375 ? -32.669 5.398 -4.677 1.00 87.06 375 VAL A C 1
ATOM 2854 O O . VAL A 1 375 ? -31.789 5.763 -5.454 1.00 87.06 375 VAL A O 1
ATOM 2857 N N . GLY A 1 376 ? -33.195 4.173 -4.728 1.00 86.94 376 GLY A N 1
ATOM 2858 C CA . GLY A 1 376 ? -32.781 3.142 -5.678 1.00 86.94 376 GLY A CA 1
ATOM 2859 C C . GLY A 1 376 ? -32.982 3.574 -7.129 1.00 86.94 376 GLY A C 1
ATOM 2860 O O . GLY A 1 376 ? -32.044 3.503 -7.925 1.00 86.94 376 GLY A O 1
ATOM 2861 N N . GLY A 1 377 ? -34.162 4.106 -7.461 1.00 86.25 377 GLY A N 1
ATOM 2862 C CA . GLY A 1 377 ? -34.449 4.645 -8.793 1.00 86.25 377 GLY A CA 1
ATOM 2863 C C . GLY A 1 377 ? -33.507 5.790 -9.178 1.00 86.25 377 GLY A C 1
ATOM 2864 O O . GLY A 1 377 ? -32.948 5.796 -10.276 1.00 86.25 377 GLY A O 1
ATOM 2865 N N . THR A 1 378 ? -33.257 6.719 -8.252 1.00 85.62 378 THR A N 1
ATOM 2866 C CA . THR A 1 378 ? -32.332 7.842 -8.471 1.00 85.62 378 THR A CA 1
ATOM 2867 C C . THR A 1 378 ? -30.899 7.352 -8.693 1.00 85.62 378 THR A C 1
ATOM 2869 O O . THR A 1 378 ? -30.251 7.759 -9.657 1.00 85.62 378 THR A O 1
ATOM 2872 N N . LEU A 1 379 ? -30.405 6.439 -7.851 1.00 90.56 379 LEU A N 1
ATOM 2873 C CA . LEU A 1 379 ? -29.058 5.871 -7.970 1.00 90.56 379 LEU A CA 1
ATOM 2874 C C . LEU A 1 379 ? -28.883 5.062 -9.257 1.00 90.56 379 LEU A C 1
ATOM 2876 O O . LEU A 1 379 ? -27.808 5.092 -9.850 1.00 90.56 379 LEU A O 1
ATOM 2880 N N . LEU A 1 380 ? -29.930 4.382 -9.720 1.00 89.50 380 LEU A N 1
ATOM 2881 C CA . LEU A 1 380 ? -29.916 3.648 -10.982 1.00 89.50 380 LEU A CA 1
ATOM 2882 C C . LEU A 1 380 ? -29.821 4.603 -12.181 1.00 89.50 380 LEU A C 1
ATOM 2884 O O . LEU A 1 380 ? -29.019 4.369 -13.085 1.00 89.50 380 LEU A O 1
ATOM 2888 N N . VAL A 1 381 ? -30.557 5.719 -12.171 1.00 85.12 381 VAL A N 1
ATOM 2889 C CA . VAL A 1 381 ? -30.408 6.773 -13.192 1.00 85.12 381 VAL A CA 1
ATOM 2890 C C . VAL A 1 381 ? -28.990 7.350 -13.170 1.00 85.12 381 VAL A C 1
ATOM 2892 O O . VAL A 1 381 ? -28.350 7.440 -14.218 1.00 85.12 381 VAL A O 1
ATOM 2895 N N . VAL A 1 382 ? -28.468 7.678 -11.983 1.00 88.94 382 VAL A N 1
ATOM 2896 C CA . VAL A 1 382 ? -27.084 8.150 -11.804 1.00 88.94 382 VAL A CA 1
ATOM 2897 C C . VAL A 1 382 ? -26.090 7.127 -12.360 1.00 88.94 382 VAL A C 1
ATOM 2899 O O . VAL A 1 382 ? -25.205 7.502 -13.127 1.00 88.94 382 VAL A O 1
ATOM 2902 N N . PHE A 1 383 ? -26.258 5.837 -12.055 1.00 92.75 383 PHE A N 1
ATOM 2903 C CA . PHE A 1 383 ? -25.411 4.768 -12.580 1.00 92.75 383 PHE A CA 1
ATOM 2904 C C . PHE A 1 383 ? -25.366 4.783 -14.108 1.00 92.75 383 PHE A C 1
ATOM 2906 O O . PHE A 1 383 ? -24.276 4.813 -14.672 1.00 92.75 383 PHE A O 1
ATOM 2913 N N . PHE A 1 384 ? -26.516 4.811 -14.787 1.00 92.12 384 PHE A N 1
ATOM 2914 C CA . PHE A 1 384 ? -26.543 4.810 -16.252 1.00 92.12 384 PHE A CA 1
ATOM 2915 C C . PHE A 1 384 ? -25.918 6.073 -16.852 1.00 92.12 384 PHE A C 1
ATOM 2917 O O . PHE A 1 384 ? -25.133 5.968 -17.795 1.00 92.12 384 PHE A O 1
ATOM 2924 N N . VAL A 1 385 ? -26.197 7.254 -16.289 1.00 87.75 385 VAL A N 1
ATOM 2925 C CA . VAL A 1 385 ? -25.608 8.522 -16.755 1.00 87.75 385 VAL A CA 1
ATOM 2926 C C . VAL A 1 385 ? -24.082 8.492 -16.633 1.00 87.75 385 VAL A C 1
ATOM 2928 O O . VAL A 1 385 ? -23.369 8.763 -17.604 1.00 87.75 385 VAL A O 1
ATOM 2931 N N . PHE A 1 386 ? -23.563 8.109 -15.464 1.00 88.19 386 PHE A N 1
ATOM 2932 C CA . PHE A 1 386 ? -22.121 8.033 -15.236 1.00 88.19 386 PHE A CA 1
ATOM 2933 C C . PHE A 1 386 ? -21.465 6.869 -15.983 1.00 88.19 386 PHE A C 1
ATOM 2935 O O . PHE A 1 386 ? -20.325 7.013 -16.414 1.00 88.19 386 PHE A O 1
ATOM 2942 N N . ALA A 1 387 ? -22.159 5.750 -16.206 1.00 90.62 387 ALA A N 1
ATOM 2943 C CA . ALA A 1 387 ? -21.659 4.649 -17.025 1.00 90.62 387 ALA A CA 1
ATOM 2944 C C . ALA A 1 387 ? -21.477 5.081 -18.486 1.00 90.62 387 ALA A C 1
ATOM 2946 O O . ALA A 1 387 ? -20.450 4.774 -19.087 1.00 90.62 387 ALA A O 1
ATOM 2947 N N . VAL A 1 388 ? -22.417 5.847 -19.050 1.00 88.62 388 VAL A N 1
ATOM 2948 C CA . VAL A 1 388 ? -22.265 6.414 -20.400 1.00 88.62 388 VAL A CA 1
ATOM 2949 C C . VAL A 1 388 ? -21.075 7.376 -20.452 1.00 88.62 388 VAL A C 1
ATOM 2951 O O . VAL A 1 388 ? -20.221 7.245 -21.331 1.00 88.62 388 VAL A O 1
ATOM 2954 N N . ALA A 1 389 ? -20.966 8.296 -19.488 1.00 83.38 389 ALA A N 1
ATOM 2955 C CA . ALA A 1 389 ? -19.839 9.226 -19.410 1.00 83.38 389 ALA A CA 1
ATOM 2956 C C . ALA A 1 389 ? -18.489 8.497 -19.257 1.00 83.38 389 ALA A C 1
ATOM 2958 O O . ALA A 1 389 ? -17.523 8.825 -19.950 1.00 83.38 389 ALA A O 1
ATOM 2959 N N . ALA A 1 390 ? -18.433 7.469 -18.406 1.00 88.50 390 ALA A N 1
ATOM 2960 C CA . ALA A 1 390 ? -17.269 6.607 -18.239 1.00 88.50 390 ALA A CA 1
ATOM 2961 C C . ALA A 1 390 ? -16.933 5.875 -19.542 1.00 88.50 390 ALA A C 1
ATOM 2963 O O . ALA A 1 390 ? -15.777 5.866 -19.943 1.00 88.50 390 ALA A O 1
ATOM 2964 N N . GLY A 1 391 ? -17.927 5.346 -20.258 1.00 89.19 391 GLY A N 1
ATOM 2965 C CA . GLY A 1 391 ? -17.730 4.700 -21.554 1.00 89.19 391 GLY A CA 1
ATOM 2966 C C . GLY A 1 391 ? -17.116 5.629 -22.598 1.00 89.19 391 GLY A C 1
ATOM 2967 O O . GLY A 1 391 ? -16.207 5.214 -23.316 1.00 89.19 391 GLY A O 1
ATOM 2968 N N . ILE A 1 392 ? -17.552 6.890 -22.654 1.00 86.88 392 ILE A N 1
ATOM 2969 C CA . ILE A 1 392 ? -16.960 7.905 -23.539 1.00 86.88 392 ILE A CA 1
ATOM 2970 C C . ILE A 1 392 ? -15.517 8.203 -23.113 1.00 86.88 392 ILE A C 1
ATOM 2972 O O . ILE A 1 392 ? -14.604 8.149 -23.939 1.00 86.88 392 ILE A O 1
ATOM 2976 N N . MET A 1 393 ? -15.289 8.468 -21.824 1.00 86.06 393 MET A N 1
ATOM 2977 C CA . MET A 1 393 ? -13.959 8.773 -21.288 1.00 86.06 393 MET A CA 1
ATOM 2978 C C . MET A 1 393 ? -12.973 7.628 -21.541 1.00 86.06 393 MET A C 1
ATOM 2980 O O . MET A 1 393 ? -11.877 7.841 -22.054 1.00 86.06 393 MET A O 1
ATOM 2984 N N . THR A 1 394 ? -13.375 6.396 -21.241 1.00 88.88 394 THR A N 1
ATOM 2985 C CA . THR A 1 394 ? -12.573 5.192 -21.453 1.00 88.88 394 THR A CA 1
ATOM 2986 C C . THR A 1 394 ? -12.231 4.998 -22.925 1.00 88.88 394 THR A C 1
ATOM 2988 O O . THR A 1 394 ? -11.093 4.651 -23.240 1.00 88.88 394 THR A O 1
ATOM 2991 N N . TRP A 1 395 ? -13.167 5.271 -23.838 1.00 89.69 395 TRP A N 1
ATOM 2992 C CA . TRP A 1 395 ? -12.890 5.222 -25.273 1.00 89.69 395 TRP A CA 1
ATOM 2993 C C . TRP A 1 395 ? -11.793 6.216 -25.665 1.00 89.69 395 TRP A C 1
ATOM 2995 O O . TRP A 1 395 ? -10.811 5.832 -26.304 1.00 89.69 395 TRP A O 1
ATOM 3005 N N . PHE A 1 396 ? -11.915 7.472 -25.225 1.00 82.94 396 PHE A N 1
ATOM 3006 C CA . PHE A 1 396 ? -10.901 8.497 -25.475 1.00 82.94 396 PHE A CA 1
ATOM 3007 C C . PHE A 1 396 ? -9.541 8.137 -24.878 1.00 82.94 396 PHE A C 1
ATOM 3009 O O . PHE A 1 396 ? -8.526 8.320 -25.545 1.00 82.94 396 PHE A O 1
ATOM 3016 N N . LEU A 1 397 ? -9.499 7.592 -23.660 1.00 84.75 397 LEU A N 1
ATOM 3017 C CA . LEU A 1 397 ? -8.252 7.181 -23.013 1.00 84.75 397 LEU A CA 1
ATOM 3018 C C . LEU A 1 397 ? -7.571 6.024 -23.752 1.00 84.75 397 LEU A C 1
ATOM 3020 O O . LEU A 1 397 ? -6.359 6.072 -23.963 1.00 84.75 397 LEU A O 1
ATOM 3024 N N . VAL A 1 398 ? -8.331 5.011 -24.183 1.00 87.56 398 VAL A N 1
ATOM 3025 C CA . VAL A 1 398 ? -7.794 3.891 -24.975 1.00 87.56 398 VAL A CA 1
ATOM 3026 C C . VAL A 1 398 ? -7.260 4.391 -26.316 1.00 87.56 398 VAL A C 1
ATOM 3028 O O . VAL A 1 398 ? -6.162 4.007 -26.718 1.00 87.56 398 VAL A O 1
ATOM 3031 N N . LEU A 1 399 ? -7.992 5.288 -26.983 1.00 84.00 399 LEU A N 1
ATOM 3032 C CA . LEU A 1 399 ? -7.552 5.886 -28.242 1.00 84.00 399 LEU A CA 1
ATOM 3033 C C . LEU A 1 399 ? -6.289 6.737 -28.051 1.00 84.00 399 LEU A C 1
ATOM 3035 O O . LEU A 1 399 ? -5.342 6.608 -28.819 1.00 84.00 399 LEU A O 1
ATOM 3039 N N . ALA A 1 400 ? -6.250 7.576 -27.015 1.00 80.38 400 ALA A N 1
ATOM 3040 C CA . ALA A 1 400 ? -5.101 8.420 -26.707 1.00 80.38 400 ALA A CA 1
ATOM 3041 C C . ALA A 1 400 ? -3.858 7.592 -26.359 1.00 80.38 400 ALA A C 1
ATOM 3043 O O . ALA A 1 400 ? -2.753 7.951 -26.763 1.00 80.38 400 ALA A O 1
ATOM 3044 N N . HIS A 1 401 ? -4.028 6.483 -25.636 1.00 83.00 401 HIS A N 1
ATOM 3045 C CA . HIS A 1 401 ? -2.943 5.556 -25.338 1.00 83.00 401 HIS A CA 1
ATOM 3046 C C . HIS A 1 401 ? -2.391 4.909 -26.613 1.00 83.00 401 HIS A C 1
ATOM 3048 O O . HIS A 1 401 ? -1.181 4.908 -26.817 1.00 83.00 401 HIS A O 1
ATOM 3054 N N . ASP A 1 402 ? -3.262 4.437 -27.507 1.00 83.31 402 ASP A N 1
ATOM 3055 C CA . ASP A 1 402 ? -2.833 3.872 -28.790 1.00 83.31 402 ASP A CA 1
ATOM 3056 C C . ASP A 1 402 ? -2.141 4.897 -29.686 1.00 83.31 402 ASP A C 1
ATOM 3058 O O . ASP A 1 402 ? -1.110 4.590 -30.280 1.00 83.31 402 ASP A O 1
ATOM 3062 N N . SER A 1 403 ? -2.661 6.123 -29.751 1.00 79.94 403 SER A N 1
ATOM 3063 C CA . SER A 1 403 ? -2.018 7.214 -30.488 1.00 79.94 403 SER A CA 1
ATOM 3064 C C . SER A 1 403 ? -0.633 7.544 -29.925 1.00 79.94 403 SER A C 1
ATOM 3066 O O . SER A 1 403 ? 0.286 7.808 -30.696 1.00 79.94 403 SER A O 1
ATOM 3068 N N . ARG A 1 404 ? -0.456 7.497 -28.596 1.00 81.00 404 ARG A N 1
ATOM 3069 C CA . ARG A 1 404 ? 0.852 7.693 -27.948 1.00 81.00 404 ARG A CA 1
ATOM 3070 C C . ARG A 1 404 ? 1.834 6.578 -28.285 1.00 81.00 404 ARG A C 1
ATOM 3072 O O . ARG A 1 404 ? 2.967 6.892 -28.617 1.00 81.00 404 ARG A O 1
ATOM 3079 N N . LEU A 1 405 ? 1.401 5.317 -28.254 1.00 80.25 405 LEU A N 1
ATOM 3080 C CA . LEU A 1 405 ? 2.261 4.180 -28.604 1.00 80.25 405 LEU A CA 1
ATOM 3081 C C . LEU A 1 405 ? 2.769 4.281 -30.045 1.00 80.25 405 LEU A C 1
ATOM 3083 O O . LEU A 1 405 ? 3.962 4.136 -30.289 1.00 80.25 405 LEU A O 1
ATOM 3087 N N . VAL A 1 406 ? 1.881 4.601 -30.991 1.00 81.56 406 VAL A N 1
ATOM 3088 C CA . VAL A 1 406 ? 2.268 4.788 -32.399 1.00 81.56 406 VAL A CA 1
ATOM 3089 C C . VAL A 1 406 ? 3.231 5.971 -32.555 1.00 81.56 406 VAL A C 1
ATOM 3091 O O . VAL A 1 406 ? 4.208 5.877 -33.294 1.00 81.56 406 VAL A O 1
ATOM 3094 N N . ALA A 1 407 ? 2.995 7.075 -31.840 1.00 76.88 407 ALA A N 1
ATOM 3095 C CA . ALA A 1 407 ? 3.893 8.227 -31.859 1.00 76.88 407 ALA A CA 1
ATOM 3096 C C . ALA A 1 407 ? 5.275 7.915 -31.250 1.00 76.88 407 ALA A C 1
ATOM 3098 O O . ALA A 1 407 ? 6.288 8.381 -31.769 1.00 76.88 407 ALA A O 1
ATOM 3099 N N . GLU A 1 408 ? 5.335 7.119 -30.179 1.00 79.75 408 GLU A N 1
ATOM 3100 C CA . GLU A 1 408 ? 6.589 6.662 -29.567 1.00 79.75 408 GLU A CA 1
ATOM 3101 C C . GLU A 1 408 ? 7.373 5.719 -30.489 1.00 79.75 408 GLU A C 1
ATOM 3103 O O . GLU A 1 408 ? 8.590 5.873 -30.625 1.00 79.75 408 GLU A O 1
ATOM 3108 N N . GLU A 1 409 ? 6.699 4.777 -31.158 1.00 81.38 409 GLU A N 1
ATOM 3109 C CA . GLU A 1 409 ? 7.326 3.879 -32.138 1.00 81.38 409 GLU A CA 1
ATOM 3110 C C . GLU A 1 409 ? 7.925 4.663 -33.311 1.00 81.38 409 GLU A C 1
ATOM 3112 O O . GLU A 1 409 ? 9.088 4.455 -33.671 1.00 81.38 409 GLU A O 1
ATOM 3117 N N . GLU A 1 410 ? 7.170 5.615 -33.864 1.00 83.31 410 GLU A N 1
ATOM 3118 C CA . GLU A 1 410 ? 7.640 6.457 -34.966 1.00 83.31 410 GLU A CA 1
ATOM 3119 C C . GLU A 1 410 ? 8.790 7.374 -34.522 1.00 83.31 410 GLU A C 1
ATOM 3121 O O . GLU A 1 410 ? 9.802 7.478 -35.217 1.00 83.31 410 GLU A O 1
ATOM 3126 N N . SER A 1 411 ? 8.704 7.971 -33.328 1.00 80.31 411 SER A N 1
ATOM 3127 C CA . SER A 1 411 ? 9.788 8.782 -32.757 1.00 80.31 411 SER A CA 1
ATOM 3128 C C . SER A 1 411 ? 11.065 7.962 -32.543 1.00 80.31 411 SER A C 1
ATOM 3130 O O . SER A 1 411 ? 12.157 8.397 -32.912 1.00 80.31 411 SER A O 1
ATOM 3132 N N . THR A 1 412 ? 10.941 6.740 -32.018 1.00 80.88 412 THR A N 1
ATOM 3133 C CA . THR A 1 412 ? 12.076 5.826 -31.815 1.00 80.88 412 THR A CA 1
ATOM 3134 C C . THR A 1 412 ? 12.708 5.428 -33.148 1.00 80.88 412 THR A C 1
ATOM 3136 O O . THR A 1 412 ? 13.938 5.394 -33.280 1.00 80.88 412 THR A O 1
ATOM 3139 N N . ARG A 1 413 ? 11.881 5.172 -34.167 1.00 83.50 413 ARG A N 1
ATOM 3140 C CA . ARG A 1 413 ? 12.338 4.877 -35.527 1.00 83.50 413 ARG A CA 1
ATOM 3141 C C . ARG A 1 413 ? 13.090 6.061 -36.134 1.00 83.50 413 ARG A C 1
ATOM 3143 O O . ARG A 1 413 ? 14.188 5.858 -36.648 1.00 83.50 413 ARG A O 1
ATOM 3150 N N . GLN A 1 414 ? 12.547 7.274 -36.036 1.00 86.62 414 GLN A N 1
ATOM 3151 C CA . GLN A 1 414 ? 13.206 8.495 -36.511 1.00 86.62 414 GLN A CA 1
ATOM 3152 C C . GLN A 1 414 ? 14.536 8.732 -35.797 1.00 86.62 414 GLN A C 1
ATOM 3154 O O . GLN A 1 414 ? 15.544 8.962 -36.455 1.00 86.62 414 GLN A O 1
ATOM 3159 N N . ASN A 1 415 ? 14.576 8.585 -34.473 1.00 84.69 415 ASN A N 1
ATOM 3160 C CA . ASN A 1 415 ? 15.805 8.729 -33.695 1.00 84.69 415 ASN A CA 1
ATOM 3161 C C . ASN A 1 415 ? 16.869 7.701 -34.127 1.00 84.69 415 ASN A C 1
ATOM 3163 O O . ASN A 1 415 ? 18.030 8.037 -34.341 1.00 84.69 415 ASN A O 1
ATOM 3167 N N . THR A 1 416 ? 16.458 6.453 -34.373 1.00 86.38 416 THR A N 1
ATOM 3168 C CA . THR A 1 416 ? 17.359 5.408 -34.888 1.00 86.38 416 THR A CA 1
ATOM 3169 C C . THR A 1 416 ? 17.897 5.739 -36.285 1.00 86.38 416 THR A C 1
ATOM 3171 O O . THR A 1 416 ? 19.051 5.434 -36.583 1.00 86.38 416 THR A O 1
ATOM 3174 N N . LEU A 1 417 ? 17.080 6.340 -37.155 1.00 89.94 417 LEU A N 1
ATOM 3175 C CA . LEU A 1 417 ? 17.512 6.781 -38.484 1.00 89.94 417 LEU A CA 1
ATOM 3176 C C . LEU A 1 417 ? 18.485 7.961 -38.396 1.00 89.94 417 LEU A C 1
ATOM 3178 O O . LEU A 1 417 ? 19.537 7.902 -39.025 1.00 89.94 417 LEU A O 1
ATOM 3182 N N . LEU A 1 418 ? 18.194 8.955 -37.554 1.00 90.88 418 LEU A N 1
ATOM 3183 C CA . LEU A 1 418 ? 19.076 10.101 -37.310 1.00 90.88 418 LEU A CA 1
ATOM 3184 C C . LEU A 1 418 ? 20.437 9.665 -36.763 1.00 90.88 418 LEU A C 1
ATOM 3186 O O . LEU A 1 418 ? 21.467 10.134 -37.231 1.00 90.88 418 LEU A O 1
ATOM 3190 N N . LEU A 1 419 ? 20.472 8.718 -35.822 1.00 88.94 419 LEU A N 1
ATOM 3191 C CA . LEU A 1 419 ? 21.736 8.182 -35.307 1.00 88.94 419 LEU A CA 1
ATOM 3192 C C . LEU A 1 419 ? 22.570 7.499 -36.402 1.00 88.94 419 LEU A C 1
ATOM 3194 O O . LEU A 1 419 ? 23.792 7.634 -36.413 1.00 88.94 419 LEU A O 1
ATOM 3198 N N . LYS A 1 420 ? 21.927 6.791 -37.339 1.00 89.50 420 LYS A N 1
ATOM 3199 C CA . LYS A 1 420 ? 22.617 6.193 -38.495 1.00 89.50 420 LYS A CA 1
ATOM 3200 C C . LYS A 1 420 ? 23.119 7.247 -39.477 1.00 89.50 420 LYS A C 1
ATOM 3202 O O . LYS A 1 420 ? 24.195 7.077 -40.038 1.00 89.50 420 LYS A O 1
ATOM 3207 N N . GLU A 1 421 ? 22.349 8.308 -39.688 1.00 92.69 421 GLU A N 1
ATOM 3208 C CA . GLU A 1 421 ? 22.734 9.435 -40.539 1.00 92.69 421 GLU A CA 1
ATOM 3209 C C . GLU A 1 421 ? 23.936 10.189 -39.954 1.00 92.69 421 GLU A C 1
ATOM 3211 O O . GLU A 1 421 ? 24.888 10.462 -40.677 1.00 92.69 421 GLU A O 1
ATOM 3216 N N . ILE A 1 422 ? 23.957 10.422 -38.637 1.00 91.88 422 ILE A N 1
ATOM 3217 C CA . ILE A 1 422 ? 25.102 11.020 -37.930 1.00 91.88 422 ILE A CA 1
ATOM 3218 C C . ILE A 1 422 ? 26.360 10.148 -38.076 1.00 91.88 422 ILE A C 1
ATOM 3220 O O . ILE A 1 422 ? 27.428 10.674 -38.383 1.00 91.88 422 ILE A O 1
ATOM 3224 N N . ASP A 1 423 ? 26.254 8.825 -37.897 1.00 91.81 423 ASP A N 1
ATOM 3225 C CA . ASP A 1 423 ? 27.390 7.903 -38.085 1.00 91.81 423 ASP A CA 1
ATOM 3226 C C . ASP A 1 423 ? 27.901 7.897 -39.537 1.00 91.81 423 ASP A C 1
ATOM 3228 O O . ASP A 1 423 ? 29.109 7.867 -39.781 1.00 91.81 423 ASP A O 1
ATOM 3232 N N . ALA A 1 424 ? 26.990 7.966 -40.512 1.00 91.62 424 ALA A N 1
ATOM 3233 C CA . ALA A 1 424 ? 27.350 8.071 -41.922 1.00 91.62 424 ALA A CA 1
ATOM 3234 C C . ALA A 1 424 ? 28.053 9.401 -42.235 1.00 91.62 424 ALA A C 1
ATOM 3236 O O . ALA A 1 424 ? 29.086 9.389 -42.904 1.00 91.62 424 ALA A O 1
ATOM 3237 N N . HIS A 1 425 ? 27.544 10.519 -41.704 1.00 91.50 425 HIS A N 1
ATOM 3238 C CA . HIS A 1 425 ? 28.170 11.831 -41.857 1.00 91.50 425 HIS A CA 1
ATOM 3239 C C . HIS A 1 425 ? 29.562 11.886 -41.232 1.00 91.50 425 HIS A C 1
ATOM 3241 O O . HIS A 1 425 ? 30.488 12.361 -41.884 1.00 91.50 425 HIS A O 1
ATOM 3247 N N . GLY A 1 426 ? 29.747 11.312 -40.039 1.00 92.06 426 GLY A N 1
ATOM 3248 C CA . GLY A 1 426 ? 31.067 11.222 -39.408 1.00 92.06 426 GLY A CA 1
ATOM 3249 C C . GLY A 1 426 ? 32.087 10.482 -40.281 1.00 92.06 426 GLY A C 1
ATOM 3250 O O . GLY A 1 426 ? 33.215 10.939 -40.440 1.00 92.06 426 GLY A O 1
ATOM 3251 N N . LYS A 1 427 ? 31.677 9.386 -40.933 1.00 92.00 427 LYS A N 1
ATOM 3252 C CA . LYS A 1 427 ? 32.543 8.656 -41.876 1.00 92.00 427 LYS A CA 1
ATOM 3253 C C . LYS A 1 427 ? 32.885 9.480 -43.114 1.00 92.00 427 LYS A C 1
ATOM 3255 O O . LYS A 1 427 ? 34.041 9.488 -43.530 1.00 92.00 427 LYS A O 1
ATOM 3260 N N . THR A 1 428 ? 31.907 10.169 -43.705 1.00 92.19 428 THR A N 1
ATOM 3261 C CA . THR A 1 428 ? 32.164 11.019 -44.878 1.00 92.19 428 THR A CA 1
ATOM 3262 C C . THR A 1 428 ? 33.025 12.230 -44.537 1.00 92.19 428 THR A C 1
ATOM 3264 O O . THR A 1 428 ? 33.873 12.607 -45.344 1.00 92.19 428 THR A O 1
ATOM 3267 N N . ASP A 1 429 ? 32.855 12.808 -43.347 1.00 93.12 429 ASP A N 1
ATOM 3268 C CA . ASP A 1 429 ? 33.669 13.925 -42.868 1.00 93.12 429 ASP A CA 1
ATOM 3269 C C . ASP A 1 429 ? 35.121 13.481 -42.645 1.00 93.12 429 ASP A C 1
ATOM 3271 O O . ASP A 1 429 ? 36.044 14.159 -43.101 1.00 93.12 429 ASP A O 1
ATOM 3275 N N . ASP A 1 430 ? 35.338 12.298 -42.058 1.00 92.81 430 ASP A N 1
ATOM 3276 C CA . ASP A 1 430 ? 36.669 11.696 -41.915 1.00 92.81 430 ASP A CA 1
ATOM 3277 C C . ASP A 1 430 ? 37.341 11.441 -43.278 1.00 92.81 430 ASP A C 1
ATOM 3279 O O . ASP A 1 430 ? 38.536 11.703 -43.459 1.00 92.81 430 ASP A O 1
ATOM 3283 N N . GLU A 1 431 ? 36.593 10.931 -44.262 1.00 92.38 431 GLU A N 1
ATOM 3284 C CA . GLU A 1 431 ? 37.096 10.711 -45.624 1.00 92.38 431 GLU A CA 1
ATOM 3285 C C . GLU A 1 431 ? 37.440 12.027 -46.330 1.00 92.38 431 GLU A C 1
ATOM 3287 O O . GLU A 1 431 ? 38.511 12.142 -46.940 1.00 92.38 431 GLU A O 1
ATOM 3292 N N . LEU A 1 432 ? 36.568 13.032 -46.214 1.00 92.56 432 LEU A N 1
ATOM 3293 C CA . LEU A 1 432 ? 36.784 14.365 -46.768 1.00 92.56 432 LEU A CA 1
ATOM 3294 C C . LEU A 1 432 ? 38.016 15.025 -46.140 1.00 92.56 432 LEU A C 1
ATOM 3296 O O . LEU A 1 432 ? 38.840 15.598 -46.860 1.00 92.56 432 LEU A O 1
ATOM 3300 N N . GLN A 1 433 ? 38.183 14.902 -44.822 1.00 92.56 433 GLN A N 1
ATOM 3301 C CA . GLN A 1 433 ? 39.336 15.435 -44.106 1.00 92.56 433 GLN A CA 1
ATOM 3302 C C . GLN A 1 433 ? 40.639 14.776 -44.573 1.00 92.56 433 GLN A C 1
ATOM 3304 O O . GLN A 1 433 ? 41.584 15.481 -44.932 1.00 92.56 433 GLN A O 1
ATOM 3309 N N . ARG A 1 434 ? 40.671 13.443 -44.705 1.00 92.06 434 ARG A N 1
ATOM 3310 C CA . ARG A 1 434 ? 41.838 12.722 -45.251 1.00 92.06 434 ARG A CA 1
ATOM 3311 C C . ARG A 1 434 ? 42.152 13.119 -46.694 1.00 92.06 434 ARG A C 1
ATOM 3313 O O . ARG A 1 434 ? 43.321 13.271 -47.058 1.00 92.06 434 ARG A O 1
ATOM 3320 N N . ALA A 1 435 ? 41.131 13.284 -47.536 1.00 91.06 435 ALA A N 1
ATOM 3321 C CA . ALA A 1 435 ? 41.314 13.718 -48.920 1.00 91.06 435 ALA A CA 1
ATOM 3322 C C . ALA A 1 435 ? 41.885 15.143 -48.992 1.00 91.06 435 ALA A C 1
ATOM 3324 O O . ALA A 1 435 ? 42.798 15.403 -49.784 1.00 91.06 435 ALA A O 1
ATOM 3325 N N . LYS A 1 436 ? 41.398 16.044 -48.131 1.00 93.12 436 LYS A N 1
ATOM 3326 C CA . LYS A 1 436 ? 41.894 17.416 -48.004 1.00 93.12 436 LYS A CA 1
ATOM 3327 C C . LYS A 1 436 ? 43.348 17.451 -47.534 1.00 93.12 436 LYS A C 1
ATOM 3329 O O . LYS A 1 436 ? 44.165 18.090 -48.191 1.00 93.12 436 LYS A O 1
ATOM 3334 N N . GLU A 1 437 ? 43.695 16.714 -46.480 1.00 93.69 437 GLU A N 1
ATOM 3335 C CA . GLU A 1 437 ? 45.076 16.607 -45.983 1.00 93.69 437 GLU A CA 1
ATOM 3336 C C . GLU A 1 437 ? 46.029 16.082 -47.067 1.00 93.69 437 GLU A C 1
ATOM 3338 O O . GLU A 1 437 ? 47.121 16.620 -47.262 1.00 93.69 437 GLU A O 1
ATOM 3343 N N . LYS A 1 438 ? 45.602 15.078 -47.845 1.00 92.25 438 LYS A N 1
ATOM 3344 C CA . LYS A 1 438 ? 46.382 14.553 -48.976 1.00 92.25 438 LYS A CA 1
ATOM 3345 C C . LYS A 1 438 ? 46.583 15.600 -50.076 1.00 92.25 438 LYS A C 1
ATOM 3347 O O . LYS A 1 438 ? 47.681 15.702 -50.629 1.00 92.25 438 LYS A O 1
ATOM 3352 N N . ALA A 1 439 ? 45.546 16.373 -50.399 1.00 89.88 439 ALA A N 1
ATOM 3353 C CA . ALA A 1 439 ? 45.626 17.445 -51.387 1.00 89.88 439 ALA A CA 1
ATOM 3354 C C . ALA A 1 439 ? 46.534 18.593 -50.915 1.00 89.88 439 ALA A C 1
ATOM 3356 O O . ALA A 1 439 ? 47.366 19.076 -51.686 1.00 89.88 439 ALA A O 1
ATOM 3357 N N . GLU A 1 440 ? 46.436 18.991 -49.646 1.00 91.00 440 GLU A N 1
ATOM 3358 C CA . GLU A 1 440 ? 47.304 20.006 -49.042 1.00 91.00 440 GLU A CA 1
ATOM 3359 C C . GLU A 1 440 ? 48.765 19.544 -48.994 1.00 91.00 440 GLU A C 1
ATOM 3361 O O . GLU A 1 440 ? 49.652 20.303 -49.388 1.00 91.00 440 GLU A O 1
ATOM 3366 N N . ALA A 1 441 ? 49.030 18.289 -48.615 1.00 89.62 441 ALA A N 1
ATOM 3367 C CA . ALA A 1 441 ? 50.372 17.709 -48.640 1.00 89.62 441 ALA A CA 1
ATOM 3368 C C . ALA A 1 441 ? 50.969 17.701 -50.059 1.00 89.62 441 ALA A C 1
ATOM 3370 O O . ALA A 1 441 ? 52.127 18.082 -50.250 1.00 89.62 441 ALA A O 1
ATOM 3371 N N . ALA A 1 442 ? 50.175 17.333 -51.072 1.00 87.81 442 ALA A N 1
ATOM 3372 C CA . ALA A 1 442 ? 50.596 17.388 -52.471 1.00 87.81 442 ALA A CA 1
ATOM 3373 C C . ALA A 1 442 ? 50.880 18.828 -52.931 1.00 87.81 442 ALA A C 1
ATOM 3375 O O . ALA A 1 442 ? 51.873 19.078 -53.618 1.00 87.81 442 ALA A O 1
ATOM 3376 N N . ASN A 1 443 ? 50.051 19.793 -52.521 1.00 88.25 443 ASN A N 1
ATOM 3377 C CA . ASN A 1 443 ? 50.242 21.200 -52.864 1.00 88.25 443 ASN A CA 1
ATOM 3378 C C . ASN A 1 443 ? 51.487 21.797 -52.180 1.00 88.25 443 ASN A C 1
ATOM 3380 O O . ASN A 1 443 ? 52.257 22.532 -52.804 1.00 88.25 443 ASN A O 1
ATOM 3384 N N . GLN A 1 444 ? 51.745 21.432 -50.922 1.00 88.31 444 GLN A N 1
ATOM 3385 C CA . GLN A 1 444 ? 52.981 21.792 -50.225 1.00 88.31 444 GLN A CA 1
ATOM 3386 C C . GLN A 1 444 ? 54.213 21.175 -50.897 1.00 88.31 444 GLN A C 1
ATOM 3388 O O . GLN A 1 444 ? 55.206 21.875 -51.091 1.00 88.31 444 GLN A O 1
ATOM 3393 N N . ALA A 1 445 ? 54.159 19.899 -51.297 1.00 85.44 445 ALA A N 1
ATOM 3394 C CA . ALA A 1 445 ? 55.249 19.248 -52.027 1.00 85.44 445 ALA A CA 1
ATOM 3395 C C . ALA A 1 445 ? 55.527 19.942 -53.370 1.00 85.44 445 ALA A C 1
ATOM 3397 O O . ALA A 1 445 ? 56.682 20.240 -53.677 1.00 85.44 445 ALA A O 1
ATOM 3398 N N . LYS A 1 446 ? 54.475 20.289 -54.127 1.00 86.38 446 LYS A N 1
ATOM 3399 C CA . LYS A 1 446 ? 54.591 21.073 -55.367 1.00 86.38 446 LYS A CA 1
ATOM 3400 C C . LYS A 1 446 ? 55.234 22.436 -55.110 1.00 86.38 446 LYS A C 1
ATOM 3402 O O . LYS A 1 446 ? 56.133 22.834 -55.843 1.00 86.38 446 LYS A O 1
ATOM 3407 N N . SER A 1 447 ? 54.810 23.129 -54.055 1.00 84.12 447 SER A N 1
ATOM 3408 C CA . SER A 1 447 ? 55.356 24.440 -53.685 1.00 84.12 447 SER A CA 1
ATOM 3409 C C . SER A 1 447 ? 56.841 24.348 -53.319 1.00 84.12 447 SER A C 1
ATOM 3411 O O . SER A 1 447 ? 57.640 25.137 -53.816 1.00 84.12 447 SER A O 1
ATOM 3413 N N . ARG A 1 448 ? 57.243 23.336 -52.532 1.00 83.12 448 ARG A N 1
ATOM 3414 C CA . ARG A 1 448 ? 58.659 23.064 -52.219 1.00 83.12 448 ARG A CA 1
ATOM 3415 C C . ARG A 1 448 ? 59.477 22.745 -53.469 1.00 83.12 448 ARG A C 1
ATOM 3417 O O . ARG A 1 448 ? 60.576 23.267 -53.603 1.00 83.12 448 ARG A O 1
ATOM 3424 N N . TYR A 1 449 ? 58.945 21.936 -54.385 1.00 80.94 449 TYR A N 1
ATOM 3425 C CA . TYR A 1 449 ? 59.616 21.611 -55.645 1.00 80.94 449 TYR A CA 1
ATOM 3426 C C . TYR A 1 449 ? 59.855 22.858 -56.506 1.00 80.94 449 TYR A C 1
ATOM 3428 O O . TYR A 1 449 ? 60.974 23.083 -56.951 1.00 80.94 449 TYR A O 1
ATOM 3436 N N . VAL A 1 450 ? 58.841 23.717 -56.678 1.00 81.69 450 VAL A N 1
ATOM 3437 C CA . VAL A 1 450 ? 58.972 24.975 -57.440 1.00 81.69 450 VAL A CA 1
ATOM 3438 C C . VAL A 1 450 ? 59.995 25.918 -56.799 1.00 81.69 450 VAL A C 1
ATOM 3440 O O . VAL A 1 450 ? 60.795 26.529 -57.506 1.00 81.69 450 VAL A O 1
ATOM 3443 N N . VAL A 1 451 ? 60.008 26.019 -55.466 1.00 79.75 451 VAL A N 1
ATOM 3444 C CA . VAL A 1 451 ? 61.011 26.815 -54.741 1.00 79.75 451 VAL A CA 1
ATOM 3445 C C . VAL A 1 451 ? 62.420 26.238 -54.924 1.00 79.75 451 VAL A C 1
ATOM 3447 O O . VAL A 1 451 ? 63.342 27.003 -55.197 1.00 79.75 451 VAL A O 1
ATOM 3450 N N . GLY A 1 452 ? 62.591 24.915 -54.843 1.00 77.19 452 GLY A N 1
ATOM 3451 C CA . GLY A 1 452 ? 63.875 24.245 -55.086 1.00 77.19 452 GLY A CA 1
ATOM 3452 C C . GLY A 1 452 ? 64.393 24.443 -56.513 1.00 77.19 452 GLY A C 1
ATOM 3453 O O . GLY A 1 452 ? 65.554 24.783 -56.705 1.00 77.19 452 GLY A O 1
ATOM 3454 N N . LEU A 1 453 ? 63.513 24.345 -57.512 1.00 76.44 453 LEU A N 1
ATOM 3455 C CA . LEU A 1 453 ? 63.854 24.548 -58.924 1.00 76.44 453 LEU A CA 1
ATOM 3456 C C . LEU A 1 453 ? 64.229 26.012 -59.217 1.00 76.44 453 LEU A C 1
ATOM 3458 O O . LEU A 1 453 ? 65.160 26.288 -59.968 1.00 76.44 453 LEU A O 1
ATOM 3462 N N . SER A 1 454 ? 63.552 26.964 -58.565 1.00 71.56 454 SER A N 1
ATOM 3463 C CA . SER A 1 454 ? 63.916 28.387 -58.598 1.00 71.56 454 SER A CA 1
ATOM 3464 C C . SER A 1 454 ? 65.272 28.656 -57.933 1.00 71.56 454 SER A C 1
ATOM 3466 O O . SER A 1 454 ? 66.038 29.491 -58.413 1.00 71.56 454 SER A O 1
ATOM 3468 N N . HIS A 1 455 ? 65.593 27.933 -56.854 1.00 71.62 455 HIS A N 1
ATOM 3469 C CA . HIS A 1 455 ? 66.899 28.004 -56.202 1.00 71.62 455 HIS A CA 1
ATOM 3470 C C . HIS A 1 455 ? 68.012 27.463 -57.115 1.00 71.62 455 HIS A C 1
ATOM 3472 O O . HIS A 1 455 ? 69.035 28.126 -57.251 1.00 71.62 455 HIS A O 1
ATOM 3478 N N . GLU A 1 456 ? 67.796 26.333 -57.799 1.00 70.19 456 GLU A N 1
ATOM 3479 C CA . GLU A 1 456 ? 68.758 25.777 -58.769 1.00 70.19 456 GLU A CA 1
ATOM 3480 C C . GLU A 1 456 ? 68.955 26.671 -60.005 1.00 70.19 456 GLU A C 1
ATOM 3482 O O . GLU A 1 4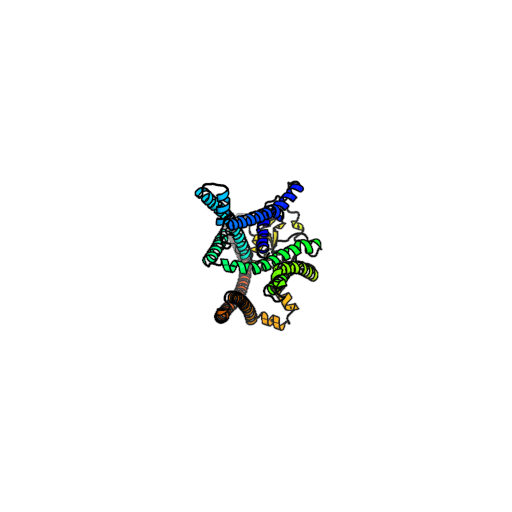56 ? 70.085 26.857 -60.456 1.00 70.19 456 GLU A O 1
ATOM 3487 N N . LEU A 1 457 ? 67.886 27.293 -60.517 1.00 62.41 457 LEU A N 1
ATOM 3488 C CA . LEU A 1 457 ? 67.960 28.247 -61.634 1.00 62.41 457 LEU A CA 1
ATOM 3489 C C . LEU A 1 457 ? 68.658 29.568 -61.269 1.00 62.41 457 LEU A C 1
ATOM 3491 O O . LEU A 1 457 ? 69.144 30.267 -62.158 1.00 62.41 457 LEU A O 1
ATOM 3495 N N . ARG A 1 458 ? 68.676 29.947 -59.984 1.00 64.19 458 ARG A N 1
ATOM 3496 C CA . ARG A 1 458 ? 69.313 31.184 -59.495 1.00 64.19 458 ARG A CA 1
ATOM 3497 C C . ARG A 1 458 ? 70.746 30.990 -59.001 1.00 64.19 458 ARG A C 1
ATOM 3499 O O . ARG A 1 458 ? 71.440 31.989 -58.820 1.00 64.19 458 ARG A O 1
ATOM 3506 N N . THR A 1 459 ? 71.213 29.759 -58.808 1.00 57.06 459 THR A N 1
ATOM 3507 C CA . THR A 1 459 ? 72.640 29.473 -58.608 1.00 57.06 459 THR A CA 1
ATOM 3508 C C . THR A 1 459 ? 73.389 29.615 -59.939 1.00 57.06 459 THR A C 1
ATOM 3510 O O . THR A 1 459 ? 73.092 28.873 -60.873 1.00 57.06 459 THR A O 1
ATOM 3513 N N . PRO A 1 460 ? 74.349 30.551 -60.079 1.00 51.94 460 PRO A N 1
ATOM 3514 C CA . PRO A 1 460 ? 75.107 30.691 -61.316 1.00 51.94 460 PRO A CA 1
ATOM 3515 C C . PRO A 1 460 ? 75.959 29.436 -61.548 1.00 51.94 460 PRO A C 1
ATOM 3517 O O . PRO A 1 460 ? 76.714 29.022 -60.668 1.00 51.94 460 PRO A O 1
ATOM 3520 N N . LEU A 1 461 ? 75.836 28.842 -62.738 1.00 58.94 461 LEU A N 1
ATOM 3521 C CA . LEU A 1 461 ? 76.721 27.792 -63.243 1.00 58.94 461 LEU A CA 1
ATOM 3522 C C . LEU A 1 461 ? 78.161 28.326 -63.293 1.00 58.94 461 LEU A C 1
ATOM 3524 O O . LEU A 1 461 ? 78.552 28.964 -64.263 1.00 58.94 461 LEU A O 1
ATOM 3528 N N . ASN A 1 462 ? 78.939 28.061 -62.246 1.00 47.03 462 ASN A N 1
ATOM 3529 C CA . ASN A 1 462 ? 80.390 28.221 -62.232 1.00 47.03 462 ASN A CA 1
ATOM 3530 C C . ASN A 1 462 ? 81.021 26.921 -61.726 1.00 47.03 462 ASN A C 1
ATOM 3532 O O . ASN A 1 462 ? 81.158 26.727 -60.520 1.00 47.03 462 ASN A O 1
ATOM 3536 N N . ALA A 1 463 ? 81.373 26.045 -62.669 1.00 44.81 463 ALA A N 1
ATOM 3537 C CA . ALA A 1 463 ? 82.508 25.122 -62.593 1.00 44.81 463 ALA A CA 1
ATOM 3538 C C . ALA A 1 463 ? 82.667 24.390 -63.943 1.00 44.81 463 ALA A C 1
ATOM 3540 O O . ALA A 1 463 ? 82.126 23.301 -64.135 1.00 44.81 463 ALA A O 1
ATOM 3541 N N . VAL A 1 464 ? 83.409 25.008 -64.866 1.00 43.75 464 VAL A N 1
ATOM 3542 C CA . VAL A 1 464 ? 84.384 24.321 -65.731 1.00 43.75 464 VAL A CA 1
ATOM 3543 C C . VAL A 1 464 ? 85.714 25.014 -65.502 1.00 43.75 464 VAL A C 1
ATOM 3545 O O . VAL A 1 464 ? 85.696 26.267 -65.481 1.00 43.75 464 VAL A O 1
#